Protein AF-A0A433QAF4-F1 (afdb_monomer_lite)

Radius of gyration: 26.74 Å; chains: 1; bounding box: 69×70×90 Å

Sequence (377 aa):
MSFATSFAPTEVYWSQEADAANAYLLVATISQPGFSIQPAIRRSVLVPKKYTLLQLHVVLVVVFGWQNRHQHEFVPAETTKSNGLFGSNPNDGRRLTNRPFSFLESLKRRGSDNSDQPSYRMIDISELDNWFKECAPGLVIEHSHPHEGSTTGFKGVMPPTFFIWHHLRDERLYTVEDLFISQSTEIRYRYDFGSGPEVKVALMQMAVARADVFARLPIYLGGENPSLIEDDYTEFQADLEPTYVIQNRLHQHHHPPPSIKQCYMCYWYRPVCRKSMPCVPGKSEICCAYCLHAPRPWDTKAKLTEVEARKRYEEAKTELERHRRIWVEDGKCEWVEMDGNPCQVCGRRKAEAEAVKAGSKSEKGGGKGDWLPEAFL

Structure (mmCIF, N/CA/C/O backbone):
data_AF-A0A433QAF4-F1
#
_entry.id   AF-A0A433QAF4-F1
#
loop_
_atom_site.group_PDB
_atom_site.id
_atom_site.type_symbol
_atom_site.label_atom_id
_atom_site.label_alt_id
_atom_site.label_comp_id
_atom_site.label_asym_id
_atom_site.label_entity_id
_atom_site.label_seq_id
_atom_site.pdbx_PDB_ins_code
_atom_site.Cartn_x
_atom_site.Cartn_y
_atom_site.Cartn_z
_atom_site.occupancy
_atom_site.B_iso_or_equiv
_atom_site.auth_seq_id
_atom_site.auth_comp_id
_atom_site.auth_asym_id
_atom_site.auth_atom_id
_atom_site.pdbx_PDB_model_num
ATOM 1 N N . MET A 1 1 ? -0.184 14.357 31.490 1.00 36.62 1 MET A N 1
ATOM 2 C CA . MET A 1 1 ? -1.509 13.775 31.791 1.00 36.62 1 MET A CA 1
ATOM 3 C C . MET A 1 1 ? -1.590 12.447 31.056 1.00 36.62 1 MET A C 1
ATOM 5 O O . MET A 1 1 ? -1.448 12.447 29.844 1.00 36.62 1 MET A O 1
ATOM 9 N N . SER A 1 2 ? -1.682 11.329 31.779 1.00 33.03 2 SER A N 1
ATOM 10 C CA . SER A 1 2 ? -1.831 9.998 31.177 1.00 33.03 2 SER A CA 1
ATOM 11 C C . SER A 1 2 ? -3.266 9.865 30.671 1.00 33.03 2 SER A C 1
ATOM 13 O O . SER A 1 2 ? -4.193 9.789 31.477 1.00 33.03 2 SER A O 1
ATOM 15 N N . PHE A 1 3 ? -3.466 9.906 29.354 1.00 35.88 3 PHE A N 1
ATOM 16 C CA . PHE A 1 3 ? -4.756 9.602 28.737 1.00 35.88 3 PHE A CA 1
ATOM 17 C C . PHE A 1 3 ? -4.965 8.084 28.755 1.00 35.88 3 PHE A C 1
ATOM 19 O O . PHE A 1 3 ? -4.877 7.413 27.731 1.00 35.88 3 PHE A O 1
ATOM 26 N N . ALA A 1 4 ? -5.250 7.536 29.937 1.00 37.44 4 ALA A N 1
ATOM 27 C CA . ALA A 1 4 ? -5.865 6.223 30.063 1.00 37.44 4 ALA A CA 1
ATOM 28 C C . ALA A 1 4 ? -7.320 6.342 29.583 1.00 37.44 4 ALA A C 1
ATOM 30 O O . ALA A 1 4 ? -8.252 6.483 30.372 1.00 37.44 4 ALA A O 1
ATOM 31 N N . THR A 1 5 ? -7.514 6.373 28.266 1.00 42.94 5 THR A N 1
ATOM 32 C CA . THR A 1 5 ? -8.836 6.205 27.668 1.00 42.94 5 THR A CA 1
ATOM 33 C C . THR A 1 5 ? -9.262 4.766 27.937 1.00 42.94 5 THR A C 1
ATOM 35 O O . THR A 1 5 ? -8.675 3.806 27.450 1.00 42.94 5 THR A O 1
ATOM 38 N N . SER A 1 6 ? -10.265 4.625 28.799 1.00 46.22 6 SER A N 1
ATOM 39 C CA . SER A 1 6 ? -10.763 3.383 29.396 1.00 46.22 6 SER A CA 1
ATOM 40 C C . SER A 1 6 ? -11.509 2.459 28.428 1.00 46.22 6 SER A C 1
ATOM 42 O O . SER A 1 6 ? -12.269 1.595 28.862 1.00 46.22 6 SER A O 1
ATOM 44 N N . PHE A 1 7 ? -11.275 2.583 27.122 1.00 52.53 7 PHE A N 1
ATOM 45 C CA . PHE A 1 7 ? -11.699 1.576 26.160 1.00 52.53 7 PHE A CA 1
ATOM 46 C C . PHE A 1 7 ? -10.645 0.463 26.136 1.00 52.53 7 PHE A C 1
ATOM 48 O O . PHE A 1 7 ? -9.932 0.261 25.161 1.00 52.53 7 PHE A O 1
ATOM 55 N N . ALA A 1 8 ? -10.528 -0.261 27.250 1.00 54.53 8 ALA A N 1
ATOM 56 C CA . ALA A 1 8 ? -10.133 -1.656 27.177 1.00 54.53 8 ALA A CA 1
ATOM 57 C C . ALA A 1 8 ? -11.439 -2.397 26.890 1.00 54.53 8 ALA A C 1
ATOM 59 O O . ALA A 1 8 ? -12.188 -2.644 27.838 1.00 54.53 8 ALA A O 1
ATOM 60 N N . PRO A 1 9 ? -11.805 -2.652 25.618 1.00 59.88 9 PRO A N 1
ATOM 61 C CA . PRO A 1 9 ? -12.994 -3.433 25.349 1.00 59.88 9 PRO A CA 1
ATOM 62 C C . PRO A 1 9 ? -12.790 -4.772 26.051 1.00 59.88 9 PRO A C 1
ATOM 64 O O . PRO A 1 9 ? -11.967 -5.583 25.637 1.00 59.88 9 PRO A O 1
ATOM 67 N N . THR A 1 10 ? -13.556 -5.013 27.112 1.00 70.06 10 THR A N 1
ATOM 68 C CA . THR A 1 10 ? -13.679 -6.316 27.785 1.00 70.06 10 THR A CA 1
ATOM 69 C C . THR A 1 10 ? -14.105 -7.427 26.814 1.00 70.06 10 THR A C 1
ATOM 71 O O . THR A 1 10 ? -14.133 -8.600 27.166 1.00 70.06 10 THR A O 1
ATOM 74 N N . GLU A 1 11 ? -14.426 -7.044 25.581 1.00 79.75 11 GLU A N 1
ATOM 75 C CA . GLU A 1 11 ? -14.906 -7.837 24.462 1.00 79.75 11 GLU A CA 1
ATOM 76 C C . GLU A 1 11 ? -13.804 -8.210 23.449 1.00 79.75 11 GLU A C 1
ATOM 78 O O . GLU A 1 11 ? -14.098 -8.880 22.456 1.00 79.75 11 GLU A O 1
ATOM 83 N N . VAL A 1 12 ? -12.549 -7.794 23.675 1.00 83.88 12 VAL A N 1
ATOM 84 C CA . VAL A 1 12 ? -11.389 -8.196 22.865 1.00 83.88 12 VAL A CA 1
ATOM 85 C C . VAL A 1 12 ? -10.464 -9.084 23.688 1.00 83.88 12 VAL A C 1
ATOM 87 O O . VAL A 1 12 ? -9.949 -8.674 24.728 1.00 83.88 12 VAL A O 1
ATOM 90 N N . TYR A 1 13 ? -10.217 -10.294 23.188 1.00 89.12 13 TYR A N 1
ATOM 91 C CA . TYR A 1 13 ? -9.241 -11.209 23.771 1.00 89.12 13 TYR A CA 1
ATOM 92 C C . TYR A 1 13 ? -7.917 -11.075 23.027 1.00 89.12 13 TYR A C 1
ATOM 94 O O . TYR A 1 13 ? -7.856 -11.287 21.815 1.00 89.12 13 TYR A O 1
ATOM 102 N N . TRP A 1 14 ? -6.851 -10.722 23.739 1.00 90.19 14 TRP A N 1
ATOM 103 C CA . TRP A 1 14 ? -5.512 -10.652 23.161 1.00 90.19 14 TRP A CA 1
ATOM 104 C C . TRP A 1 14 ? -4.953 -12.062 22.972 1.00 90.19 14 TRP A C 1
ATOM 106 O O . TRP A 1 14 ? -4.979 -12.874 23.895 1.00 90.19 14 TRP A O 1
ATOM 116 N N . SER A 1 15 ? -4.464 -12.348 21.770 1.00 85.56 15 SER A N 1
ATOM 117 C CA . SER A 1 15 ? -3.895 -13.641 21.394 1.00 85.56 15 SER A CA 1
ATOM 118 C C . SER A 1 15 ? -2.398 -13.506 21.150 1.00 85.56 15 SER A C 1
ATOM 120 O O . SER A 1 15 ? -1.942 -12.521 20.571 1.00 85.56 15 SER A O 1
ATOM 122 N N . GLN A 1 16 ? -1.636 -14.521 21.555 1.00 86.94 16 GLN A N 1
ATOM 123 C CA . GLN A 1 16 ? -0.251 -14.704 21.107 1.00 86.94 16 GLN A CA 1
ATOM 124 C C . GLN A 1 16 ? -0.172 -15.566 19.839 1.00 86.94 16 GLN A C 1
ATOM 126 O O . GLN A 1 16 ? 0.829 -15.532 19.131 1.00 86.94 16 GLN A O 1
ATOM 131 N N . GLU A 1 17 ? -1.234 -16.310 19.528 1.00 87.69 17 GLU A N 1
ATOM 132 C CA . GLU A 1 17 ? -1.321 -17.168 18.352 1.00 87.69 17 GLU A CA 1
ATOM 133 C C . GLU A 1 17 ? -1.859 -16.375 17.161 1.00 87.69 17 GLU A C 1
ATOM 135 O O . GLU A 1 17 ? -2.986 -15.861 17.186 1.00 87.69 17 GLU A O 1
ATOM 140 N N . ALA A 1 18 ? -1.046 -16.284 16.110 1.00 85.62 18 ALA A N 1
ATOM 141 C CA . ALA A 1 18 ? -1.369 -15.514 14.916 1.00 85.62 18 ALA A CA 1
ATOM 142 C C . ALA A 1 18 ? -2.535 -16.121 14.110 1.00 85.62 18 ALA A C 1
ATOM 144 O O . ALA A 1 18 ? -3.352 -15.387 13.541 1.00 85.62 18 ALA A O 1
ATOM 145 N N . ASP A 1 19 ? -2.661 -17.451 14.129 1.00 88.38 19 ASP A N 1
ATOM 146 C CA . ASP A 1 19 ? -3.719 -18.183 13.426 1.00 88.38 19 ASP A CA 1
ATOM 147 C C . ASP A 1 19 ? -5.101 -17.931 14.038 1.00 88.38 19 ASP A C 1
ATOM 149 O O . ASP A 1 19 ? -6.076 -17.746 13.307 1.00 88.38 19 ASP A O 1
ATOM 153 N N . ALA A 1 20 ? -5.178 -17.844 15.370 1.00 90.19 20 ALA A N 1
ATOM 154 C CA . ALA A 1 20 ? -6.421 -17.581 16.093 1.00 90.19 20 ALA A CA 1
ATOM 155 C C . ALA A 1 20 ? -6.883 -16.119 15.973 1.00 90.19 20 ALA A C 1
ATOM 157 O O . ALA A 1 20 ? -8.082 -15.837 16.013 1.00 90.19 20 AL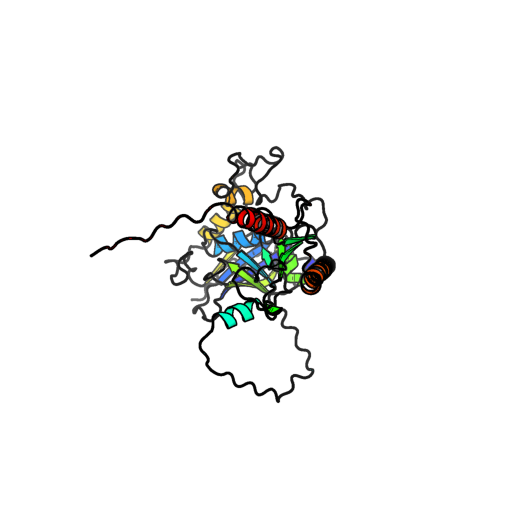A A O 1
ATOM 158 N N . ALA A 1 21 ? -5.946 -15.177 15.829 1.00 93.31 21 ALA A N 1
ATOM 159 C CA . ALA A 1 21 ? -6.259 -13.757 15.747 1.00 93.31 21 ALA A CA 1
ATOM 160 C C . ALA A 1 21 ? -7.075 -13.421 14.490 1.00 93.31 21 ALA A C 1
ATOM 162 O O . ALA A 1 21 ? -6.790 -13.913 13.401 1.00 93.31 21 ALA A O 1
ATOM 163 N N . ASN A 1 22 ? -8.054 -12.523 14.613 1.00 94.69 22 ASN A N 1
ATOM 164 C CA . ASN A 1 22 ? -8.829 -11.982 13.489 1.00 94.69 22 ASN A CA 1
ATOM 165 C C . ASN A 1 22 ? -8.681 -10.454 13.334 1.00 94.69 22 ASN A C 1
ATOM 167 O O . ASN A 1 22 ? -9.078 -9.899 12.306 1.00 94.69 22 ASN A O 1
ATOM 171 N N . ALA A 1 23 ? -8.054 -9.781 14.300 1.00 96.00 23 ALA A N 1
ATOM 172 C CA . ALA A 1 23 ? -7.786 -8.350 14.283 1.00 96.00 23 ALA A CA 1
ATOM 173 C C . ALA A 1 23 ? -6.395 -8.037 14.848 1.00 96.00 23 ALA A C 1
ATOM 175 O O . ALA A 1 23 ? -5.863 -8.792 15.662 1.00 96.00 23 ALA A O 1
ATOM 176 N N . TYR A 1 24 ? -5.827 -6.907 14.436 1.00 96.56 24 TYR A N 1
ATOM 177 C CA . TYR A 1 24 ? -4.539 -6.399 14.898 1.00 96.56 24 TYR A CA 1
ATOM 178 C C . TYR A 1 24 ? -4.671 -5.005 15.480 1.00 96.56 24 TYR A C 1
ATOM 180 O O . TYR A 1 24 ? -5.317 -4.134 14.894 1.00 96.56 24 TYR A O 1
ATOM 188 N N . LEU A 1 25 ? -4.013 -4.801 16.619 1.00 96.12 25 LEU A N 1
ATOM 189 C CA . LEU A 1 25 ? -3.763 -3.486 17.179 1.00 96.12 25 LEU A CA 1
ATOM 190 C C . LEU A 1 25 ? -2.495 -2.921 16.545 1.00 96.12 25 LEU A C 1
ATOM 192 O O . LEU A 1 25 ? -1.391 -3.408 16.804 1.00 96.12 25 LEU A O 1
ATOM 196 N N . LEU A 1 26 ? -2.666 -1.881 15.738 1.00 97.25 26 LEU A N 1
ATOM 197 C CA . LEU A 1 26 ? -1.585 -1.171 15.075 1.00 97.25 26 LEU A CA 1
ATOM 198 C C . LEU A 1 26 ? -1.362 0.190 15.732 1.00 97.25 26 LEU A C 1
ATOM 200 O O . LEU A 1 26 ? -2.319 0.895 16.061 1.00 97.25 26 LEU A O 1
ATOM 204 N N . VAL A 1 27 ? -0.095 0.576 15.872 1.00 97.31 27 VAL A N 1
ATOM 205 C CA . VAL A 1 27 ? 0.307 1.936 16.246 1.00 97.31 27 VAL A CA 1
ATOM 206 C C . VAL A 1 27 ? 1.041 2.568 15.075 1.00 97.31 27 VAL A C 1
ATOM 208 O O . VAL A 1 27 ? 2.120 2.126 14.686 1.00 97.31 27 VAL A O 1
ATOM 211 N N . ALA A 1 28 ? 0.442 3.614 14.519 1.00 97.31 28 ALA A N 1
ATOM 212 C CA . ALA A 1 28 ? 0.995 4.417 13.445 1.00 97.31 28 ALA A CA 1
ATOM 213 C C . ALA A 1 28 ? 1.665 5.663 14.034 1.00 97.31 28 ALA A C 1
ATOM 215 O O . ALA A 1 28 ? 1.026 6.436 14.746 1.00 97.31 28 ALA A O 1
ATOM 216 N N . THR A 1 29 ? 2.951 5.851 13.756 1.00 96.31 29 THR A N 1
ATOM 217 C CA . THR A 1 29 ? 3.761 6.969 14.253 1.00 96.31 29 THR A CA 1
ATOM 218 C C . THR A 1 29 ? 4.344 7.737 13.079 1.00 96.31 29 THR A C 1
ATOM 220 O O . THR A 1 29 ? 5.017 7.136 12.243 1.00 96.31 29 THR A O 1
ATOM 223 N N . ILE A 1 30 ? 4.126 9.052 13.024 1.00 94.31 30 ILE A N 1
ATOM 224 C CA . ILE A 1 30 ? 4.778 9.888 12.012 1.00 94.31 30 ILE A CA 1
ATOM 225 C C . ILE A 1 30 ? 6.275 9.980 12.329 1.00 94.31 30 ILE A C 1
ATOM 227 O O . ILE A 1 30 ? 6.686 10.279 13.450 1.00 94.31 30 ILE A O 1
ATOM 231 N N . SER A 1 31 ? 7.078 9.732 11.308 1.00 88.94 31 SER A N 1
ATOM 232 C CA . SER A 1 31 ? 8.527 9.851 11.259 1.00 88.94 31 SER A CA 1
ATOM 233 C C . SER A 1 31 ? 8.916 10.678 10.031 1.00 88.94 31 SER A C 1
ATOM 235 O O . SER A 1 31 ? 8.293 10.581 8.979 1.00 88.94 31 SER A O 1
ATOM 237 N N . GLN A 1 32 ? 9.944 11.513 10.141 1.00 79.44 32 GLN A N 1
ATOM 238 C CA . GLN A 1 32 ? 10.511 12.193 8.979 1.00 79.44 32 GLN A CA 1
ATOM 239 C C . GLN A 1 32 ? 11.986 11.815 8.845 1.00 79.44 32 GLN A C 1
ATOM 241 O O . GLN A 1 32 ? 12.742 11.909 9.819 1.00 79.44 32 GLN A O 1
ATOM 246 N N . PRO A 1 33 ? 12.438 11.383 7.656 1.00 74.75 33 PRO A N 1
ATOM 247 C CA . PRO A 1 33 ? 13.855 11.177 7.411 1.00 74.75 33 PRO A CA 1
ATOM 248 C C . PRO A 1 33 ? 14.626 12.481 7.659 1.00 74.75 33 PRO A C 1
ATOM 250 O O . PRO A 1 33 ? 14.386 13.492 7.008 1.00 74.75 33 PRO A O 1
ATOM 253 N N . GLY A 1 34 ? 15.565 12.458 8.604 1.00 77.88 34 GLY A N 1
ATOM 254 C CA . GLY A 1 34 ? 16.418 13.609 8.916 1.00 77.88 34 GLY A CA 1
ATOM 255 C C . GLY A 1 34 ? 15.883 14.568 9.983 1.00 77.88 34 GLY A C 1
ATOM 256 O O . GLY A 1 34 ? 16.656 15.405 10.441 1.00 77.88 34 GLY A O 1
ATOM 257 N N . PHE A 1 35 ? 14.636 14.410 10.447 1.00 74.19 35 PHE A N 1
ATOM 258 C CA . PHE A 1 35 ? 14.071 15.232 11.521 1.00 74.19 35 PHE A CA 1
ATOM 259 C C . PHE A 1 35 ? 13.269 14.392 12.516 1.00 74.19 35 PHE A C 1
ATOM 261 O O . PHE A 1 35 ? 12.337 13.671 12.162 1.00 74.19 35 PHE A O 1
ATOM 268 N N . SER A 1 36 ? 13.609 14.504 13.801 1.00 78.88 36 SER A N 1
ATOM 269 C CA . SER A 1 36 ? 12.776 13.942 14.861 1.00 78.88 36 SER A CA 1
ATOM 270 C C . SER A 1 36 ? 11.639 14.910 15.178 1.00 78.88 36 SER A C 1
ATOM 272 O O . SER A 1 36 ? 11.884 15.964 15.766 1.00 78.88 36 SER A O 1
ATOM 274 N N . ILE A 1 37 ? 10.405 14.545 14.835 1.00 82.62 37 ILE A N 1
ATOM 275 C CA . ILE A 1 37 ? 9.222 15.272 15.303 1.00 82.62 37 ILE A CA 1
ATOM 276 C C . ILE A 1 37 ? 9.074 14.990 16.801 1.00 82.62 37 ILE A C 1
ATOM 278 O O . ILE A 1 37 ? 8.898 13.841 17.214 1.00 82.62 37 ILE A O 1
ATOM 282 N N . GLN A 1 38 ? 9.204 16.034 17.616 1.00 86.38 38 GLN A N 1
ATOM 283 C CA . GLN A 1 38 ? 9.032 15.970 19.063 1.00 86.38 38 GLN A CA 1
ATOM 284 C C . GLN A 1 38 ? 7.982 17.006 19.485 1.00 86.38 38 GLN A C 1
ATOM 286 O O . GLN A 1 38 ? 8.175 18.189 19.204 1.00 86.38 38 GLN A O 1
ATOM 291 N N . PRO A 1 39 ? 6.900 16.592 20.167 1.00 87.75 39 PRO A N 1
ATOM 292 C CA . PRO A 1 39 ? 6.583 15.214 20.563 1.00 87.75 39 PRO A CA 1
ATOM 293 C C . PRO A 1 39 ? 6.117 14.339 19.380 1.00 87.75 39 PRO A C 1
ATOM 295 O O . PRO A 1 39 ? 5.600 14.839 18.385 1.00 87.75 39 PRO A O 1
ATOM 298 N N . ALA A 1 40 ? 6.286 13.017 19.489 1.00 93.00 40 ALA A N 1
ATOM 299 C CA . ALA A 1 40 ? 5.897 12.083 18.428 1.00 93.00 40 ALA A CA 1
ATOM 300 C C . ALA A 1 40 ? 4.377 12.094 18.178 1.00 93.00 40 ALA A C 1
ATOM 302 O O . ALA A 1 40 ? 3.590 11.959 19.114 1.00 93.00 40 ALA A O 1
ATOM 303 N N . ILE A 1 41 ? 3.954 12.187 16.916 1.00 93.94 41 ILE A N 1
ATOM 304 C CA . ILE A 1 41 ? 2.538 12.090 16.532 1.00 93.94 41 ILE A CA 1
ATOM 305 C C . ILE A 1 41 ? 2.179 10.612 16.362 1.00 93.94 41 ILE A C 1
ATOM 307 O O . ILE A 1 41 ? 2.795 9.922 15.546 1.00 93.94 41 ILE A O 1
ATOM 311 N N . ARG A 1 42 ? 1.192 10.117 17.122 1.00 96.12 42 ARG A N 1
ATOM 312 C CA . ARG A 1 42 ? 0.835 8.684 17.161 1.00 96.12 42 ARG A CA 1
ATOM 313 C C . ARG A 1 42 ? -0.660 8.436 17.077 1.00 96.12 42 ARG A C 1
ATOM 315 O O . ARG A 1 42 ? -1.440 9.202 17.636 1.00 96.12 42 ARG A O 1
ATOM 322 N N . ARG A 1 43 ? -1.063 7.341 16.436 1.00 96.00 43 ARG A N 1
ATOM 323 C CA . ARG A 1 43 ? -2.456 6.882 16.328 1.00 96.00 43 ARG A CA 1
ATOM 324 C C . ARG A 1 43 ? -2.527 5.378 16.579 1.00 96.00 43 ARG A C 1
ATOM 326 O O . ARG A 1 43 ? -1.737 4.630 16.012 1.00 96.00 43 ARG A O 1
ATOM 333 N N . SER A 1 44 ? -3.482 4.948 17.396 1.00 96.44 44 SER A N 1
ATOM 334 C CA . SER A 1 44 ? -3.723 3.544 17.739 1.00 96.44 44 SER A CA 1
ATOM 335 C C . SER A 1 44 ? -5.040 3.080 17.128 1.00 96.44 44 SER A C 1
ATOM 337 O O . SER A 1 44 ? -6.095 3.657 17.405 1.00 96.44 44 SER A O 1
ATOM 339 N N . VAL A 1 45 ? -4.989 2.033 16.306 1.00 96.44 45 VAL A N 1
ATOM 340 C CA . VAL A 1 45 ? -6.155 1.503 15.585 1.00 96.44 45 VAL A CA 1
ATOM 341 C C . VAL A 1 45 ? -6.241 -0.011 15.710 1.00 96.44 45 VAL A C 1
ATOM 343 O O . VAL A 1 45 ? -5.239 -0.712 15.598 1.00 96.44 45 VAL A O 1
ATOM 346 N N . LEU A 1 46 ? -7.451 -0.524 15.910 1.00 96.19 46 LEU A N 1
ATOM 347 C CA . LEU A 1 46 ? -7.764 -1.942 15.796 1.00 96.19 46 LEU A CA 1
ATOM 348 C C . LEU A 1 46 ? -8.357 -2.192 14.405 1.00 96.19 46 LEU A C 1
ATOM 350 O O . LEU A 1 46 ? -9.393 -1.617 14.059 1.00 96.19 46 LEU A O 1
ATOM 354 N N . VAL A 1 47 ? -7.708 -3.036 13.604 1.00 96.12 47 VAL A N 1
ATOM 355 C CA . VAL A 1 47 ? -8.116 -3.334 12.220 1.00 96.12 47 VAL A CA 1
ATOM 356 C C . VAL A 1 47 ? -8.262 -4.839 11.998 1.00 96.12 47 VAL A C 1
ATOM 358 O O . VAL A 1 47 ? -7.549 -5.615 12.634 1.00 96.12 47 VAL A O 1
ATOM 361 N N . PRO A 1 48 ? -9.143 -5.302 11.095 1.00 96.12 48 PRO A N 1
ATOM 362 C CA . PRO A 1 48 ? -9.195 -6.712 10.727 1.00 96.12 48 PRO A CA 1
ATOM 363 C C . PRO A 1 48 ? -7.893 -7.130 10.044 1.00 96.12 48 PRO A C 1
ATOM 365 O O . PRO A 1 48 ? -7.419 -6.435 9.146 1.00 96.12 48 PRO A O 1
ATOM 368 N N . LYS A 1 49 ? -7.342 -8.299 10.388 1.00 95.75 49 LYS A N 1
ATOM 369 C CA . LYS A 1 49 ? -6.086 -8.763 9.764 1.00 95.75 49 LYS A CA 1
ATOM 370 C C . LYS A 1 49 ? -6.218 -9.001 8.253 1.00 95.75 49 LYS A C 1
ATOM 372 O O . LYS A 1 49 ? -5.253 -8.888 7.506 1.00 95.75 49 LYS A O 1
ATOM 377 N N . LYS A 1 50 ? -7.443 -9.291 7.801 1.00 94.69 50 LYS A N 1
ATOM 378 C CA . LYS A 1 50 ? -7.801 -9.520 6.395 1.00 94.69 50 LYS A CA 1
ATOM 379 C C . LYS A 1 50 ? -8.084 -8.242 5.604 1.00 94.69 50 LYS A C 1
ATOM 381 O O . LYS A 1 50 ? -8.436 -8.346 4.434 1.00 94.69 50 LYS A O 1
ATOM 386 N N . TYR A 1 51 ? -7.958 -7.057 6.206 1.00 94.62 51 TYR A N 1
ATOM 387 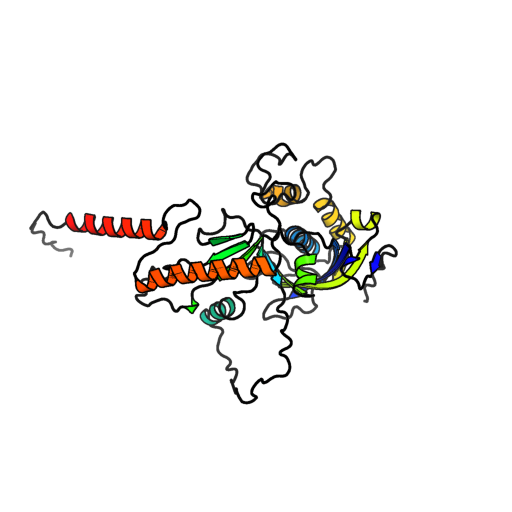C CA . TYR A 1 51 ? -8.018 -5.818 5.432 1.00 94.62 51 TYR A CA 1
ATOM 388 C C . TYR A 1 51 ? -6.939 -5.820 4.360 1.00 94.62 51 TYR A C 1
ATOM 390 O O . TYR A 1 51 ? -5.801 -6.178 4.654 1.00 94.62 51 TYR A O 1
ATOM 398 N N . THR A 1 52 ? -7.277 -5.410 3.137 1.00 94.19 52 THR A N 1
ATOM 399 C CA . THR A 1 52 ? -6.256 -5.124 2.127 1.00 94.19 52 THR A CA 1
ATOM 400 C C . THR A 1 52 ? -5.438 -3.905 2.543 1.00 94.19 52 THR A C 1
ATOM 402 O O . THR A 1 52 ? -5.874 -3.092 3.365 1.00 94.19 52 THR A O 1
ATOM 405 N N . LEU A 1 53 ? -4.259 -3.733 1.959 1.00 95.88 53 LEU A N 1
ATOM 406 C CA . LEU A 1 53 ? -3.436 -2.559 2.237 1.00 95.88 53 LEU A CA 1
ATOM 407 C C . LEU A 1 53 ? -4.101 -1.258 1.760 1.00 95.88 53 LEU A C 1
ATOM 409 O O . LEU A 1 53 ? -4.041 -0.270 2.483 1.00 95.88 53 LEU A O 1
ATOM 413 N N . LEU A 1 54 ? -4.871 -1.280 0.662 1.00 93.75 54 LEU A N 1
ATOM 414 C CA . LEU A 1 54 ? -5.745 -0.149 0.292 1.00 93.75 54 LEU A CA 1
ATOM 415 C C . LEU A 1 54 ? -6.753 0.197 1.408 1.00 93.75 54 LEU A C 1
ATOM 417 O O . LEU A 1 54 ? -7.018 1.367 1.690 1.00 93.75 54 LEU A O 1
ATOM 421 N N . GLN A 1 55 ? -7.334 -0.814 2.066 1.00 93.31 55 GLN A N 1
ATOM 422 C CA . GLN A 1 55 ? -8.242 -0.583 3.192 1.00 93.31 55 GLN A CA 1
ATOM 423 C C . GLN A 1 55 ? -7.510 0.039 4.381 1.00 93.31 55 GLN A C 1
ATOM 425 O O . GLN A 1 55 ? -8.051 0.947 5.009 1.00 93.31 55 GLN A O 1
ATOM 430 N N . LEU A 1 56 ? -6.286 -0.417 4.667 1.00 96.44 56 LEU A N 1
ATOM 431 C CA . LEU A 1 56 ? -5.433 0.171 5.697 1.00 96.44 56 LEU A CA 1
ATOM 432 C C . LEU A 1 56 ? -5.041 1.617 5.357 1.00 96.44 56 LEU A C 1
ATOM 434 O O . LEU A 1 56 ? -5.069 2.462 6.245 1.00 96.44 56 LEU A O 1
ATOM 438 N N . HIS A 1 57 ? -4.738 1.926 4.096 1.00 95.62 57 HIS A N 1
ATOM 439 C CA . HIS A 1 57 ? -4.437 3.286 3.645 1.00 95.62 57 HIS A CA 1
ATOM 440 C C . HIS A 1 57 ? -5.575 4.255 3.997 1.00 95.62 57 HIS A C 1
ATOM 442 O O . HIS A 1 57 ? -5.325 5.290 4.612 1.00 95.62 57 HIS A O 1
ATOM 448 N N . VAL A 1 58 ? -6.830 3.884 3.716 1.00 93.19 58 VAL A N 1
ATOM 449 C CA . VAL A 1 58 ? -7.990 4.719 4.077 1.00 93.19 58 VAL A CA 1
ATOM 450 C C . VAL A 1 58 ? -8.099 4.916 5.591 1.00 93.19 58 VAL A C 1
ATOM 452 O O . VAL A 1 58 ? -8.367 6.029 6.039 1.00 93.19 58 VAL A O 1
ATOM 455 N N . VAL A 1 59 ? -7.817 3.880 6.392 1.00 95.00 59 VAL A N 1
ATOM 456 C CA . VAL A 1 59 ? -7.755 4.024 7.858 1.00 95.00 59 VAL A CA 1
ATOM 457 C C . VAL A 1 59 ? -6.697 5.052 8.256 1.00 95.00 59 VAL A C 1
ATOM 459 O O . VAL A 1 59 ? -7.000 5.940 9.050 1.00 95.00 59 VAL A O 1
ATOM 462 N N . LEU A 1 60 ? -5.484 4.962 7.700 1.00 96.19 60 LEU A N 1
ATOM 463 C CA . LEU A 1 60 ? -4.378 5.872 8.012 1.00 96.19 60 LEU A CA 1
ATOM 464 C C . LEU A 1 60 ? -4.710 7.320 7.633 1.00 96.19 60 LEU A C 1
ATOM 466 O O . LEU A 1 60 ? -4.568 8.211 8.468 1.00 96.19 60 LEU A O 1
ATOM 470 N N . VAL A 1 61 ? -5.228 7.546 6.425 1.00 93.81 61 VAL A N 1
ATOM 471 C CA . VAL A 1 61 ? -5.680 8.868 5.969 1.00 93.81 61 VAL A CA 1
ATOM 472 C C . VAL A 1 61 ? -6.701 9.462 6.942 1.00 93.81 61 VAL A C 1
ATOM 474 O O . VAL A 1 61 ? -6.543 10.605 7.366 1.00 93.81 61 VAL A O 1
ATOM 477 N N . VAL A 1 62 ? -7.705 8.685 7.366 1.00 92.38 62 VAL A N 1
ATOM 478 C CA . VAL A 1 62 ? -8.736 9.161 8.304 1.00 92.38 62 VAL A CA 1
ATOM 479 C C . VAL A 1 62 ? -8.150 9.517 9.667 1.00 92.38 62 VAL A C 1
ATOM 481 O O . VAL A 1 62 ? -8.440 10.594 10.187 1.00 92.38 62 VAL A O 1
ATOM 484 N N . VAL A 1 63 ? -7.337 8.642 10.270 1.00 95.12 63 VAL A N 1
ATOM 485 C CA . VAL A 1 63 ? -6.839 8.871 11.642 1.00 95.12 63 VAL A CA 1
ATOM 486 C C . VAL A 1 63 ? -5.791 9.979 11.732 1.00 95.12 63 VAL A C 1
ATOM 488 O O . VAL A 1 63 ? -5.609 10.559 12.806 1.00 95.12 63 VAL A O 1
ATOM 491 N N . PHE A 1 64 ? -5.125 10.299 10.622 1.00 94.25 64 PHE A N 1
ATOM 492 C CA . PHE A 1 64 ? -4.250 11.467 10.511 1.00 94.25 64 PHE A CA 1
ATOM 493 C C . PHE A 1 64 ? -4.958 12.709 9.948 1.00 94.25 64 PHE A C 1
ATOM 495 O O . PHE A 1 64 ? -4.353 13.776 9.909 1.00 94.25 64 PHE A O 1
ATOM 502 N N . GLY A 1 65 ? -6.232 12.607 9.562 1.00 91.69 65 GLY A N 1
ATOM 503 C CA . GLY A 1 65 ? -7.008 13.732 9.040 1.00 91.69 65 GLY A CA 1
ATOM 504 C C . GLY A 1 65 ? -6.501 14.261 7.694 1.00 91.69 65 GLY A C 1
ATOM 505 O O . GLY A 1 65 ? -6.614 15.458 7.441 1.00 91.69 65 GLY A O 1
ATOM 506 N N . TRP A 1 66 ? -5.931 13.393 6.857 1.00 92.50 66 TRP A N 1
ATOM 507 C CA . TRP A 1 66 ? -5.536 13.710 5.482 1.00 92.50 66 TRP A CA 1
ATOM 508 C C . TRP A 1 66 ? -6.717 13.549 4.516 1.00 92.50 66 TRP A C 1
ATOM 510 O O . TRP A 1 66 ? -7.733 12.933 4.840 1.00 92.50 66 TRP A O 1
ATOM 520 N N . GLN A 1 67 ? -6.592 14.106 3.315 1.00 88.69 67 GLN A N 1
ATOM 521 C CA . GLN A 1 67 ? -7.656 14.191 2.311 1.00 88.69 67 GLN A CA 1
ATOM 522 C C . GLN A 1 67 ? -7.435 13.259 1.116 1.00 88.69 67 GLN A C 1
ATOM 524 O O . GLN A 1 67 ? -8.228 13.283 0.175 1.00 88.69 67 GLN A O 1
ATOM 529 N N . ASN A 1 68 ? -6.405 12.411 1.164 1.00 90.50 68 ASN A N 1
ATOM 530 C CA . ASN A 1 68 ? -6.072 11.457 0.108 1.00 90.50 68 ASN A CA 1
ATOM 531 C C . ASN A 1 68 ? -5.788 12.113 -1.256 1.00 90.50 68 ASN A C 1
ATOM 533 O O . ASN A 1 68 ? -6.310 11.678 -2.285 1.00 90.50 68 ASN A O 1
ATOM 537 N N . ARG A 1 69 ? -5.015 13.204 -1.269 1.00 88.44 69 ARG A N 1
ATOM 538 C CA . ARG A 1 69 ? -4.659 13.927 -2.502 1.00 88.44 69 ARG A CA 1
ATOM 539 C C . ARG A 1 69 ? -3.376 13.440 -3.157 1.00 88.44 69 ARG A C 1
ATOM 541 O O . ARG A 1 69 ? -3.115 13.795 -4.304 1.00 88.44 69 ARG A O 1
ATOM 548 N N . HIS A 1 70 ? -2.593 12.635 -2.448 1.00 90.81 70 HIS A N 1
ATOM 549 C CA . HIS A 1 70 ? -1.259 12.254 -2.883 1.00 90.81 70 HIS A CA 1
ATOM 550 C C . HIS A 1 70 ? -1.110 10.748 -3.077 1.00 90.81 70 HIS A C 1
ATOM 552 O O . HIS A 1 70 ? -1.880 9.938 -2.559 1.00 90.81 70 HIS A O 1
ATOM 558 N N . GLN A 1 71 ? -0.068 10.375 -3.818 1.00 91.94 71 GLN A N 1
ATOM 559 C CA . GLN A 1 71 ? 0.342 8.982 -3.946 1.00 91.94 71 GLN A CA 1
ATOM 560 C C . GLN A 1 71 ? 0.852 8.439 -2.610 1.00 91.94 71 GLN A C 1
ATOM 562 O O . GLN A 1 71 ? 1.326 9.182 -1.747 1.00 91.94 71 GLN A O 1
ATOM 567 N N . HIS A 1 72 ? 0.759 7.124 -2.451 1.00 95.38 72 HIS A N 1
ATOM 568 C CA . HIS A 1 72 ? 1.231 6.438 -1.263 1.00 95.38 72 HIS A CA 1
ATOM 569 C C . HIS A 1 72 ? 1.776 5.054 -1.595 1.00 95.38 72 HIS A C 1
ATOM 571 O O . HIS A 1 72 ? 1.508 4.496 -2.659 1.00 95.38 72 HIS A O 1
ATOM 577 N N . GLU A 1 73 ? 2.547 4.502 -0.666 1.00 95.94 73 GLU A N 1
ATOM 578 C CA . GLU A 1 73 ? 3.015 3.122 -0.726 1.00 95.94 73 GLU A CA 1
ATOM 579 C C . GLU A 1 73 ? 3.267 2.559 0.671 1.00 95.94 73 GLU A C 1
ATOM 581 O O . GLU A 1 73 ? 3.591 3.284 1.616 1.00 95.94 73 GLU A O 1
ATOM 586 N N . PHE A 1 74 ? 3.197 1.238 0.778 1.00 96.31 74 PHE A N 1
ATOM 587 C CA . PHE A 1 74 ? 3.688 0.480 1.914 1.00 96.31 74 PHE A CA 1
ATOM 588 C C . PHE A 1 74 ? 4.987 -0.216 1.532 1.00 96.31 74 PHE A C 1
ATOM 590 O O . PHE A 1 74 ? 5.111 -0.800 0.460 1.00 96.31 74 PHE A O 1
ATOM 597 N N . VAL A 1 75 ? 5.950 -0.201 2.439 1.00 93.62 75 VAL A N 1
ATOM 598 C CA . VAL A 1 75 ? 7.204 -0.939 2.324 1.00 93.62 75 VAL A CA 1
ATOM 599 C C . VAL A 1 75 ? 7.370 -1.736 3.609 1.00 93.62 75 VAL A C 1
ATOM 601 O O . VAL A 1 75 ? 7.184 -1.173 4.692 1.00 93.62 75 VAL A O 1
ATOM 604 N N . PRO A 1 76 ? 7.738 -3.020 3.548 1.00 92.19 76 PRO A N 1
ATOM 605 C CA . PRO A 1 76 ? 8.134 -3.750 4.742 1.00 92.19 76 PRO A CA 1
ATOM 606 C C . PRO A 1 76 ? 9.260 -2.990 5.446 1.00 92.19 76 PRO A C 1
ATOM 608 O O . PRO A 1 76 ? 10.144 -2.430 4.787 1.00 92.19 76 PRO A O 1
ATOM 611 N N . ALA A 1 77 ? 9.248 -2.926 6.779 1.00 89.19 77 ALA A N 1
ATOM 612 C CA . ALA A 1 77 ? 10.472 -2.512 7.449 1.00 89.19 77 ALA A CA 1
ATOM 613 C C . ALA A 1 77 ? 11.567 -3.509 7.062 1.00 89.19 77 ALA A C 1
ATOM 615 O O . ALA A 1 77 ? 11.297 -4.704 6.904 1.00 89.19 77 ALA A O 1
ATOM 616 N N . GLU A 1 78 ? 12.793 -3.020 6.882 1.00 83.00 78 GLU A N 1
ATOM 617 C CA . GLU A 1 78 ? 13.931 -3.919 6.786 1.00 83.00 78 GLU A CA 1
ATOM 618 C C . GLU A 1 78 ? 13.870 -4.820 8.012 1.00 83.00 78 GLU A C 1
ATOM 620 O O . GLU A 1 78 ? 14.008 -4.344 9.141 1.00 83.00 78 GLU A O 1
ATOM 625 N N . THR A 1 79 ? 13.661 -6.124 7.804 1.00 66.12 79 THR A N 1
ATOM 626 C CA . THR A 1 79 ? 14.143 -7.079 8.787 1.00 66.12 79 THR A CA 1
ATOM 627 C C . THR A 1 79 ? 15.607 -6.731 8.885 1.00 66.12 79 THR A C 1
ATOM 629 O O . THR A 1 79 ? 16.349 -6.966 7.924 1.00 66.12 79 THR A O 1
ATOM 632 N N . THR A 1 80 ? 16.010 -6.099 9.986 1.00 59.69 80 THR A N 1
ATOM 633 C CA . THR A 1 80 ? 17.396 -6.103 10.402 1.00 59.69 80 THR A CA 1
ATOM 634 C C . THR A 1 80 ? 17.715 -7.576 10.414 1.00 59.69 80 THR A C 1
ATOM 636 O O . THR A 1 80 ? 17.338 -8.292 11.339 1.00 59.69 80 THR A O 1
ATOM 639 N N . LYS A 1 81 ? 18.290 -8.074 9.307 1.00 55.56 81 LYS A N 1
ATOM 640 C CA . LYS A 1 81 ? 18.915 -9.381 9.276 1.00 55.56 81 LYS A CA 1
ATOM 641 C C . LYS A 1 81 ? 19.793 -9.265 10.490 1.00 55.56 81 LYS A C 1
ATOM 643 O O . LYS A 1 81 ? 20.656 -8.386 10.512 1.00 55.56 81 LYS A O 1
ATOM 648 N N . SER A 1 82 ? 19.448 -9.985 11.555 1.00 47.66 82 SER A N 1
ATOM 649 C CA . SER A 1 82 ? 20.293 -10.060 12.724 1.00 47.66 82 SER A CA 1
ATOM 650 C C . SER A 1 82 ? 21.596 -10.511 12.109 1.00 47.66 82 SER A C 1
ATOM 652 O O . SER A 1 82 ? 21.655 -11.646 11.633 1.00 47.66 82 SER A O 1
ATOM 654 N N . ASN A 1 83 ? 22.532 -9.580 11.907 1.00 43.59 83 ASN A N 1
ATOM 655 C CA . ASN A 1 83 ? 23.801 -9.872 11.280 1.00 43.59 83 ASN A CA 1
ATOM 656 C C . ASN A 1 83 ? 24.383 -10.866 12.256 1.00 43.59 83 ASN A C 1
ATOM 658 O O . ASN A 1 83 ? 24.773 -10.486 13.360 1.00 43.59 83 ASN A O 1
ATOM 662 N N . GLY A 1 84 ? 24.225 -12.146 11.931 1.00 39.25 84 GLY A N 1
ATOM 663 C CA . GLY A 1 84 ? 24.477 -13.219 12.855 1.00 39.25 84 GLY A CA 1
ATOM 664 C C . GLY A 1 84 ? 25.959 -13.173 13.077 1.00 39.25 84 GLY A C 1
ATOM 665 O O . GLY A 1 84 ? 26.664 -13.590 12.179 1.00 39.25 84 GLY A O 1
ATOM 666 N N . LEU A 1 85 ? 26.373 -12.544 14.179 1.00 44.41 85 LEU A N 1
ATOM 667 C CA . LEU A 1 85 ? 27.624 -12.619 14.931 1.00 44.41 85 LEU A CA 1
ATOM 668 C C . LEU A 1 85 ? 28.909 -13.081 14.202 1.00 44.41 85 LEU A C 1
ATOM 670 O O . LEU A 1 85 ? 29.808 -13.626 14.832 1.00 44.41 85 LEU A O 1
ATOM 674 N N . PHE A 1 86 ? 29.033 -12.856 12.899 1.00 43.47 86 PHE A N 1
ATOM 675 C CA . PHE A 1 86 ? 30.128 -13.316 12.062 1.00 43.47 86 PHE A CA 1
ATOM 676 C C . PHE A 1 86 ? 30.592 -12.151 11.193 1.00 43.47 86 PHE A C 1
ATOM 678 O O . PHE A 1 86 ? 30.151 -11.951 10.067 1.00 43.47 86 PHE A O 1
ATOM 685 N N . GLY A 1 87 ? 31.533 -11.393 11.759 1.00 41.09 87 GLY A N 1
ATOM 686 C CA . GLY A 1 87 ? 32.646 -10.862 10.980 1.00 41.09 87 GLY A CA 1
ATOM 687 C C . GLY A 1 87 ? 32.486 -9.485 10.345 1.00 41.09 87 GLY A C 1
ATOM 688 O O . GLY A 1 87 ? 32.957 -9.298 9.228 1.00 41.09 87 GLY A O 1
ATOM 689 N N . SER A 1 88 ? 31.936 -8.489 11.044 1.00 40.38 88 SER A N 1
ATOM 690 C CA . SER A 1 88 ? 32.287 -7.102 10.705 1.00 40.38 88 SER A CA 1
ATOM 691 C C . SER A 1 88 ? 33.750 -6.872 11.089 1.00 40.38 88 SER A C 1
ATOM 693 O O . SER A 1 88 ? 34.088 -6.786 12.268 1.00 40.38 88 SER A O 1
ATOM 695 N N . ASN A 1 89 ? 34.627 -6.840 10.088 1.00 43.25 89 ASN A N 1
ATOM 696 C CA . ASN A 1 89 ? 36.053 -6.578 10.237 1.00 43.25 89 ASN A CA 1
ATOM 697 C C . ASN A 1 89 ? 36.258 -5.168 10.846 1.00 43.25 89 ASN A C 1
ATOM 699 O O . ASN A 1 89 ? 35.858 -4.187 10.217 1.00 43.25 89 ASN A O 1
ATOM 703 N N . PRO A 1 90 ? 36.856 -5.024 12.045 1.00 44.53 90 PRO A N 1
ATOM 704 C CA . PRO A 1 90 ? 36.934 -3.750 12.775 1.00 44.53 90 PRO A CA 1
ATOM 705 C C . PRO A 1 90 ? 37.853 -2.683 12.146 1.00 44.53 90 PRO A C 1
ATOM 707 O O . PRO A 1 90 ? 38.037 -1.621 12.734 1.00 44.53 90 PRO A O 1
ATOM 710 N N . ASN A 1 91 ? 38.414 -2.926 10.958 1.00 50.56 91 ASN A N 1
ATOM 711 C CA . ASN A 1 91 ? 39.412 -2.053 10.334 1.00 50.56 91 ASN A CA 1
ATOM 712 C C . ASN A 1 91 ? 38.906 -1.182 9.174 1.00 50.56 91 ASN A C 1
ATOM 714 O O . ASN A 1 91 ? 39.717 -0.479 8.571 1.00 50.56 91 ASN A O 1
ATOM 718 N N . ASP A 1 92 ? 37.609 -1.168 8.852 1.00 44.38 92 ASP A N 1
ATOM 719 C CA . ASP A 1 92 ? 37.113 -0.302 7.771 1.00 44.38 92 ASP A CA 1
ATOM 720 C C . ASP A 1 92 ? 36.891 1.138 8.280 1.00 44.38 92 ASP A C 1
ATOM 722 O O . ASP A 1 92 ? 35.783 1.587 8.574 1.00 44.38 92 ASP A O 1
ATOM 726 N N . GLY A 1 93 ? 38.002 1.858 8.461 1.00 40.25 93 GLY A N 1
ATOM 727 C CA . GLY A 1 93 ? 38.095 3.222 8.990 1.00 40.25 93 GLY A CA 1
ATOM 728 C C . GLY A 1 93 ? 37.538 4.308 8.063 1.00 40.25 93 GLY A C 1
ATOM 729 O O . GLY A 1 93 ? 38.222 5.297 7.780 1.00 40.25 93 GLY A O 1
ATOM 730 N N . ARG A 1 94 ? 36.294 4.174 7.589 1.00 40.53 94 ARG A N 1
ATOM 731 C CA . ARG A 1 94 ? 35.622 5.231 6.822 1.00 40.53 94 ARG A CA 1
ATOM 732 C C . ARG A 1 94 ? 35.260 6.405 7.731 1.00 40.53 94 ARG A C 1
ATOM 734 O O . ARG A 1 94 ? 34.216 6.436 8.376 1.00 40.53 94 ARG A O 1
ATOM 741 N N . ARG A 1 95 ? 36.136 7.413 7.733 1.00 36.44 95 ARG A N 1
ATOM 742 C CA . ARG A 1 95 ? 35.853 8.769 8.223 1.00 36.44 95 ARG A CA 1
ATOM 743 C C . ARG A 1 95 ? 34.616 9.334 7.514 1.00 36.44 95 ARG A C 1
ATOM 745 O O . ARG A 1 95 ? 34.655 9.590 6.312 1.00 36.44 95 ARG A O 1
ATOM 752 N N . LEU A 1 96 ? 33.554 9.586 8.277 1.00 34.56 96 LEU A N 1
ATOM 753 C CA . LEU A 1 96 ? 32.399 10.378 7.855 1.00 34.56 96 LEU A CA 1
ATOM 754 C C . LEU A 1 96 ? 32.847 11.834 7.676 1.00 34.56 96 LEU A C 1
ATOM 756 O O . LEU A 1 96 ? 33.038 12.564 8.646 1.00 34.56 96 LEU A O 1
ATOM 760 N N . THR A 1 97 ? 33.085 12.256 6.436 1.00 40.66 97 THR A N 1
ATOM 761 C CA . THR A 1 97 ? 33.341 13.668 6.132 1.00 40.66 97 THR A CA 1
ATOM 762 C C . THR A 1 97 ? 32.015 14.395 5.943 1.00 40.66 97 THR A C 1
ATOM 764 O O . THR A 1 97 ? 31.210 13.968 5.117 1.00 40.66 97 THR A O 1
ATOM 767 N N . ASN A 1 98 ? 31.825 15.513 6.649 1.00 35.94 98 ASN A N 1
ATOM 768 C CA . ASN A 1 98 ? 30.724 16.467 6.468 1.00 35.94 98 ASN A CA 1
ATOM 769 C C . ASN A 1 98 ? 30.790 17.125 5.076 1.00 35.94 98 ASN A C 1
ATOM 771 O O . ASN A 1 98 ? 31.247 18.260 4.942 1.00 35.94 98 ASN A O 1
ATOM 775 N N . ARG A 1 99 ? 30.390 16.411 4.018 1.00 39.28 99 ARG A N 1
ATOM 776 C CA . ARG A 1 99 ? 30.178 17.004 2.693 1.00 39.28 99 ARG A CA 1
ATOM 777 C C . ARG A 1 99 ? 28.721 17.454 2.547 1.00 39.28 99 ARG A C 1
ATOM 779 O O . ARG A 1 99 ? 27.831 16.769 3.047 1.00 39.28 99 ARG A O 1
ATOM 786 N N . PRO A 1 100 ? 28.470 18.590 1.872 1.00 44.00 100 PRO A N 1
ATOM 787 C CA . PRO A 1 100 ? 27.118 19.022 1.555 1.00 44.00 100 PRO A CA 1
ATOM 788 C C . PRO A 1 100 ? 26.417 17.958 0.704 1.00 44.00 100 PRO A C 1
ATOM 790 O O . PRO A 1 100 ? 26.996 17.438 -0.252 1.00 44.00 100 PRO A O 1
ATOM 793 N N . PHE A 1 101 ? 25.177 17.649 1.086 1.00 40.44 101 PHE A N 1
ATOM 794 C CA . PHE A 1 101 ? 24.291 16.695 0.420 1.00 40.44 101 PHE A CA 1
ATOM 795 C C . PHE A 1 101 ? 24.211 17.020 -1.080 1.00 40.44 101 PHE A C 1
ATOM 797 O O . PHE A 1 101 ? 23.618 18.022 -1.476 1.00 40.44 101 PHE A O 1
ATO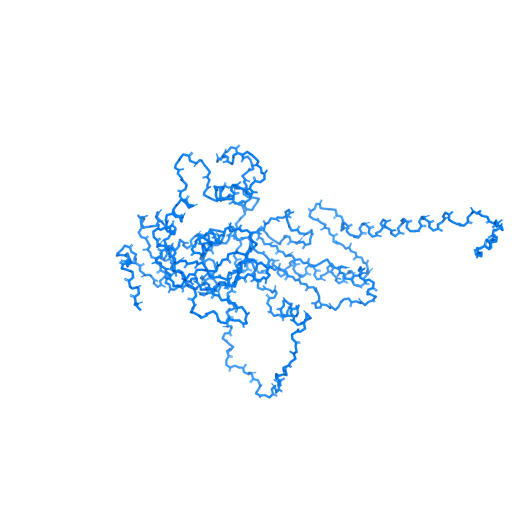M 804 N N . SER A 1 102 ? 24.828 16.196 -1.929 1.00 51.16 102 SER A N 1
ATOM 805 C CA . SER A 1 102 ? 24.731 16.378 -3.382 1.00 51.16 102 SER A CA 1
ATOM 806 C C . SER A 1 102 ? 23.476 15.686 -3.917 1.00 51.16 102 SER A C 1
ATOM 808 O O . SER A 1 102 ? 23.120 14.597 -3.467 1.00 51.16 102 SER A O 1
ATOM 810 N N . PHE A 1 103 ? 22.823 16.274 -4.922 1.00 48.16 103 PHE A N 1
ATOM 811 C CA . PHE A 1 103 ? 21.697 15.667 -5.651 1.00 48.16 103 PHE A CA 1
ATOM 812 C C . PHE A 1 103 ? 21.989 14.213 -6.085 1.00 48.16 103 PHE A C 1
ATOM 814 O O . PHE A 1 103 ? 21.127 13.340 -5.990 1.00 48.16 103 PHE A O 1
ATOM 821 N N . LEU A 1 104 ? 23.245 13.917 -6.442 1.00 46.66 104 LEU A N 1
ATOM 822 C CA . LEU A 1 104 ? 23.714 12.574 -6.795 1.00 46.66 104 LEU A CA 1
ATOM 823 C C . LEU A 1 104 ? 23.736 11.588 -5.612 1.00 46.66 104 LEU A C 1
ATOM 825 O O . LEU A 1 104 ? 23.528 10.398 -5.825 1.00 46.66 104 LEU A O 1
ATOM 829 N N . GLU A 1 105 ? 23.951 12.037 -4.372 1.00 50.91 105 GLU A N 1
ATOM 830 C CA . GLU A 1 105 ? 23.812 11.178 -3.185 1.00 50.91 105 GLU A CA 1
ATOM 831 C C . GLU A 1 105 ? 22.345 10.876 -2.855 1.00 50.91 105 GLU A C 1
ATOM 833 O O . GLU A 1 105 ? 22.043 9.767 -2.414 1.00 50.91 105 GLU A O 1
ATOM 838 N N . SER A 1 106 ? 21.421 11.803 -3.143 1.00 51.25 106 SER A N 1
ATOM 839 C CA . SER A 1 106 ? 19.979 11.538 -3.018 1.00 51.25 106 SER A CA 1
ATOM 840 C C . SER A 1 106 ? 19.506 10.459 -4.004 1.00 51.25 106 SER A C 1
ATOM 842 O O . SER A 1 106 ? 18.732 9.578 -3.633 1.00 51.25 106 SER A O 1
ATOM 844 N N . LEU A 1 107 ? 20.052 10.458 -5.228 1.00 48.31 107 LEU A N 1
ATOM 845 C CA . LEU A 1 107 ? 19.791 9.426 -6.235 1.00 48.31 107 LEU A CA 1
ATOM 846 C C . LEU A 1 107 ? 20.464 8.093 -5.878 1.00 48.31 107 LEU A C 1
ATOM 848 O O . LEU A 1 107 ? 19.851 7.041 -6.038 1.00 48.31 107 LEU A O 1
ATOM 852 N N . LYS A 1 108 ? 21.681 8.113 -5.312 1.00 50.25 108 LYS A N 1
ATOM 853 C CA . LYS A 1 108 ? 22.347 6.892 -4.820 1.00 50.25 108 LYS A CA 1
ATOM 854 C C . LYS A 1 108 ? 21.594 6.232 -3.663 1.00 50.25 108 LYS A C 1
ATOM 856 O O . LYS A 1 108 ? 21.496 5.011 -3.657 1.00 50.25 108 LYS A O 1
ATOM 861 N N . ARG A 1 109 ? 21.001 6.999 -2.738 1.00 52.81 109 ARG A N 1
ATOM 862 C CA . ARG A 1 109 ? 20.142 6.428 -1.679 1.00 52.81 109 ARG A CA 1
ATOM 863 C C . ARG A 1 109 ? 18.867 5.779 -2.220 1.00 52.81 109 ARG A C 1
ATOM 865 O O . ARG A 1 109 ? 18.390 4.833 -1.607 1.00 52.81 109 ARG A O 1
ATOM 872 N N . ARG A 1 110 ? 18.332 6.240 -3.358 1.00 50.69 110 ARG A N 1
ATOM 873 C CA . ARG A 1 110 ? 17.222 5.545 -4.038 1.00 50.69 110 ARG A CA 1
ATOM 874 C C . ARG A 1 110 ? 17.678 4.270 -4.752 1.00 50.69 110 ARG A C 1
ATOM 876 O O . ARG A 1 110 ? 16.887 3.346 -4.875 1.00 50.69 110 ARG A O 1
ATOM 883 N N . GLY A 1 111 ? 18.927 4.223 -5.220 1.00 43.50 111 GLY A N 1
ATOM 884 C CA . GLY A 1 111 ? 19.409 3.159 -6.101 1.00 43.50 111 GLY A CA 1
ATOM 885 C C . GLY A 1 111 ? 20.230 2.032 -5.468 1.00 43.50 111 GLY A C 1
ATOM 886 O O . GLY A 1 111 ? 20.407 1.030 -6.147 1.00 43.50 111 GLY A O 1
ATOM 887 N N . SER A 1 112 ? 20.781 2.159 -4.248 1.00 47.31 112 SER A N 1
ATOM 888 C CA . SER A 1 112 ? 21.938 1.311 -3.887 1.00 47.31 112 SER A CA 1
ATOM 889 C C . SER A 1 112 ? 21.819 0.263 -2.781 1.00 47.31 112 SER A C 1
ATOM 891 O O . SER A 1 112 ? 22.829 -0.391 -2.583 1.00 47.31 112 SER A O 1
ATOM 893 N N . ASP A 1 113 ? 20.690 0.027 -2.103 1.00 51.59 113 ASP A N 1
ATOM 894 C CA . ASP A 1 113 ? 20.619 -1.142 -1.183 1.00 51.59 113 ASP A CA 1
ATOM 895 C C . ASP A 1 113 ? 19.231 -1.791 -1.011 1.00 51.59 113 ASP A C 1
ATOM 897 O O . ASP A 1 113 ? 19.145 -2.909 -0.511 1.00 51.59 113 ASP A O 1
ATOM 901 N N . ASN A 1 114 ? 18.141 -1.160 -1.471 1.00 60.75 114 ASN A N 1
ATOM 902 C CA . ASN A 1 114 ? 16.777 -1.643 -1.201 1.00 60.75 114 ASN A CA 1
ATOM 903 C C . ASN A 1 114 ? 15.876 -1.813 -2.434 1.00 60.75 114 ASN A C 1
ATOM 905 O O . ASN A 1 114 ? 14.684 -2.063 -2.271 1.00 60.75 114 ASN A O 1
ATOM 909 N N . SER A 1 115 ? 16.405 -1.711 -3.659 1.00 65.06 115 SER A N 1
ATOM 910 C CA . SER A 1 115 ? 15.593 -1.797 -4.891 1.00 65.06 115 SER A CA 1
ATOM 911 C C . SER A 1 115 ? 14.854 -3.128 -5.062 1.00 65.06 115 SER A C 1
ATOM 913 O O . SER A 1 115 ? 13.878 -3.195 -5.799 1.00 65.06 115 SER A O 1
ATOM 915 N N . ASP A 1 116 ? 15.298 -4.182 -4.377 1.00 81.94 116 ASP A N 1
ATOM 916 C CA . ASP A 1 116 ? 14.662 -5.499 -4.444 1.00 81.94 116 ASP A CA 1
ATOM 917 C C . ASP A 1 116 ? 13.527 -5.683 -3.421 1.00 81.94 116 ASP A C 1
ATOM 919 O O . ASP A 1 116 ? 12.781 -6.666 -3.497 1.00 81.94 116 ASP A O 1
ATOM 923 N N . GLN A 1 117 ? 13.355 -4.748 -2.475 1.00 88.56 117 GLN A N 1
ATOM 924 C CA . GLN A 1 117 ? 12.223 -4.807 -1.555 1.00 88.56 117 GLN A CA 1
ATOM 925 C C . GLN A 1 117 ? 10.919 -4.494 -2.294 1.00 88.56 117 GLN A C 1
ATOM 927 O O . GLN A 1 117 ? 10.854 -3.504 -3.026 1.00 88.56 117 GLN A O 1
ATOM 932 N N . PRO A 1 118 ? 9.862 -5.300 -2.086 1.00 93.62 118 PRO A N 1
ATOM 933 C CA . PRO A 1 118 ? 8.569 -4.997 -2.663 1.00 93.62 118 PRO A CA 1
ATOM 934 C C . PRO A 1 118 ? 8.005 -3.709 -2.059 1.00 93.62 118 PRO A C 1
ATOM 936 O O . PRO A 1 118 ? 7.949 -3.550 -0.838 1.00 93.62 118 PRO A O 1
ATOM 939 N N . SER A 1 119 ? 7.539 -2.824 -2.930 1.00 93.88 119 SER A N 1
ATOM 940 C CA . SER A 1 119 ? 6.651 -1.720 -2.592 1.00 93.88 119 SER A CA 1
ATOM 941 C C . SER A 1 119 ? 5.220 -2.117 -2.936 1.00 93.88 119 SER A C 1
ATOM 943 O O . SER A 1 119 ? 4.950 -2.648 -4.016 1.00 93.88 119 SER A O 1
ATOM 945 N N . TYR A 1 120 ? 4.299 -1.877 -2.011 1.00 95.62 120 TYR A N 1
ATOM 946 C CA . TYR A 1 120 ? 2.879 -2.122 -2.204 1.00 95.62 120 TYR A CA 1
ATOM 947 C C . TYR A 1 120 ? 2.174 -0.790 -2.418 1.00 95.62 120 TYR A C 1
ATOM 949 O O . TYR A 1 120 ? 2.163 0.049 -1.521 1.00 95.62 120 TYR A O 1
ATOM 957 N N . ARG A 1 121 ? 1.580 -0.597 -3.590 1.00 94.62 121 ARG A N 1
ATOM 958 C CA . ARG A 1 121 ? 0.804 0.602 -3.921 1.00 94.62 121 ARG A CA 1
ATOM 959 C C . ARG A 1 121 ? -0.323 0.244 -4.868 1.00 94.62 121 ARG A C 1
ATOM 961 O O . ARG A 1 121 ? -0.377 -0.874 -5.390 1.00 94.62 121 ARG A O 1
ATOM 968 N N . MET A 1 122 ? -1.221 1.184 -5.119 1.00 91.31 122 MET A N 1
ATOM 969 C CA . MET A 1 122 ? -2.193 1.000 -6.184 1.00 91.31 122 MET A CA 1
ATOM 970 C C . MET A 1 122 ? -1.482 0.923 -7.536 1.00 91.31 122 MET A C 1
ATOM 972 O O . MET A 1 122 ? -0.741 1.828 -7.911 1.00 91.31 122 MET A O 1
ATOM 976 N N . ILE A 1 123 ? -1.720 -0.164 -8.269 1.00 89.75 123 ILE A N 1
ATOM 977 C CA . ILE A 1 123 ? -1.235 -0.318 -9.639 1.00 89.75 123 ILE A CA 1
ATOM 978 C C . ILE A 1 123 ? -2.393 -0.011 -10.587 1.00 89.75 123 ILE A C 1
ATOM 980 O O . ILE A 1 123 ? -3.302 -0.830 -10.767 1.00 89.75 123 ILE A O 1
ATOM 984 N N . ASP A 1 124 ? -2.364 1.173 -11.190 1.00 85.88 124 ASP A N 1
ATOM 985 C CA . ASP A 1 124 ? -3.141 1.469 -12.388 1.00 85.88 124 ASP A CA 1
ATOM 986 C C . ASP A 1 124 ? -2.211 1.380 -13.597 1.00 85.88 124 ASP A C 1
ATOM 988 O O . ASP A 1 124 ? -1.362 2.237 -13.816 1.00 85.88 124 ASP A O 1
ATOM 992 N N . ILE A 1 125 ? -2.372 0.312 -14.379 1.00 81.12 125 ILE A N 1
ATOM 993 C CA . ILE A 1 125 ? -1.580 0.057 -15.588 1.00 81.12 125 ILE A CA 1
ATOM 994 C C . ILE A 1 125 ? -1.657 1.232 -16.575 1.00 81.12 125 ILE A C 1
ATOM 996 O O . ILE A 1 125 ? -0.709 1.461 -17.316 1.00 81.12 125 ILE A O 1
ATOM 1000 N N . SER A 1 126 ? -2.764 1.979 -16.589 1.00 79.19 126 SER A N 1
ATOM 1001 C CA . SER A 1 126 ? -2.919 3.137 -17.471 1.00 79.19 126 SER A CA 1
ATOM 1002 C C . SER A 1 126 ? -2.185 4.390 -16.987 1.00 79.19 126 SER A C 1
ATOM 1004 O O . SER A 1 126 ? -1.982 5.307 -17.781 1.00 79.19 126 SER A O 1
ATOM 1006 N N . GLU A 1 127 ? -1.800 4.432 -15.710 1.00 80.75 127 GLU A N 1
ATOM 1007 C CA . GLU A 1 127 ? -1.022 5.522 -15.109 1.00 80.75 127 GLU A CA 1
ATOM 1008 C C . GLU A 1 127 ? 0.469 5.203 -15.016 1.00 80.75 127 GLU A C 1
ATOM 1010 O O . GLU A 1 127 ? 1.272 6.109 -14.801 1.00 80.75 127 GLU A O 1
ATOM 1015 N N . LEU A 1 128 ? 0.851 3.933 -15.170 1.00 80.19 128 LEU A N 1
ATOM 1016 C CA . LEU A 1 128 ? 2.252 3.587 -15.330 1.00 80.19 128 LEU A CA 1
ATOM 1017 C C . LEU A 1 128 ? 2.729 4.152 -16.666 1.00 80.19 128 LEU A C 1
ATOM 1019 O O . LEU A 1 128 ? 2.164 3.853 -17.722 1.00 80.19 128 LEU A O 1
ATOM 1023 N N . ASP A 1 129 ? 3.807 4.934 -16.624 1.00 69.56 129 ASP A N 1
ATOM 1024 C CA . ASP A 1 129 ? 4.596 5.182 -17.822 1.00 69.56 129 ASP A CA 1
ATOM 1025 C C . ASP A 1 129 ? 4.923 3.810 -18.433 1.00 69.56 129 ASP A C 1
ATOM 1027 O O . ASP A 1 129 ? 5.160 2.864 -17.683 1.00 69.56 129 ASP A O 1
ATOM 1031 N N . ASN A 1 130 ? 4.876 3.669 -19.764 1.00 67.25 130 ASN A N 1
ATOM 1032 C CA . ASN A 1 130 ? 4.879 2.391 -20.515 1.00 67.25 130 ASN A CA 1
ATOM 1033 C C . ASN A 1 130 ? 6.063 1.420 -20.231 1.00 67.25 130 ASN A C 1
ATOM 1035 O O . ASN A 1 130 ? 6.255 0.434 -20.935 1.00 67.25 130 ASN A O 1
ATOM 1039 N N . TRP A 1 131 ? 6.876 1.687 -19.217 1.00 80.12 131 TRP A N 1
ATOM 1040 C CA . TRP A 1 131 ? 8.074 0.991 -18.788 1.00 80.12 131 TRP A CA 1
ATOM 1041 C C . TRP A 1 131 ? 7.803 0.063 -17.611 1.00 80.12 131 TRP A C 1
ATOM 1043 O O . TRP A 1 131 ? 8.364 0.199 -16.520 1.00 80.12 131 TRP A O 1
ATOM 1053 N N . PHE A 1 132 ? 6.928 -0.907 -17.833 1.00 87.69 132 PHE A N 1
ATOM 1054 C CA . PHE A 1 132 ? 6.697 -1.938 -16.844 1.00 87.69 132 PHE A CA 1
ATOM 1055 C C . PHE A 1 132 ? 6.554 -3.320 -17.475 1.00 87.69 132 PHE A C 1
ATOM 1057 O O . PHE A 1 132 ? 6.120 -3.483 -18.614 1.00 87.69 132 PHE A O 1
ATOM 1064 N N . LYS A 1 133 ? 6.899 -4.340 -16.692 1.00 88.62 133 LYS A N 1
ATOM 1065 C CA . LYS A 1 133 ? 6.701 -5.750 -17.017 1.00 88.62 133 LYS A CA 1
ATOM 1066 C C . LYS A 1 133 ? 5.775 -6.365 -15.981 1.00 88.62 133 LYS A C 1
ATOM 1068 O O . LYS A 1 133 ? 6.125 -6.457 -14.803 1.00 88.62 133 LYS A O 1
ATOM 1073 N N . GLU A 1 134 ? 4.608 -6.831 -16.411 1.00 90.44 134 GLU A N 1
ATOM 1074 C CA . GLU A 1 134 ? 3.776 -7.680 -15.559 1.00 90.44 134 GLU A CA 1
ATOM 1075 C C . GLU A 1 134 ? 4.446 -9.055 -15.416 1.00 90.44 134 GLU A C 1
ATOM 1077 O O . GLU A 1 134 ? 4.626 -9.788 -16.389 1.00 90.44 134 GLU A O 1
ATOM 1082 N N . CYS A 1 135 ? 4.853 -9.396 -14.194 1.00 91.44 135 CYS A N 1
ATOM 1083 C CA . CYS A 1 135 ? 5.527 -10.664 -13.885 1.00 91.44 135 CYS A CA 1
ATOM 1084 C C . CYS A 1 135 ? 4.512 -11.733 -13.479 1.00 91.44 135 CYS A C 1
ATOM 1086 O O . CYS A 1 135 ? 4.678 -12.933 -13.725 1.00 91.44 135 CYS A O 1
ATOM 1088 N N . ALA A 1 136 ? 3.460 -11.273 -12.807 1.00 90.81 136 ALA A N 1
ATOM 1089 C CA . ALA A 1 136 ? 2.309 -12.041 -12.392 1.00 90.81 136 ALA A CA 1
ATOM 1090 C C . ALA A 1 136 ? 1.147 -11.075 -12.083 1.00 90.81 136 ALA A C 1
ATOM 1092 O O . ALA A 1 136 ? 1.356 -9.865 -12.008 1.00 90.81 136 ALA A O 1
ATOM 1093 N N . PRO A 1 137 ? -0.070 -11.585 -11.856 1.00 88.44 137 PRO A N 1
ATOM 1094 C CA . PRO A 1 137 ? -1.230 -10.745 -11.582 1.00 88.44 137 PRO A CA 1
ATOM 1095 C C . PRO A 1 137 ? -1.015 -9.881 -10.332 1.00 88.44 137 PRO A C 1
ATOM 1097 O O . PRO A 1 137 ? -0.829 -10.409 -9.235 1.00 88.44 137 PRO A O 1
ATOM 1100 N N . GLY A 1 138 ? -1.008 -8.558 -10.519 1.00 89.25 138 GLY A N 1
ATOM 1101 C CA . GLY A 1 138 ? -0.723 -7.571 -9.470 1.00 89.25 138 GLY A CA 1
ATOM 1102 C C . GLY A 1 138 ? 0.723 -7.563 -8.957 1.00 89.25 138 GLY A C 1
ATOM 1103 O O . GLY A 1 138 ? 0.981 -7.005 -7.893 1.00 89.25 138 GLY A O 1
ATOM 1104 N N . LEU A 1 139 ? 1.657 -8.164 -9.700 1.00 93.44 139 LEU A N 1
ATOM 1105 C CA . LEU A 1 139 ? 3.101 -8.083 -9.490 1.00 93.44 139 LEU A CA 1
ATOM 1106 C C . LEU A 1 139 ? 3.751 -7.513 -10.752 1.00 93.44 139 LEU A C 1
ATOM 1108 O O . LEU A 1 139 ? 3.760 -8.150 -11.810 1.00 93.44 139 LEU A O 1
ATOM 1112 N N . VAL A 1 140 ? 4.330 -6.329 -10.621 1.00 92.81 140 VAL A N 1
ATOM 1113 C CA . VAL A 1 140 ? 4.881 -5.564 -11.736 1.00 92.81 140 VAL A CA 1
ATOM 1114 C C . VAL A 1 140 ? 6.312 -5.150 -11.419 1.00 92.81 140 VAL A C 1
ATOM 1116 O O . VAL A 1 140 ? 6.628 -4.794 -10.286 1.00 92.81 140 VAL A O 1
ATOM 1119 N N . ILE A 1 141 ? 7.178 -5.184 -12.428 1.00 92.62 141 ILE A N 1
ATOM 1120 C CA . ILE A 1 141 ? 8.480 -4.520 -12.385 1.00 92.62 141 ILE A CA 1
ATOM 1121 C C . ILE A 1 141 ? 8.357 -3.249 -13.201 1.00 92.62 141 ILE A C 1
ATOM 1123 O O . ILE A 1 141 ? 8.262 -3.322 -14.422 1.00 92.62 141 ILE A O 1
ATOM 1127 N N . GLU A 1 142 ? 8.355 -2.102 -12.536 1.00 89.12 142 GLU A N 1
ATOM 1128 C CA . GLU A 1 142 ? 8.591 -0.821 -13.201 1.00 89.12 142 GLU A CA 1
ATOM 1129 C C . GLU A 1 142 ? 10.106 -0.653 -13.370 1.00 89.12 142 GLU A C 1
ATOM 1131 O O . GLU A 1 142 ? 10.885 -0.963 -12.465 1.00 89.12 142 GLU A O 1
ATOM 1136 N N . HIS A 1 143 ? 10.543 -0.242 -14.554 1.00 84.94 143 HIS A N 1
ATOM 1137 C CA . HIS A 1 143 ? 11.959 -0.154 -14.898 1.00 84.94 143 HIS A CA 1
ATOM 1138 C C . HIS A 1 143 ? 12.221 1.052 -15.794 1.00 84.94 143 HIS A C 1
ATOM 1140 O O . HIS A 1 143 ? 11.321 1.530 -16.467 1.00 84.94 143 HIS A O 1
ATOM 1146 N N . SER A 1 144 ? 13.459 1.539 -15.869 1.00 79.62 144 SER A N 1
ATOM 1147 C CA . SER A 1 144 ? 13.817 2.506 -16.915 1.00 79.62 144 SER A CA 1
ATOM 1148 C C . SER A 1 144 ? 13.944 1.822 -18.279 1.00 79.62 144 SER A C 1
ATOM 1150 O O . SER A 1 144 ? 14.219 0.616 -18.376 1.00 79.62 144 SER A O 1
ATOM 1152 N N . HIS A 1 145 ? 13.757 2.570 -19.370 1.00 71.50 145 HIS A N 1
ATOM 1153 C CA . HIS A 1 145 ? 13.954 1.990 -20.696 1.00 71.50 145 HIS A CA 1
ATOM 1154 C C . HIS A 1 145 ? 15.430 1.601 -20.898 1.00 71.50 145 HIS A C 1
ATOM 1156 O O . HIS A 1 145 ? 16.310 2.415 -20.608 1.00 71.50 145 HIS A O 1
ATOM 1162 N N . PRO A 1 146 ? 15.735 0.446 -21.531 1.00 68.50 146 PRO A N 1
ATOM 1163 C CA . PRO A 1 146 ? 17.091 0.062 -21.942 1.00 68.50 146 PRO A CA 1
ATOM 1164 C C . PRO A 1 146 ? 17.984 1.157 -22.564 1.00 68.50 146 PRO A C 1
ATOM 1166 O O . PRO A 1 146 ? 19.206 1.061 -22.459 1.00 68.50 146 PRO A O 1
ATOM 1169 N N . HIS A 1 147 ? 17.414 2.187 -23.204 1.00 69.81 147 HIS A N 1
ATOM 1170 C CA . HIS A 1 147 ? 18.161 3.276 -23.850 1.00 69.81 147 HIS A CA 1
ATOM 1171 C C . HIS A 1 147 ? 17.806 4.695 -23.362 1.00 69.81 147 HIS A C 1
ATOM 1173 O O . HIS A 1 147 ? 18.205 5.686 -23.989 1.00 69.81 147 HIS A O 1
ATOM 1179 N N . GLU A 1 148 ? 17.027 4.821 -22.286 1.00 64.06 148 GLU A N 1
ATOM 1180 C CA . GLU A 1 148 ? 16.745 6.106 -21.640 1.00 64.06 148 GLU A CA 1
ATOM 1181 C C . GLU A 1 148 ? 18.022 6.592 -20.949 1.00 64.06 148 GLU A C 1
ATOM 1183 O O . GLU A 1 148 ? 18.563 5.950 -20.056 1.00 64.06 148 GLU A O 1
ATOM 1188 N N . GLY A 1 149 ? 18.596 7.665 -21.487 1.00 55.31 149 GLY A N 1
ATOM 1189 C CA . GLY A 1 149 ? 19.949 8.118 -21.161 1.00 55.31 149 GLY A CA 1
ATOM 1190 C C . GLY A 1 149 ? 20.785 8.469 -22.390 1.00 55.31 149 GLY A C 1
ATOM 1191 O O . GLY A 1 149 ? 21.696 9.281 -22.283 1.00 55.31 149 GLY A O 1
ATOM 1192 N N . SER A 1 150 ? 20.437 7.963 -23.582 1.00 52.16 150 SER A N 1
ATOM 1193 C CA . SER A 1 150 ? 21.115 8.383 -24.823 1.00 52.16 150 SER A CA 1
ATOM 1194 C C . SER A 1 150 ? 20.573 9.699 -25.412 1.00 52.16 150 SER A C 1
ATOM 1196 O O . SER A 1 150 ? 21.113 10.186 -26.403 1.00 52.16 150 SER A O 1
ATOM 1198 N N . THR A 1 151 ? 19.474 10.246 -24.878 1.00 47.88 151 THR A N 1
ATOM 1199 C CA . THR A 1 151 ? 18.784 11.439 -25.413 1.00 47.88 151 THR A CA 1
ATOM 1200 C C . THR A 1 151 ? 19.415 12.757 -24.981 1.00 47.88 151 THR A C 1
ATOM 1202 O O . THR A 1 151 ? 19.282 13.747 -25.691 1.00 47.88 151 THR A O 1
ATOM 1205 N N . THR A 1 152 ? 20.139 12.800 -23.861 1.00 53.41 152 THR A N 1
ATOM 1206 C CA . THR A 1 152 ? 20.707 14.049 -23.321 1.00 53.41 152 THR A CA 1
ATOM 1207 C C . THR A 1 152 ? 22.006 14.481 -24.008 1.00 53.41 152 THR A C 1
ATOM 1209 O O . THR A 1 152 ? 22.731 15.325 -23.491 1.00 53.41 152 THR A O 1
ATOM 1212 N N . GLY A 1 153 ? 22.352 13.897 -25.161 1.00 52.78 153 GLY A N 1
ATOM 1213 C CA . GLY A 1 153 ? 23.595 14.209 -25.873 1.00 52.78 153 GLY A CA 1
ATOM 1214 C C . GLY A 1 153 ? 24.865 13.724 -25.162 1.00 52.78 153 GLY A C 1
ATOM 1215 O O . GLY A 1 153 ? 25.965 13.887 -25.693 1.00 52.78 153 GLY A O 1
ATOM 1216 N N . PHE A 1 154 ? 24.740 13.072 -24.002 1.00 53.50 154 PHE A N 1
ATOM 1217 C CA . PHE A 1 154 ? 25.845 12.363 -23.379 1.00 53.50 154 PHE A CA 1
ATOM 1218 C C . PHE A 1 154 ? 26.183 11.138 -24.231 1.00 53.50 154 PHE A C 1
ATOM 1220 O O . PHE A 1 154 ? 25.532 10.102 -24.163 1.00 53.50 154 PHE A O 1
ATOM 1227 N N . LYS A 1 155 ? 27.259 11.238 -25.018 1.00 55.31 155 LYS A N 1
ATOM 1228 C CA . LYS A 1 155 ? 27.885 10.106 -25.729 1.00 55.31 155 LYS A CA 1
ATOM 1229 C C . LYS A 1 155 ? 28.520 9.063 -24.786 1.00 55.31 155 LYS A C 1
ATOM 1231 O O . LYS A 1 155 ? 29.247 8.189 -25.245 1.00 55.31 155 LYS A O 1
ATOM 1236 N N . GLY A 1 156 ? 28.287 9.165 -23.479 1.00 57.12 156 GLY A N 1
ATOM 1237 C CA . GLY A 1 156 ? 28.742 8.199 -22.489 1.00 57.12 156 GLY A CA 1
ATOM 1238 C C . GLY A 1 156 ? 27.668 7.150 -22.242 1.00 57.12 156 GLY A C 1
ATOM 1239 O O . GLY A 1 156 ? 26.506 7.491 -22.037 1.00 57.12 156 GLY A O 1
ATOM 1240 N N . VAL A 1 157 ? 28.063 5.877 -22.236 1.00 57.91 157 VAL A N 1
ATOM 1241 C CA . VAL A 1 157 ? 27.244 4.783 -21.702 1.00 57.91 157 VAL A CA 1
ATOM 1242 C C . VAL A 1 157 ? 26.797 5.197 -20.301 1.00 57.91 157 VAL A C 1
ATOM 1244 O O . VAL A 1 157 ? 27.646 5.427 -19.437 1.00 57.91 157 VAL A O 1
ATOM 1247 N N . MET A 1 158 ? 25.487 5.351 -20.080 1.00 58.34 158 MET A N 1
ATOM 1248 C CA . MET A 1 158 ? 24.987 5.614 -18.733 1.00 58.34 158 MET A CA 1
ATOM 1249 C C . MET A 1 158 ? 25.511 4.512 -17.807 1.00 58.34 158 MET A C 1
ATOM 1251 O O . MET A 1 158 ? 25.382 3.329 -18.147 1.00 58.34 158 MET A O 1
ATOM 1255 N N . PRO A 1 159 ? 26.134 4.868 -16.667 1.00 64.19 159 PRO A N 1
ATOM 1256 C CA . PRO A 1 159 ? 26.638 3.882 -15.732 1.00 64.19 159 PRO A CA 1
ATOM 1257 C C . PRO A 1 159 ? 25.539 2.871 -15.394 1.00 64.19 159 PRO A C 1
ATOM 1259 O O . PRO A 1 159 ? 24.383 3.272 -15.228 1.00 64.19 159 PRO A O 1
ATOM 1262 N N . PRO A 1 160 ? 25.866 1.576 -15.242 1.00 60.56 160 PRO A N 1
ATOM 1263 C CA . PRO A 1 160 ? 24.868 0.555 -14.952 1.00 60.56 160 PRO A CA 1
ATOM 1264 C C . PRO A 1 160 ? 23.981 0.824 -13.734 1.00 60.56 160 PRO A C 1
ATOM 1266 O O . PRO A 1 160 ? 22.902 0.250 -13.641 1.00 60.56 160 PRO A O 1
ATOM 1269 N N . THR A 1 161 ? 24.418 1.727 -12.859 1.00 61.00 161 THR A N 1
ATOM 1270 C CA . THR A 1 161 ? 23.746 2.190 -11.646 1.00 61.00 161 THR A CA 1
ATOM 1271 C C . THR A 1 161 ? 22.542 3.109 -11.877 1.00 61.00 161 THR A C 1
ATOM 1273 O O . THR A 1 161 ? 21.890 3.464 -10.905 1.00 61.00 161 THR A O 1
ATOM 1276 N N . PHE A 1 162 ? 22.256 3.549 -13.109 1.00 65.00 162 PHE A N 1
ATOM 1277 C CA . PHE A 1 162 ? 21.079 4.388 -13.402 1.00 65.00 162 PHE A CA 1
ATOM 1278 C C . PHE A 1 162 ? 19.806 3.592 -13.696 1.00 65.00 162 PHE A C 1
ATOM 1280 O O . PHE A 1 162 ? 18.739 4.179 -13.858 1.00 65.00 162 PHE A O 1
ATOM 1287 N N . PHE A 1 163 ? 19.904 2.264 -13.757 1.00 68.44 163 PHE A N 1
ATOM 1288 C CA . PHE A 1 163 ? 18.738 1.412 -13.927 1.00 68.44 163 PHE A CA 1
ATOM 1289 C C . PHE A 1 163 ? 18.107 1.171 -12.571 1.00 68.44 163 PHE A C 1
ATOM 1291 O O . PHE A 1 163 ? 18.672 0.483 -11.721 1.00 68.44 163 PHE A O 1
ATOM 1298 N N . ILE A 1 164 ? 16.951 1.789 -12.384 1.00 75.88 164 ILE A N 1
ATOM 1299 C CA . ILE A 1 164 ? 16.141 1.612 -11.196 1.00 75.88 164 ILE A CA 1
ATOM 1300 C C . ILE A 1 164 ? 15.061 0.605 -11.566 1.00 75.88 164 ILE A C 1
ATOM 1302 O O . ILE A 1 164 ? 14.368 0.769 -12.569 1.00 75.88 164 ILE A O 1
ATOM 1306 N N . TRP A 1 165 ? 14.977 -0.450 -10.767 1.00 85.69 165 TRP A N 1
ATOM 1307 C CA . TRP A 1 165 ? 13.897 -1.420 -10.811 1.00 85.69 165 TRP A CA 1
ATOM 1308 C C . TRP A 1 165 ? 13.028 -1.163 -9.592 1.00 85.69 165 TRP A C 1
ATOM 1310 O O . TRP A 1 165 ? 13.540 -1.031 -8.478 1.00 85.69 165 TRP A O 1
ATOM 1320 N N . HIS A 1 166 ? 11.727 -1.093 -9.806 1.00 89.31 166 HIS A N 1
ATOM 1321 C CA . HIS A 1 166 ? 10.745 -0.991 -8.749 1.00 89.31 166 HIS A CA 1
ATOM 1322 C C . HIS A 1 166 ? 9.932 -2.282 -8.729 1.00 89.31 166 HIS A C 1
ATOM 1324 O O . HIS A 1 166 ? 9.173 -2.579 -9.652 1.00 89.31 166 HIS A O 1
ATOM 1330 N N . HIS A 1 167 ? 10.117 -3.064 -7.667 1.00 93.31 167 HIS A N 1
ATOM 1331 C CA . HIS A 1 167 ? 9.320 -4.249 -7.376 1.00 93.31 167 HIS A CA 1
ATOM 1332 C C . HIS A 1 167 ? 7.959 -3.805 -6.832 1.00 93.31 167 HIS A C 1
ATOM 1334 O O . HIS A 1 167 ? 7.817 -3.545 -5.639 1.00 93.31 167 HIS A O 1
ATOM 1340 N N . LEU A 1 168 ? 6.957 -3.697 -7.700 1.00 94.19 168 LEU A N 1
ATOM 1341 C CA . LEU A 1 168 ? 5.632 -3.205 -7.340 1.00 94.19 168 LEU A CA 1
ATOM 1342 C C . LEU A 1 168 ? 4.649 -4.348 -7.129 1.00 94.19 168 LEU A C 1
ATOM 1344 O O . LEU A 1 168 ? 4.551 -5.280 -7.930 1.00 94.19 168 LEU A O 1
ATOM 1348 N N . ARG A 1 169 ? 3.864 -4.234 -6.064 1.00 94.44 169 ARG A N 1
ATOM 1349 C CA . ARG A 1 169 ? 2.774 -5.141 -5.731 1.00 94.44 169 ARG A CA 1
ATOM 1350 C C . ARG A 1 169 ? 1.486 -4.363 -5.542 1.00 94.44 169 ARG A C 1
ATOM 1352 O O . ARG A 1 169 ? 1.469 -3.318 -4.901 1.00 94.44 169 ARG A O 1
ATOM 1359 N N . ASP A 1 170 ? 0.400 -4.887 -6.088 1.00 93.44 170 ASP A N 1
ATOM 1360 C CA . ASP A 1 170 ? -0.905 -4.254 -5.982 1.00 93.44 170 ASP A CA 1
ATOM 1361 C C . ASP A 1 170 ? -1.450 -4.382 -4.557 1.00 93.44 170 ASP A C 1
ATOM 1363 O O . ASP A 1 170 ? -1.868 -5.454 -4.118 1.00 93.44 170 ASP A O 1
ATOM 1367 N N . GLU A 1 171 ? -1.497 -3.272 -3.833 1.00 94.44 171 GLU A N 1
ATOM 1368 C CA . GLU A 1 171 ? -1.968 -3.194 -2.446 1.00 94.44 171 GLU A CA 1
ATOM 1369 C C . GLU A 1 171 ? -3.413 -3.685 -2.231 1.00 94.44 171 GLU A C 1
ATOM 1371 O O . GLU A 1 171 ? -3.849 -3.937 -1.104 1.00 94.44 171 GLU A O 1
ATOM 1376 N N . ARG A 1 172 ? -4.188 -3.835 -3.308 1.00 90.19 172 ARG A N 1
ATOM 1377 C CA . ARG A 1 172 ? -5.550 -4.365 -3.261 1.00 90.19 172 ARG A CA 1
ATOM 1378 C C . ARG A 1 172 ? -5.590 -5.898 -3.227 1.00 90.19 172 ARG A C 1
ATOM 1380 O O . ARG A 1 172 ? -6.679 -6.457 -3.085 1.00 90.19 172 ARG A O 1
ATOM 1387 N N . LEU A 1 173 ? -4.457 -6.570 -3.436 1.00 90.50 173 LEU A N 1
ATOM 1388 C CA . LEU A 1 173 ? -4.305 -8.029 -3.373 1.00 90.50 173 LEU A CA 1
ATOM 1389 C C . LEU A 1 173 ? -3.674 -8.511 -2.069 1.00 90.50 173 LEU A C 1
ATOM 1391 O O . LEU A 1 173 ? -3.888 -9.653 -1.666 1.00 90.50 173 LEU A O 1
ATOM 1395 N N . TYR A 1 174 ? -2.881 -7.659 -1.428 1.00 92.62 174 TYR A N 1
ATOM 1396 C CA . TYR A 1 174 ? -2.180 -7.985 -0.195 1.00 92.62 174 TYR A CA 1
ATOM 1397 C C . TYR A 1 174 ? -2.945 -7.435 0.999 1.00 92.62 174 TYR A C 1
ATOM 1399 O O . TYR A 1 174 ? -3.558 -6.370 0.934 1.00 92.62 174 TYR A O 1
ATOM 1407 N N . THR A 1 175 ? -2.922 -8.193 2.085 1.00 94.44 175 THR A N 1
ATOM 1408 C CA . THR A 1 175 ? -3.604 -7.885 3.335 1.00 9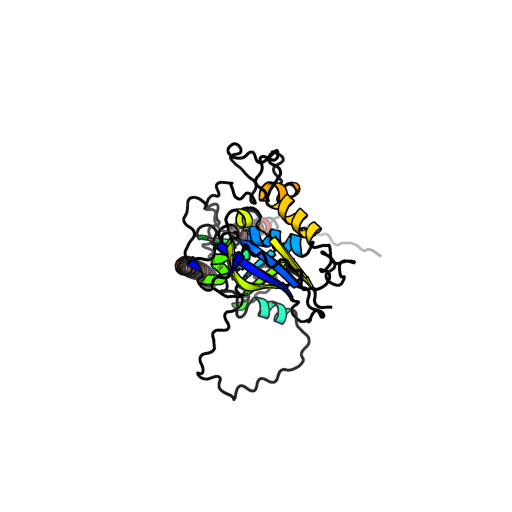4.44 175 THR A CA 1
ATOM 1409 C C . THR A 1 175 ? -2.631 -7.452 4.419 1.00 94.44 175 THR A C 1
ATOM 1411 O O . THR A 1 175 ? -1.421 -7.645 4.312 1.00 94.44 175 THR A O 1
ATOM 1414 N N . VAL A 1 176 ? -3.168 -6.877 5.491 1.00 95.69 176 VAL A N 1
ATOM 1415 C CA . VAL A 1 176 ? -2.407 -6.516 6.691 1.00 95.69 176 VAL A CA 1
ATOM 1416 C C . VAL A 1 176 ? -1.670 -7.740 7.261 1.00 95.69 176 VAL A C 1
ATOM 1418 O O . VAL A 1 176 ? -0.494 -7.647 7.607 1.00 95.69 176 VAL A O 1
ATOM 1421 N N . GLU A 1 177 ? -2.328 -8.900 7.306 1.00 94.88 177 GLU A N 1
ATOM 1422 C CA . GLU A 1 177 ? -1.729 -10.176 7.725 1.00 94.88 177 GLU A CA 1
ATOM 1423 C C . GLU A 1 177 ? -0.491 -10.550 6.907 1.00 94.88 177 GLU A C 1
ATOM 1425 O O . GLU A 1 177 ? 0.511 -11.004 7.462 1.00 94.88 177 GLU A O 1
ATOM 1430 N N . ASP A 1 178 ? -0.538 -10.304 5.599 1.00 92.56 178 ASP A N 1
ATOM 1431 C CA . ASP A 1 178 ? 0.551 -10.669 4.701 1.00 92.56 178 ASP A CA 1
ATOM 1432 C C . ASP A 1 178 ? 1.826 -9.899 5.006 1.00 92.56 178 ASP A C 1
ATOM 1434 O O . ASP A 1 178 ? 2.906 -10.469 4.922 1.00 92.56 178 ASP A O 1
ATOM 1438 N N . LEU A 1 179 ? 1.729 -8.631 5.394 1.00 92.06 179 LEU A N 1
ATOM 1439 C CA . LEU A 1 179 ? 2.917 -7.845 5.713 1.00 92.06 179 LEU A CA 1
ATOM 1440 C C . LEU A 1 179 ? 3.428 -8.151 7.124 1.00 92.06 179 LEU A C 1
ATOM 1442 O O . LEU A 1 179 ? 4.638 -8.281 7.314 1.00 92.06 179 LEU A O 1
ATOM 1446 N N . PHE A 1 180 ? 2.531 -8.310 8.103 1.00 88.94 180 PHE A N 1
ATOM 1447 C CA . PHE A 1 180 ? 2.961 -8.427 9.495 1.00 88.94 180 PHE A CA 1
ATOM 1448 C C . PHE A 1 180 ? 3.434 -9.821 9.917 1.00 88.94 180 PHE A C 1
ATOM 1450 O O . PHE A 1 180 ? 4.411 -9.934 10.655 1.00 88.94 180 PHE A O 1
ATOM 1457 N N . ILE A 1 181 ? 2.776 -10.890 9.457 1.00 75.69 181 ILE A N 1
ATOM 1458 C CA . ILE A 1 181 ? 3.192 -12.257 9.811 1.00 75.69 181 ILE A CA 1
ATOM 1459 C C . ILE A 1 181 ? 4.362 -12.705 8.937 1.00 75.69 181 ILE A C 1
ATOM 1461 O O . ILE A 1 181 ? 5.288 -13.348 9.426 1.00 75.69 181 ILE A O 1
ATOM 1465 N N . SER A 1 182 ? 4.319 -12.402 7.635 1.00 72.69 182 SER A N 1
ATOM 1466 C CA . SER A 1 182 ? 5.267 -13.008 6.695 1.00 72.69 182 SER A CA 1
ATOM 1467 C C . SER A 1 182 ? 6.583 -12.243 6.551 1.00 72.69 182 SER A C 1
ATOM 1469 O O . SER A 1 182 ? 7.573 -12.840 6.128 1.00 72.69 182 SER A O 1
ATOM 1471 N N . GLN A 1 183 ? 6.610 -10.945 6.886 1.00 70.75 183 GLN A N 1
ATOM 1472 C CA . GLN A 1 183 ? 7.747 -10.075 6.564 1.00 70.75 183 GLN A CA 1
ATOM 1473 C C . GLN A 1 183 ? 8.309 -9.319 7.769 1.00 70.75 183 GLN A C 1
ATOM 1475 O O . GLN A 1 183 ? 9.525 -9.320 7.936 1.00 70.75 183 GLN A O 1
ATOM 1480 N N . SER A 1 184 ? 7.488 -8.667 8.600 1.00 85.81 184 SER A N 1
ATOM 1481 C CA . SER A 1 184 ? 8.000 -7.821 9.692 1.00 85.81 184 SER A CA 1
ATOM 1482 C C . SER A 1 184 ? 6.905 -7.410 10.678 1.00 85.81 184 SER A C 1
ATOM 1484 O O . SER A 1 184 ? 5.791 -7.143 10.264 1.00 85.81 184 SER A O 1
ATOM 1486 N N . THR A 1 185 ? 7.214 -7.207 11.963 1.00 91.56 185 THR A N 1
ATOM 1487 C CA . THR A 1 185 ? 6.274 -6.583 12.925 1.00 91.56 185 THR A CA 1
ATOM 1488 C C . THR A 1 185 ? 6.067 -5.082 12.690 1.00 91.56 185 THR A C 1
ATOM 1490 O O . THR A 1 185 ? 5.283 -4.440 13.388 1.00 91.56 185 THR A O 1
ATOM 1493 N N . GLU A 1 186 ? 6.782 -4.504 11.728 1.00 94.31 186 GLU A N 1
ATOM 1494 C CA . GLU A 1 186 ? 6.746 -3.091 11.375 1.00 94.31 186 GLU A CA 1
ATOM 1495 C C . GLU A 1 186 ? 6.706 -2.907 9.857 1.00 94.31 186 GLU A C 1
ATOM 1497 O O . GLU A 1 186 ? 7.415 -3.585 9.108 1.00 94.31 186 GLU A O 1
ATOM 1502 N N . ILE A 1 187 ? 5.921 -1.936 9.404 1.00 95.31 187 ILE A N 1
ATOM 1503 C CA . ILE A 1 187 ? 5.881 -1.496 8.011 1.00 95.31 187 ILE A CA 1
ATOM 1504 C C . ILE A 1 187 ? 6.054 0.018 7.950 1.00 95.31 187 ILE A C 1
ATOM 1506 O O . ILE A 1 187 ? 5.669 0.747 8.867 1.00 95.31 187 ILE A O 1
ATOM 1510 N N . ARG A 1 188 ? 6.632 0.496 6.856 1.00 94.75 188 ARG A N 1
ATOM 1511 C CA . ARG A 1 188 ? 6.708 1.915 6.525 1.00 94.75 188 ARG A CA 1
ATOM 1512 C C . ARG A 1 188 ? 5.607 2.248 5.540 1.00 94.75 188 ARG A C 1
ATOM 1514 O O . ARG A 1 188 ? 5.492 1.607 4.504 1.00 94.75 188 ARG A O 1
ATOM 1521 N N . TYR A 1 189 ? 4.826 3.263 5.851 1.00 96.31 189 TYR A N 1
ATOM 1522 C CA . TYR A 1 189 ? 3.822 3.827 4.969 1.00 96.31 189 TYR A CA 1
ATOM 1523 C C . TYR A 1 189 ? 4.286 5.217 4.548 1.00 96.31 189 TYR A C 1
ATOM 1525 O O . TYR A 1 189 ? 4.473 6.087 5.392 1.00 96.31 189 TYR A O 1
ATOM 1533 N N . ARG A 1 190 ? 4.524 5.426 3.257 1.00 94.56 190 ARG A N 1
ATOM 1534 C CA . ARG A 1 190 ? 4.931 6.724 2.713 1.00 94.56 190 ARG A CA 1
ATOM 1535 C C . ARG A 1 190 ? 3.719 7.363 2.058 1.00 94.56 190 ARG A C 1
ATOM 1537 O O . ARG A 1 190 ? 3.052 6.712 1.259 1.00 94.56 190 ARG A O 1
ATOM 1544 N N . TYR A 1 191 ? 3.440 8.610 2.412 1.00 93.88 191 TYR A N 1
ATOM 1545 C CA . TYR A 1 191 ? 2.343 9.399 1.863 1.00 93.88 191 TYR A CA 1
ATOM 1546 C C . TYR A 1 191 ? 2.914 10.679 1.275 1.00 93.88 191 TYR A C 1
ATOM 1548 O O . TYR A 1 191 ? 3.726 11.299 1.945 1.00 93.88 191 TYR A O 1
ATOM 1556 N N . ASP A 1 192 ? 2.501 11.044 0.063 1.00 90.38 192 ASP A N 1
ATOM 1557 C CA . ASP A 1 192 ? 3.064 12.132 -0.744 1.00 90.38 192 ASP A CA 1
ATOM 1558 C C . ASP A 1 192 ? 4.539 11.932 -1.131 1.00 90.38 192 ASP A C 1
ATOM 1560 O O . ASP A 1 192 ? 5.475 12.236 -0.387 1.00 90.38 192 ASP A O 1
ATOM 1564 N N . PHE A 1 193 ? 4.751 11.375 -2.331 1.00 80.62 193 PHE A N 1
ATOM 1565 C CA . PHE A 1 193 ? 6.073 11.055 -2.875 1.00 80.62 193 PHE A CA 1
ATOM 1566 C C . PHE A 1 193 ? 6.885 12.326 -3.164 1.00 80.62 193 PHE A C 1
ATOM 1568 O O . PHE A 1 193 ? 6.944 12.823 -4.285 1.00 80.62 193 PHE A O 1
ATOM 1575 N N . GLY A 1 194 ? 7.566 12.826 -2.137 1.00 75.94 194 GLY A N 1
ATOM 1576 C CA . GLY A 1 194 ? 8.416 14.006 -2.217 1.00 75.94 194 GLY A CA 1
ATOM 1577 C C . GLY A 1 194 ? 8.780 14.508 -0.829 1.00 75.94 194 GLY A C 1
ATOM 1578 O O . GLY A 1 194 ? 9.786 14.085 -0.259 1.00 75.94 194 GLY A O 1
ATOM 1579 N N . SER A 1 195 ? 7.954 15.410 -0.308 1.00 75.31 195 SER A N 1
ATOM 1580 C CA . SER A 1 195 ? 8.098 16.062 1.001 1.00 75.31 195 SER A CA 1
ATOM 1581 C C . SER A 1 195 ? 7.211 15.466 2.092 1.00 75.31 195 SER A C 1
ATOM 1583 O O . SER A 1 195 ? 7.225 15.954 3.222 1.00 75.31 195 SER A O 1
ATOM 1585 N N . GLY A 1 196 ? 6.427 14.447 1.757 1.00 80.69 196 GLY A N 1
ATOM 1586 C CA . GLY A 1 196 ? 5.428 13.909 2.652 1.00 80.69 196 GLY A CA 1
ATOM 1587 C C . GLY A 1 196 ? 5.966 13.105 3.835 1.00 80.69 196 GLY A C 1
ATOM 1588 O O . GLY A 1 196 ? 7.137 12.705 3.874 1.00 80.69 196 GLY A O 1
ATOM 1589 N N . PRO A 1 197 ? 5.112 12.876 4.845 1.00 89.81 197 PRO A N 1
ATOM 1590 C CA . PRO A 1 197 ? 5.479 12.140 6.039 1.00 89.81 197 PRO A CA 1
ATOM 1591 C C . PRO A 1 197 ? 5.696 10.652 5.744 1.00 89.81 197 PRO A C 1
ATOM 1593 O O . PRO A 1 197 ? 4.956 10.014 4.993 1.00 89.81 197 PRO A O 1
ATOM 1596 N N . GLU A 1 198 ? 6.671 10.065 6.436 1.00 93.25 198 GLU A N 1
ATOM 1597 C CA . GLU A 1 198 ? 6.798 8.617 6.548 1.00 93.25 198 GLU A CA 1
ATOM 1598 C C . GLU A 1 198 ? 6.109 8.169 7.837 1.00 93.25 198 GLU A C 1
ATOM 1600 O O . GLU A 1 198 ? 6.380 8.672 8.920 1.00 93.25 198 GLU A O 1
ATOM 1605 N N . VAL A 1 199 ? 5.209 7.205 7.766 1.00 94.94 199 VAL A N 1
ATOM 1606 C CA . VAL A 1 199 ? 4.526 6.661 8.935 1.00 94.94 199 VAL A CA 1
ATOM 1607 C C . VAL A 1 199 ? 5.067 5.273 9.211 1.00 94.94 199 VAL A C 1
ATOM 1609 O O . VAL A 1 199 ? 4.888 4.345 8.425 1.00 94.94 199 VAL A O 1
ATOM 1612 N N . LYS A 1 200 ? 5.686 5.105 10.371 1.00 95.69 200 LYS A N 1
ATOM 1613 C CA . LYS A 1 200 ? 6.008 3.787 10.904 1.00 95.69 200 LYS A CA 1
ATOM 1614 C C . LYS A 1 200 ? 4.744 3.178 11.503 1.00 95.69 200 LYS A C 1
ATOM 1616 O O . LYS A 1 200 ? 4.201 3.715 12.466 1.00 95.69 200 LYS A O 1
ATOM 1621 N N . VAL A 1 201 ? 4.289 2.054 10.963 1.00 97.00 201 VAL A N 1
ATOM 1622 C CA . VAL A 1 201 ? 3.128 1.309 11.463 1.00 97.00 201 VAL A CA 1
ATOM 1623 C C . VAL A 1 201 ? 3.620 0.015 12.101 1.00 97.00 201 VAL A C 1
ATOM 1625 O O . VAL A 1 201 ? 4.150 -0.860 11.420 1.00 97.00 201 VAL A O 1
ATOM 1628 N N . ALA A 1 202 ? 3.462 -0.099 13.417 1.00 96.00 202 ALA A N 1
ATOM 1629 C CA . ALA A 1 202 ? 3.904 -1.250 14.197 1.00 96.00 202 ALA A CA 1
ATOM 1630 C C . ALA A 1 202 ? 2.716 -2.112 14.636 1.00 96.00 202 ALA A C 1
ATOM 1632 O O . ALA A 1 202 ? 1.712 -1.587 15.127 1.00 96.00 202 ALA A O 1
ATOM 1633 N N . LEU A 1 203 ? 2.850 -3.432 14.502 1.00 95.81 203 LEU A N 1
ATOM 1634 C CA . LEU A 1 203 ? 1.956 -4.402 15.122 1.00 95.81 203 LEU A CA 1
ATOM 1635 C C . LEU A 1 203 ? 2.283 -4.488 16.612 1.00 95.81 203 LEU A C 1
ATOM 1637 O O . LEU A 1 203 ? 3.332 -4.997 16.996 1.00 95.81 203 LEU A O 1
ATOM 1641 N N . MET A 1 204 ? 1.369 -4.007 17.452 1.00 95.44 204 MET A N 1
ATOM 1642 C CA . MET A 1 204 ? 1.553 -4.040 18.902 1.00 95.44 204 MET A CA 1
ATOM 1643 C C . MET A 1 204 ? 1.015 -5.328 19.511 1.00 95.44 204 MET A C 1
ATOM 1645 O O . MET A 1 204 ? 1.665 -5.923 20.367 1.00 95.44 204 MET A O 1
ATOM 1649 N N . GLN A 1 205 ? -0.199 -5.726 19.119 1.00 93.94 205 GLN A N 1
ATOM 1650 C CA . GLN A 1 205 ? -0.890 -6.889 19.677 1.00 93.94 205 GLN A CA 1
ATOM 1651 C C . GLN A 1 205 ? -1.812 -7.529 18.638 1.00 93.94 205 GLN A C 1
ATOM 1653 O O . GLN A 1 205 ? -2.355 -6.854 17.760 1.00 93.94 205 GLN A O 1
ATOM 1658 N N . MET A 1 206 ? -2.023 -8.835 18.777 1.00 95.06 206 MET A N 1
ATOM 1659 C CA . MET A 1 206 ? -2.990 -9.597 17.994 1.00 95.06 206 MET A CA 1
ATOM 1660 C C . MET A 1 206 ? -4.223 -9.894 18.846 1.00 95.06 206 MET A C 1
ATOM 1662 O O . MET A 1 206 ? -4.121 -10.094 20.056 1.00 95.06 206 MET A O 1
ATOM 1666 N N . ALA A 1 207 ? -5.395 -9.909 18.223 1.00 93.25 207 ALA A N 1
ATOM 1667 C CA . ALA A 1 207 ? -6.670 -9.970 18.917 1.00 93.25 207 ALA A CA 1
ATOM 1668 C C . ALA A 1 207 ? -7.647 -10.945 18.257 1.00 93.25 207 ALA A C 1
ATOM 1670 O O . ALA A 1 207 ? -7.715 -11.055 17.031 1.00 93.25 207 ALA A O 1
ATOM 1671 N N . VAL A 1 208 ? -8.459 -11.591 19.091 1.00 94.19 208 VAL A N 1
ATOM 1672 C CA . VAL A 1 208 ? -9.692 -12.278 18.706 1.00 94.19 208 VAL A CA 1
ATOM 1673 C C . VAL A 1 208 ? -10.857 -11.376 19.101 1.00 94.19 208 VAL A C 1
ATOM 1675 O O . VAL A 1 208 ? -11.311 -11.359 20.246 1.00 94.19 208 VAL A O 1
ATOM 1678 N N . ALA A 1 209 ? -11.317 -10.575 18.146 1.00 90.50 209 ALA A N 1
ATOM 1679 C CA . ALA A 1 209 ? -12.520 -9.776 18.283 1.00 90.50 209 ALA A CA 1
ATOM 1680 C C . ALA A 1 209 ? -13.752 -10.680 18.162 1.00 90.50 209 ALA A C 1
ATOM 1682 O O . ALA A 1 209 ? -13.877 -11.456 17.207 1.00 90.50 209 ALA A O 1
ATOM 1683 N N . ARG A 1 210 ? -14.685 -10.555 19.109 1.00 93.06 210 ARG A N 1
ATOM 1684 C CA . ARG A 1 210 ? -16.017 -11.162 18.994 1.00 93.06 210 ARG A CA 1
ATOM 1685 C C . ARG A 1 210 ? -16.752 -10.635 17.759 1.00 93.06 210 ARG A C 1
ATOM 1687 O O . ARG A 1 210 ? -16.445 -9.553 17.270 1.00 93.06 210 ARG A O 1
ATOM 1694 N N . ALA A 1 211 ? -17.746 -11.376 17.271 1.00 90.00 211 ALA A N 1
ATOM 1695 C CA . ALA A 1 211 ? -18.466 -11.040 16.038 1.00 90.00 211 ALA A CA 1
ATOM 1696 C C . ALA A 1 211 ? -19.085 -9.625 16.044 1.00 90.00 211 ALA A C 1
ATOM 1698 O O . ALA A 1 211 ? -19.030 -8.920 15.039 1.00 90.00 211 ALA A O 1
ATOM 1699 N N . ASP A 1 212 ? -19.630 -9.193 17.180 1.00 88.44 212 ASP A N 1
ATOM 1700 C CA . ASP A 1 212 ? -20.212 -7.865 17.385 1.00 88.44 212 ASP A CA 1
ATOM 1701 C C . ASP A 1 212 ? -19.174 -6.736 17.355 1.00 88.44 212 ASP A C 1
ATOM 1703 O O . ASP A 1 212 ? -19.431 -5.680 16.777 1.00 88.44 212 ASP A O 1
ATOM 1707 N N . VAL A 1 213 ? -17.988 -6.967 17.922 1.00 89.06 213 VAL A N 1
ATOM 1708 C CA . VAL A 1 213 ? -16.855 -6.031 17.836 1.00 89.06 213 VAL A CA 1
ATOM 1709 C C . VAL A 1 213 ? -16.281 -6.016 16.423 1.00 89.06 213 VAL A C 1
ATOM 1711 O O . VAL A 1 213 ? -16.030 -4.951 15.863 1.00 89.06 213 VAL A O 1
ATOM 1714 N N . PHE A 1 214 ? -16.110 -7.193 15.822 1.00 88.81 214 PHE A N 1
ATOM 1715 C CA . PHE A 1 214 ? -15.550 -7.358 14.486 1.00 88.81 214 PHE A CA 1
ATOM 1716 C C . PHE A 1 214 ? -16.376 -6.610 13.432 1.00 88.81 214 PHE A C 1
ATOM 1718 O O . PHE A 1 214 ? -15.811 -5.944 12.568 1.00 88.81 214 PHE A O 1
ATOM 1725 N N . ALA A 1 215 ? -17.707 -6.635 13.552 1.00 87.12 215 ALA A N 1
ATOM 1726 C CA . ALA A 1 215 ? -18.617 -5.893 12.680 1.00 87.12 215 ALA A CA 1
ATOM 1727 C C . ALA A 1 215 ? -18.439 -4.362 12.747 1.00 87.12 215 ALA A C 1
ATOM 1729 O O . ALA A 1 215 ? -18.854 -3.665 11.825 1.00 87.12 215 ALA A O 1
ATOM 1730 N N . ARG A 1 216 ? -17.826 -3.833 13.814 1.00 88.31 216 ARG A N 1
ATOM 1731 C CA . ARG A 1 216 ? -17.562 -2.395 14.003 1.00 88.31 216 ARG A CA 1
ATOM 1732 C C . ARG A 1 216 ? -16.154 -1.976 13.590 1.00 88.31 216 ARG A C 1
ATOM 1734 O O . ARG A 1 216 ? -15.842 -0.791 13.642 1.00 88.31 216 ARG A O 1
ATOM 1741 N N . LEU A 1 217 ? -15.294 -2.915 13.199 1.00 90.25 217 LEU A N 1
ATOM 1742 C CA . LEU A 1 217 ? -13.944 -2.582 12.756 1.00 90.25 217 LEU A CA 1
ATOM 1743 C C . LEU A 1 217 ? -13.982 -1.748 11.452 1.00 90.25 217 LEU A C 1
ATOM 1745 O O . LEU A 1 217 ? -14.870 -1.964 10.617 1.00 90.25 217 LEU A O 1
ATOM 1749 N N . PRO A 1 218 ? -13.040 -0.800 11.264 1.00 95.06 218 PRO A N 1
ATOM 1750 C CA . PRO A 1 218 ? -11.897 -0.487 12.130 1.00 95.06 218 PRO A CA 1
ATOM 1751 C C . PRO A 1 218 ? -12.285 0.414 13.322 1.00 95.06 218 PRO A C 1
ATOM 1753 O O . PRO A 1 218 ? -13.198 1.233 13.225 1.00 95.06 218 PRO A O 1
ATOM 1756 N N . ILE A 1 219 ? -11.573 0.282 14.448 1.00 93.06 219 ILE A N 1
ATOM 1757 C CA . ILE A 1 219 ? -11.817 1.073 15.670 1.00 93.06 219 ILE A CA 1
ATOM 1758 C C . ILE A 1 219 ? -10.585 1.919 16.004 1.00 93.06 219 ILE A C 1
ATOM 1760 O O . ILE A 1 219 ? -9.494 1.388 16.203 1.00 93.06 219 ILE A O 1
ATOM 1764 N N . TYR A 1 220 ? -10.759 3.234 16.109 1.00 94.50 220 TYR A N 1
ATOM 1765 C CA . TYR A 1 220 ? -9.756 4.167 16.606 1.00 94.50 220 TYR A CA 1
ATOM 1766 C C . TYR A 1 220 ? -9.774 4.190 18.136 1.00 94.50 220 TYR A C 1
ATOM 1768 O O . TYR A 1 220 ? -10.772 4.557 18.754 1.00 94.50 220 TYR A O 1
ATOM 1776 N N . LEU A 1 221 ? -8.662 3.790 18.751 1.00 92.81 221 LEU A N 1
ATOM 1777 C CA . LEU A 1 221 ? -8.542 3.694 20.209 1.00 92.81 221 LEU A CA 1
ATOM 1778 C C . LEU A 1 221 ? -8.016 4.989 20.837 1.00 92.81 221 LEU A C 1
ATOM 1780 O O . LEU A 1 221 ? -8.244 5.234 22.017 1.00 92.81 221 LEU A O 1
ATOM 1784 N N . GLY A 1 222 ? -7.336 5.830 20.056 1.00 92.88 222 GLY A N 1
ATOM 1785 C CA . GLY A 1 222 ? -6.792 7.104 20.516 1.00 92.88 222 GLY A CA 1
ATOM 1786 C C . GLY A 1 222 ? -5.467 7.453 19.850 1.00 92.88 222 GLY A C 1
ATOM 1787 O O . GLY A 1 222 ? -4.985 6.750 18.960 1.00 92.88 222 GLY A O 1
ATOM 1788 N N . GLY A 1 223 ? -4.870 8.556 20.284 1.00 92.75 223 GLY A N 1
ATOM 1789 C CA . GLY A 1 223 ? -3.629 9.056 19.715 1.00 92.75 223 GLY A CA 1
ATOM 1790 C C . GLY A 1 223 ? -3.001 10.163 20.547 1.00 92.75 223 GLY A C 1
ATOM 1791 O O . GLY A 1 223 ? -3.598 10.668 21.495 1.00 92.75 223 GLY A O 1
ATOM 1792 N N . GLU A 1 224 ? -1.784 10.527 20.166 1.00 92.94 224 GLU A N 1
ATOM 1793 C CA . GLU A 1 224 ? -0.975 11.564 20.799 1.00 92.94 224 GLU A CA 1
ATOM 1794 C C . GLU A 1 224 ? -0.640 12.639 19.762 1.00 92.94 224 GLU A C 1
ATOM 1796 O O . GLU A 1 224 ? -0.238 12.308 18.642 1.00 92.94 224 GLU A O 1
ATOM 1801 N N . ASN A 1 225 ? -0.774 13.906 20.167 1.00 92.25 225 ASN A N 1
ATOM 1802 C CA . ASN A 1 225 ? -0.447 15.127 19.418 1.00 92.25 225 ASN A CA 1
ATOM 1803 C C . ASN A 1 225 ? -1.261 15.365 18.124 1.00 92.25 225 ASN A C 1
ATOM 1805 O O . ASN A 1 225 ? -1.660 14.407 17.449 1.00 92.25 225 ASN A O 1
ATOM 1809 N N . PRO A 1 226 ? -1.532 16.632 17.752 1.00 90.56 226 PRO A N 1
ATOM 1810 C CA . PRO A 1 226 ? -2.217 16.945 16.498 1.00 90.56 226 PRO A CA 1
ATOM 1811 C C . PRO A 1 226 ? -1.459 16.400 15.282 1.00 90.56 226 PRO A C 1
ATOM 1813 O O . PRO A 1 226 ? -0.250 16.179 15.342 1.00 90.56 226 PRO A O 1
ATOM 1816 N N . SER A 1 227 ? -2.182 16.122 14.197 1.00 90.38 227 SER A N 1
ATOM 1817 C CA . SER A 1 227 ? -1.565 15.642 12.956 1.00 90.38 227 SER A CA 1
ATOM 1818 C C . SER A 1 227 ? -0.921 16.789 12.179 1.00 90.38 227 SER A C 1
ATOM 1820 O O . SER A 1 227 ? -1.163 17.956 12.485 1.00 90.38 227 SER A O 1
ATOM 1822 N N . LEU A 1 228 ? -0.140 16.456 11.155 1.00 89.38 228 LEU A N 1
ATOM 1823 C CA . LEU A 1 228 ? 0.369 17.438 10.198 1.00 89.38 228 LEU A CA 1
ATOM 1824 C C . LEU A 1 228 ? -0.744 17.875 9.241 1.00 89.38 228 LEU A C 1
ATOM 1826 O O . LEU A 1 228 ? -1.581 17.051 8.853 1.00 89.38 228 LEU A O 1
ATOM 1830 N N . ILE A 1 229 ? -0.736 19.149 8.853 1.00 86.69 229 ILE A N 1
ATOM 1831 C CA . ILE A 1 229 ? -1.600 19.654 7.784 1.00 86.69 229 ILE A CA 1
ATOM 1832 C C . ILE A 1 229 ? -1.099 19.064 6.454 1.00 86.69 229 ILE A C 1
ATOM 1834 O O . ILE A 1 229 ? 0.099 18.978 6.197 1.00 86.69 229 ILE A O 1
ATOM 1838 N N . GLU A 1 230 ? -2.012 18.557 5.629 1.00 83.44 230 GLU A N 1
ATOM 1839 C CA . GLU A 1 230 ? -1.666 18.088 4.281 1.00 83.44 230 GLU A CA 1
ATOM 1840 C C . GLU A 1 230 ? -1.293 19.283 3.398 1.00 83.44 230 GLU A C 1
ATOM 1842 O O . GLU A 1 230 ? -1.831 20.368 3.598 1.00 83.44 230 GLU A O 1
ATOM 1847 N N . ASP A 1 231 ? -0.372 19.104 2.451 1.00 83.94 231 ASP A N 1
ATOM 1848 C CA . ASP A 1 231 ? 0.263 20.175 1.663 1.00 83.94 231 ASP A CA 1
ATOM 1849 C C . ASP A 1 231 ? 1.164 21.141 2.479 1.00 83.94 231 ASP A C 1
ATOM 1851 O O . ASP A 1 231 ? 2.039 21.784 1.900 1.00 83.94 231 ASP A O 1
ATOM 1855 N N . ASP A 1 232 ? 1.029 21.193 3.812 1.00 82.75 232 ASP A N 1
ATOM 1856 C CA . ASP A 1 232 ? 1.894 21.952 4.725 1.00 82.75 232 ASP A CA 1
ATOM 1857 C C . ASP A 1 232 ? 2.364 21.103 5.917 1.00 82.75 232 ASP A C 1
ATOM 1859 O O . ASP A 1 232 ? 1.908 21.224 7.057 1.00 82.75 232 ASP A O 1
ATOM 1863 N N . TYR A 1 233 ? 3.344 20.239 5.651 1.00 72.56 233 TYR A N 1
ATOM 1864 C CA . TYR A 1 233 ? 3.935 19.348 6.655 1.00 72.56 233 TYR A CA 1
ATOM 1865 C C . TYR A 1 233 ? 4.809 20.061 7.696 1.00 72.56 233 TYR A C 1
ATOM 1867 O O . TYR A 1 233 ? 5.467 19.390 8.498 1.00 72.56 233 TYR A O 1
ATOM 1875 N N . THR A 1 234 ? 4.856 21.397 7.669 1.00 71.56 234 THR A N 1
ATOM 1876 C CA . THR A 1 234 ? 5.532 22.210 8.685 1.00 71.56 234 THR A CA 1
ATOM 1877 C C . THR A 1 234 ? 4.574 22.720 9.755 1.00 71.56 234 THR A C 1
ATOM 1879 O O . THR A 1 234 ? 5.018 23.080 10.847 1.00 71.56 234 THR A O 1
ATOM 1882 N N . GLU A 1 235 ? 3.269 22.669 9.484 1.00 75.38 235 GLU A N 1
ATOM 1883 C CA . GLU A 1 235 ? 2.223 23.093 10.400 1.00 75.38 235 GLU A CA 1
ATOM 1884 C C . GLU A 1 235 ? 1.447 21.907 10.989 1.00 75.38 235 GLU A C 1
ATOM 1886 O O . GLU A 1 235 ? 1.246 20.850 10.380 1.00 75.38 235 GLU A O 1
ATOM 1891 N N . PHE A 1 236 ? 0.994 22.096 12.227 1.00 78.06 236 PHE A N 1
ATOM 1892 C CA . PHE A 1 236 ? 0.141 21.145 12.927 1.00 78.06 236 PHE A CA 1
ATOM 1893 C C . PHE A 1 236 ? -1.316 21.572 12.788 1.00 78.06 236 PHE A C 1
ATOM 1895 O O . PHE A 1 236 ? -1.636 22.759 12.851 1.00 78.06 236 PHE A O 1
ATOM 1902 N N . GLN A 1 237 ? -2.220 20.601 12.677 1.00 76.31 237 GLN A N 1
ATOM 1903 C CA . GLN A 1 237 ? -3.645 20.865 12.844 1.00 76.31 237 GLN A CA 1
ATOM 1904 C C . GLN A 1 237 ? -3.885 21.531 14.204 1.00 76.31 237 GLN A C 1
ATOM 1906 O O . GLN A 1 237 ? -3.295 21.128 15.207 1.00 76.31 237 GLN A O 1
ATOM 1911 N N . ALA A 1 238 ? -4.748 22.550 14.225 1.00 57.81 238 ALA A N 1
ATOM 1912 C CA . ALA A 1 238 ? -4.938 23.401 15.399 1.00 57.81 238 ALA A CA 1
ATOM 1913 C C . ALA A 1 238 ? -5.336 22.610 16.657 1.00 57.81 238 ALA A C 1
ATOM 1915 O O . ALA A 1 238 ? -4.859 22.927 17.742 1.00 57.81 238 ALA A O 1
ATOM 1916 N N . ASP A 1 239 ? -6.137 21.551 16.501 1.00 72.56 239 ASP A N 1
ATOM 1917 C CA . ASP A 1 239 ? -6.610 20.723 17.605 1.00 72.56 239 ASP A CA 1
ATOM 1918 C C . ASP A 1 239 ? -6.574 19.227 17.269 1.00 72.56 239 ASP A C 1
ATOM 1920 O O . ASP A 1 239 ? -6.793 18.799 16.133 1.00 72.56 239 ASP A O 1
ATOM 1924 N N . LEU A 1 240 ? -6.349 18.409 18.302 1.00 74.06 240 LEU A N 1
ATOM 1925 C CA . LEU A 1 240 ? -6.649 16.981 18.252 1.00 74.06 240 LEU A CA 1
ATOM 1926 C C . LEU A 1 240 ? -8.161 16.805 18.128 1.00 74.06 240 LEU A C 1
ATOM 1928 O O . LEU A 1 240 ? -8.907 17.098 19.065 1.00 74.06 240 LEU A O 1
ATOM 1932 N N . GLU A 1 241 ? -8.614 16.278 16.994 1.00 80.56 241 GLU A N 1
ATOM 1933 C CA . GLU A 1 241 ? -10.015 15.906 16.867 1.00 80.56 241 GLU A CA 1
ATOM 1934 C C . GLU A 1 241 ? -10.410 14.879 17.948 1.00 80.56 241 GLU A C 1
ATOM 1936 O O . GLU A 1 241 ? -9.672 13.915 18.196 1.00 80.56 241 GLU A O 1
ATOM 1941 N N . PRO A 1 242 ? -11.590 15.028 18.578 1.00 80.75 242 PRO A N 1
ATOM 1942 C CA . PRO A 1 242 ? -12.077 14.049 19.537 1.00 80.75 242 PRO A CA 1
ATOM 1943 C C . PRO A 1 242 ? -12.186 12.645 18.926 1.00 80.75 242 PRO A C 1
ATOM 1945 O O . PRO A 1 242 ? -12.659 12.481 17.800 1.00 80.75 242 PRO A O 1
ATOM 1948 N N . THR A 1 243 ? -11.851 11.607 19.701 1.00 83.00 243 THR A N 1
ATOM 1949 C CA . THR A 1 243 ? -11.863 10.198 19.257 1.00 83.00 243 THR A CA 1
ATOM 1950 C C . THR A 1 243 ? -13.178 9.788 18.586 1.00 83.00 243 THR A C 1
ATOM 1952 O O . THR A 1 243 ? -13.161 9.068 17.591 1.00 83.00 243 THR A O 1
ATOM 1955 N N . TYR A 1 244 ? -14.324 10.275 19.080 1.00 82.94 244 TYR A N 1
ATOM 1956 C CA . TYR A 1 244 ? -15.634 9.956 18.504 1.00 82.94 244 TYR A CA 1
ATOM 1957 C C . TYR A 1 244 ? -15.838 10.547 17.099 1.00 82.94 244 TYR A C 1
ATOM 1959 O O . TYR A 1 244 ? -16.549 9.952 16.294 1.00 82.94 244 TYR A O 1
ATOM 1967 N N . VAL A 1 245 ? -15.217 11.689 16.780 1.00 82.00 245 VAL A N 1
ATOM 1968 C CA . VAL A 1 245 ? -15.287 12.305 15.444 1.00 82.00 245 VAL A CA 1
ATOM 1969 C C . VAL A 1 245 ? -14.510 11.448 14.451 1.00 82.00 245 VAL A C 1
ATOM 1971 O O . VAL A 1 245 ? -15.039 11.082 13.401 1.00 82.00 245 VAL A O 1
ATOM 1974 N N . ILE A 1 246 ? -13.293 11.042 14.824 1.00 84.81 246 ILE A N 1
ATOM 1975 C CA . ILE A 1 246 ? -12.460 10.138 14.022 1.00 84.81 246 ILE A CA 1
ATOM 1976 C C . ILE A 1 246 ? -13.171 8.792 13.827 1.00 84.81 246 ILE A C 1
ATOM 1978 O O . ILE A 1 246 ? -13.271 8.311 12.698 1.00 84.81 246 ILE A O 1
ATOM 1982 N N . GLN A 1 247 ? -13.746 8.216 14.889 1.00 90.31 247 GLN A N 1
ATOM 1983 C CA . GLN A 1 247 ? -14.501 6.965 14.789 1.00 90.31 247 GLN A CA 1
ATOM 1984 C C . GLN A 1 247 ? -15.740 7.103 13.898 1.00 90.31 247 GLN A C 1
ATOM 1986 O O . GLN A 1 247 ? -16.024 6.213 13.101 1.00 90.31 247 GLN A O 1
ATOM 1991 N N . ASN A 1 248 ? -16.475 8.214 13.993 1.00 83.12 248 ASN A N 1
ATOM 1992 C CA . ASN A 1 248 ? -17.630 8.462 13.132 1.00 83.12 248 ASN A CA 1
ATOM 1993 C C . ASN A 1 248 ? -17.225 8.557 11.662 1.00 83.12 248 ASN A C 1
ATOM 1995 O O . ASN A 1 248 ? -17.917 7.986 10.821 1.00 83.12 248 ASN A O 1
ATOM 1999 N N . ARG A 1 249 ? -16.098 9.210 11.350 1.00 83.62 249 ARG A N 1
ATOM 2000 C CA . ARG A 1 249 ? -15.544 9.211 9.992 1.00 83.62 249 ARG A CA 1
ATOM 2001 C C . ARG A 1 249 ? -15.210 7.790 9.553 1.00 83.62 249 ARG A C 1
ATOM 2003 O O . ARG A 1 249 ? -15.721 7.363 8.525 1.00 83.62 249 ARG A O 1
ATOM 2010 N N . LEU A 1 250 ? -14.462 7.017 10.347 1.00 83.94 250 LEU A N 1
ATOM 2011 C CA . LEU A 1 250 ? -14.169 5.611 10.028 1.00 83.94 250 LEU A CA 1
ATOM 2012 C C . LEU A 1 250 ? -15.448 4.805 9.752 1.00 83.94 250 LEU A C 1
ATOM 2014 O O . LEU A 1 250 ? -15.520 4.110 8.742 1.00 83.94 250 LEU A O 1
ATOM 2018 N N . HIS A 1 251 ? -16.483 4.940 10.585 1.00 81.50 251 HIS A N 1
ATOM 2019 C CA . HIS A 1 251 ? -17.762 4.267 10.366 1.00 81.50 251 HIS A CA 1
ATOM 2020 C C . HIS A 1 251 ? -18.453 4.713 9.076 1.00 81.50 251 HIS A C 1
ATOM 2022 O O . HIS A 1 251 ? -18.808 3.861 8.270 1.00 81.50 251 HIS A O 1
ATOM 2028 N N . GLN A 1 252 ? -18.620 6.018 8.846 1.00 76.50 252 GLN A N 1
ATOM 2029 C CA . GLN A 1 252 ? -19.250 6.545 7.625 1.00 76.50 252 GLN A CA 1
ATOM 2030 C C . GLN A 1 252 ? -18.540 6.063 6.364 1.00 76.50 252 GLN A C 1
ATOM 2032 O O . GLN A 1 252 ? -19.157 5.823 5.327 1.00 76.50 252 GLN A O 1
ATOM 2037 N N . HIS A 1 253 ? -17.226 5.940 6.473 1.00 73.56 253 HIS A N 1
ATOM 2038 C CA . HIS A 1 253 ? -16.373 5.633 5.362 1.00 73.56 253 HIS A CA 1
ATOM 2039 C C . HIS A 1 253 ? -16.201 4.151 5.104 1.00 73.56 253 HIS A C 1
ATOM 2041 O O . HIS A 1 253 ? -16.012 3.829 3.947 1.00 73.56 253 HIS A O 1
ATOM 2047 N N . HIS A 1 254 ? -16.288 3.274 6.107 1.00 72.31 254 HIS A N 1
ATOM 2048 C CA . HIS A 1 254 ? -16.167 1.817 5.947 1.00 72.31 254 HIS A CA 1
ATOM 2049 C C . HIS A 1 254 ? -17.520 1.089 5.930 1.00 72.31 254 HIS A C 1
ATOM 2051 O O . HIS A 1 254 ? -17.610 -0.022 5.408 1.00 72.31 254 HIS A O 1
ATOM 2057 N N . HIS A 1 255 ? -18.575 1.726 6.442 1.00 75.62 255 HIS A N 1
ATOM 2058 C CA . HIS A 1 255 ? -19.942 1.206 6.513 1.00 75.62 255 HIS A CA 1
ATOM 2059 C C . HIS A 1 255 ? -20.898 2.215 5.869 1.00 75.62 255 HIS A C 1
ATOM 2061 O O . HIS A 1 255 ? -21.596 2.951 6.574 1.00 75.62 255 HIS A O 1
ATOM 2067 N N . PRO A 1 256 ? -20.910 2.309 4.526 1.00 69.50 256 PRO A N 1
ATOM 2068 C CA . PRO A 1 256 ? -21.774 3.254 3.845 1.00 69.50 256 PRO A CA 1
ATOM 2069 C C . PRO A 1 256 ? -23.240 2.961 4.211 1.00 69.50 256 PRO A C 1
ATOM 2071 O O . PRO A 1 256 ? -23.600 1.796 4.413 1.00 69.50 256 PRO A O 1
ATOM 2074 N N . PRO A 1 257 ? -24.103 3.993 4.302 1.00 74.88 257 PRO A N 1
ATOM 2075 C CA . PRO A 1 257 ? -25.514 3.808 4.606 1.00 74.88 257 PRO A CA 1
ATOM 2076 C C . PRO A 1 257 ? -26.145 2.734 3.711 1.00 74.88 257 PRO A C 1
ATOM 2078 O O . PRO A 1 257 ? -25.832 2.705 2.521 1.00 74.88 257 PRO A O 1
ATOM 2081 N N . PRO A 1 258 ? -27.093 1.917 4.207 1.00 76.19 258 PRO A N 1
ATOM 2082 C CA . PRO A 1 258 ? -27.734 0.862 3.412 1.00 76.19 258 PRO A CA 1
ATOM 2083 C C . PRO A 1 258 ? -28.386 1.352 2.107 1.00 76.19 258 PRO A C 1
ATOM 2085 O O . PRO A 1 258 ? -28.601 0.579 1.176 1.00 76.19 258 PRO A O 1
ATOM 2088 N N . SER A 1 259 ? -28.711 2.645 2.026 1.00 77.88 259 SER A N 1
ATOM 2089 C CA . SER A 1 259 ? -29.224 3.300 0.821 1.00 77.88 259 SER A CA 1
ATOM 2090 C C . SER A 1 259 ? -28.175 3.461 -0.286 1.00 77.88 259 SER A C 1
ATOM 2092 O O . SER A 1 259 ? -28.529 3.591 -1.460 1.00 77.88 259 SER A O 1
ATOM 2094 N N . ILE A 1 260 ? -26.888 3.469 0.063 1.00 69.56 260 ILE A N 1
ATOM 2095 C CA . ILE A 1 260 ? -25.774 3.532 -0.875 1.00 69.56 260 ILE A CA 1
ATOM 2096 C C . ILE A 1 260 ? -25.484 2.115 -1.347 1.00 69.56 260 ILE A C 1
ATOM 2098 O O . ILE A 1 260 ? -24.966 1.281 -0.617 1.00 69.56 260 ILE A O 1
ATOM 2102 N N . LYS A 1 261 ? -25.789 1.847 -2.617 1.00 69.38 261 LYS A N 1
ATOM 2103 C CA . LYS A 1 261 ? -25.487 0.545 -3.219 1.00 69.38 261 LYS A CA 1
ATOM 2104 C C . LYS A 1 261 ? -23.982 0.334 -3.412 1.00 69.38 261 LYS A C 1
ATOM 2106 O O . LYS A 1 261 ? -23.558 -0.787 -3.590 1.00 69.38 261 LYS A O 1
ATOM 2111 N N . GLN A 1 262 ? -23.161 1.376 -3.409 1.00 68.62 262 GLN A N 1
ATOM 2112 C CA . GLN A 1 262 ? -21.721 1.269 -3.662 1.00 68.62 262 GLN A CA 1
ATOM 2113 C C . GLN A 1 262 ? -20.964 0.633 -2.490 1.00 68.62 262 GLN A C 1
ATOM 2115 O O . GLN A 1 262 ? -21.319 0.843 -1.334 1.00 68.62 262 GLN A O 1
ATOM 2120 N N . CYS A 1 263 ? -19.873 -0.087 -2.784 1.00 74.56 263 CYS A N 1
ATOM 2121 C CA . CYS A 1 263 ? -18.933 -0.458 -1.731 1.00 74.56 263 CYS A CA 1
ATOM 2122 C C . CYS A 1 263 ? -18.278 0.799 -1.156 1.00 74.56 263 CYS A C 1
ATOM 2124 O O . CYS A 1 263 ? -18.220 1.850 -1.801 1.00 74.56 263 CYS A O 1
ATOM 2126 N N . TYR A 1 264 ? -17.757 0.685 0.055 1.00 77.00 264 TYR A N 1
ATOM 2127 C CA . TYR A 1 264 ? -17.242 1.835 0.778 1.00 77.00 264 TYR A CA 1
ATOM 2128 C C . TYR A 1 264 ? -16.046 2.503 0.074 1.00 77.00 264 TYR A C 1
ATOM 2130 O O . TYR A 1 264 ? -15.927 3.723 0.078 1.00 77.00 264 TYR A O 1
ATOM 2138 N N . MET A 1 265 ? -15.219 1.724 -0.632 1.00 81.00 265 MET A N 1
ATOM 2139 C CA . MET A 1 265 ? -14.136 2.262 -1.458 1.00 81.00 265 MET A CA 1
ATOM 2140 C C . MET A 1 265 ? -14.659 3.059 -2.652 1.00 81.00 265 MET A C 1
ATOM 2142 O O . MET A 1 265 ? -14.169 4.149 -2.925 1.00 81.00 265 MET A O 1
ATOM 2146 N N . CYS A 1 266 ? -15.699 2.574 -3.334 1.00 75.06 266 CYS A N 1
ATOM 2147 C CA . CYS A 1 266 ? -16.353 3.341 -4.396 1.00 75.06 266 CYS A CA 1
ATOM 2148 C C . CYS A 1 266 ? -16.960 4.640 -3.869 1.00 75.06 266 CYS A C 1
ATOM 2150 O O . CYS A 1 266 ? -16.913 5.653 -4.560 1.00 75.06 266 CYS A O 1
ATOM 2152 N N . TYR A 1 267 ? -17.536 4.602 -2.666 1.00 76.94 267 TYR A N 1
ATOM 2153 C CA . TYR A 1 267 ? -18.069 5.788 -2.009 1.00 76.94 267 TYR A CA 1
ATOM 2154 C C . TYR A 1 267 ? -16.953 6.792 -1.691 1.00 76.94 267 TYR A C 1
ATOM 2156 O O . TYR A 1 267 ? -17.075 7.964 -2.042 1.00 76.94 267 TYR A O 1
ATOM 2164 N N . TRP A 1 268 ? -15.846 6.320 -1.110 1.00 78.25 268 TRP A N 1
ATOM 2165 C CA . TRP A 1 268 ? -14.687 7.144 -0.767 1.00 78.25 268 TRP A CA 1
ATOM 2166 C C . TRP A 1 268 ? -14.053 7.797 -2.000 1.00 78.25 268 TRP A C 1
ATOM 2168 O O . TRP A 1 268 ? -13.874 9.010 -2.053 1.00 78.25 268 TRP A O 1
ATOM 2178 N N . TYR A 1 269 ? -13.761 7.001 -3.028 1.00 78.25 269 TYR A N 1
ATOM 2179 C CA . TYR A 1 269 ? -13.083 7.447 -4.248 1.00 78.25 269 TYR A CA 1
ATOM 2180 C C . TYR A 1 269 ? -14.035 7.996 -5.315 1.00 78.25 269 TYR A C 1
ATOM 2182 O O . TYR A 1 269 ? -13.633 8.227 -6.458 1.00 78.25 269 TYR A O 1
ATOM 2190 N N . ARG A 1 270 ? -15.303 8.242 -4.965 1.00 75.44 270 ARG A N 1
ATOM 2191 C CA . ARG A 1 270 ? -16.301 8.792 -5.888 1.00 75.44 270 ARG A CA 1
ATOM 2192 C C . ARG A 1 270 ? -15.834 10.074 -6.597 1.00 75.44 270 ARG A C 1
ATOM 2194 O O . ARG A 1 270 ? -16.078 10.149 -7.799 1.00 75.44 270 ARG A O 1
ATOM 2201 N N . PRO A 1 271 ? -15.168 11.047 -5.938 1.00 72.75 271 PRO A N 1
ATOM 2202 C CA . PRO A 1 271 ? -14.718 12.269 -6.612 1.00 72.75 271 PRO A CA 1
ATOM 2203 C C . PRO A 1 271 ? -13.672 12.021 -7.707 1.00 72.75 271 PRO A C 1
ATOM 2205 O O . PRO A 1 271 ? -13.616 12.765 -8.680 1.00 72.75 271 PRO A O 1
ATOM 2208 N N . VAL A 1 272 ? -12.864 10.967 -7.562 1.00 66.94 272 VAL A N 1
ATOM 2209 C CA . VAL A 1 272 ? -11.759 10.628 -8.477 1.00 66.94 272 VAL A CA 1
ATOM 2210 C C . VAL A 1 272 ? -12.212 9.645 -9.565 1.00 66.94 272 VAL A C 1
ATOM 2212 O O . VAL A 1 272 ? -11.556 9.468 -10.591 1.00 66.94 272 VAL A O 1
ATOM 2215 N N . CYS A 1 273 ? -13.379 9.020 -9.391 1.00 65.69 273 CYS A N 1
ATOM 2216 C CA . CYS A 1 273 ? -13.964 8.124 -10.377 1.00 65.69 273 CYS A CA 1
ATOM 2217 C C . CYS A 1 273 ? -14.397 8.901 -11.634 1.00 65.69 273 CYS A C 1
ATOM 2219 O O . CYS A 1 273 ? -15.526 9.375 -11.739 1.00 65.69 273 CYS A O 1
ATOM 2221 N N . ARG A 1 274 ? -13.506 8.972 -12.635 1.00 59.19 274 ARG A N 1
ATOM 2222 C CA . ARG A 1 274 ? -13.735 9.649 -13.929 1.00 59.19 274 ARG A CA 1
ATOM 2223 C C . ARG A 1 274 ? -14.928 9.103 -14.724 1.00 59.19 274 ARG A C 1
ATOM 2225 O O . ARG A 1 274 ? -15.418 9.767 -15.633 1.00 59.19 274 ARG A O 1
ATOM 2232 N N . LYS A 1 275 ? -15.409 7.895 -14.408 1.00 59.56 275 LYS A N 1
ATOM 2233 C CA . LYS A 1 275 ? -16.612 7.323 -15.023 1.00 59.56 275 LYS A CA 1
ATOM 2234 C C . LYS A 1 275 ? -17.834 7.846 -14.270 1.00 59.56 275 LYS A C 1
ATOM 2236 O O . LYS A 1 275 ? -18.136 7.397 -13.172 1.00 59.56 275 LYS A O 1
ATOM 2241 N N . SER A 1 276 ? -18.532 8.795 -14.886 1.00 47.81 276 SER A N 1
ATOM 2242 C CA . SER A 1 276 ? -19.715 9.506 -14.378 1.00 47.81 276 SER A CA 1
ATOM 2243 C C . SER A 1 276 ? -20.947 8.629 -14.096 1.00 47.81 276 SER A C 1
ATOM 2245 O O . SER A 1 276 ? -21.963 9.144 -13.628 1.00 47.81 276 SER A O 1
ATOM 2247 N N . MET A 1 277 ? -20.887 7.315 -14.344 1.00 53.19 277 MET A N 1
ATOM 2248 C CA . MET A 1 277 ? -21.965 6.396 -13.987 1.00 53.19 277 MET A CA 1
ATOM 2249 C C . MET A 1 277 ? -21.777 5.834 -12.574 1.00 53.19 277 MET A C 1
ATOM 2251 O O . MET A 1 277 ? -20.669 5.436 -12.208 1.00 53.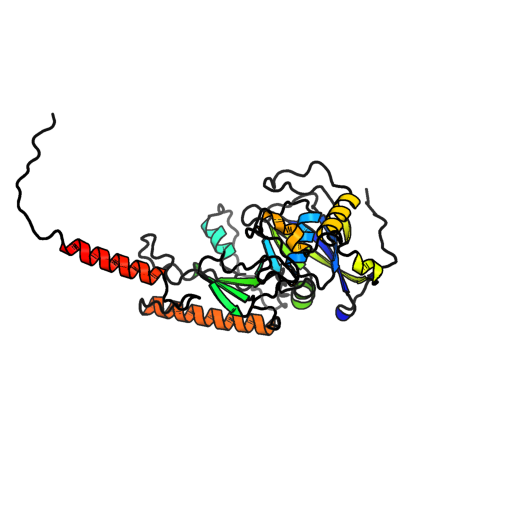19 277 MET A O 1
ATOM 2255 N N . PRO A 1 278 ? -22.850 5.754 -11.765 1.00 55.06 278 PRO A N 1
ATOM 2256 C CA . PRO A 1 278 ? -22.769 5.128 -10.457 1.00 55.06 278 PRO A CA 1
ATOM 2257 C C . PRO A 1 278 ? -22.311 3.680 -10.637 1.00 55.06 278 PRO A C 1
ATOM 2259 O O . PRO A 1 278 ? -22.940 2.923 -11.369 1.00 55.06 278 PRO A O 1
ATOM 2262 N N . CYS A 1 279 ? -21.228 3.289 -9.959 1.00 52.38 279 CYS A N 1
ATOM 2263 C CA . CYS A 1 279 ? -20.859 1.883 -9.814 1.00 52.38 279 CYS A CA 1
ATOM 2264 C C . CYS A 1 279 ? -22.062 1.150 -9.203 1.00 52.38 279 CYS A C 1
ATOM 2266 O O . CYS A 1 279 ? -22.345 1.311 -8.015 1.00 52.38 279 CYS A O 1
ATOM 2268 N N . VAL A 1 280 ? -22.829 0.423 -10.015 1.00 54.88 280 VAL A N 1
ATOM 2269 C CA . VAL A 1 280 ? -23.953 -0.379 -9.530 1.00 54.88 280 VAL A CA 1
ATOM 2270 C C . VAL A 1 280 ? -23.399 -1.773 -9.259 1.00 54.88 280 VAL A C 1
ATOM 2272 O O . VAL A 1 280 ? -22.945 -2.419 -10.211 1.00 54.88 280 VAL A O 1
ATOM 2275 N N . PRO A 1 281 ? -23.429 -2.264 -8.005 1.00 48.81 281 PRO A N 1
ATOM 2276 C CA . PRO A 1 281 ? -22.999 -3.624 -7.706 1.00 48.81 281 PRO A CA 1
ATOM 2277 C C . PRO A 1 281 ? -23.705 -4.617 -8.617 1.00 48.81 281 PRO A C 1
ATOM 2279 O O . PRO A 1 281 ? -24.930 -4.577 -8.755 1.00 48.81 281 PRO A O 1
ATOM 2282 N N . GLY A 1 282 ? -22.922 -5.481 -9.257 1.00 50.62 282 GLY A N 1
ATOM 2283 C CA . GLY A 1 282 ? -23.433 -6.554 -10.107 1.00 50.62 282 GLY A CA 1
ATOM 2284 C C . GLY A 1 282 ? -24.103 -6.114 -11.412 1.00 50.62 282 GLY A C 1
ATOM 2285 O O . GLY A 1 282 ? -24.723 -6.957 -12.052 1.00 50.62 282 GLY A O 1
ATOM 2286 N N . LYS A 1 283 ? -24.029 -4.832 -11.816 1.00 48.44 283 LYS A N 1
ATOM 2287 C CA . LYS A 1 283 ? -24.640 -4.362 -13.079 1.00 48.44 283 LYS A CA 1
ATOM 2288 C C . LYS A 1 283 ? -23.745 -3.518 -13.979 1.00 48.44 283 LYS A C 1
ATOM 2290 O O . LYS A 1 283 ? -24.038 -3.430 -15.165 1.00 48.44 283 LYS A O 1
ATOM 2295 N N . SER A 1 284 ? -22.684 -2.897 -13.467 1.00 49.16 284 SER A N 1
ATOM 2296 C CA . SER A 1 284 ? -21.677 -2.289 -14.340 1.00 49.16 284 SER A CA 1
ATOM 2297 C C . SER A 1 284 ? -20.542 -3.281 -14.556 1.00 49.16 284 SER A C 1
ATOM 2299 O O . SER A 1 284 ? -19.843 -3.608 -13.599 1.00 49.16 284 SER A O 1
ATOM 2301 N N . GLU A 1 285 ? -20.308 -3.688 -15.805 1.00 50.12 285 GLU A N 1
ATOM 2302 C CA . GLU A 1 285 ? -19.117 -4.456 -16.221 1.00 50.12 285 GLU A CA 1
ATOM 2303 C C . GLU A 1 285 ? -17.800 -3.735 -15.877 1.00 50.12 285 GLU A C 1
ATOM 2305 O O . GLU A 1 285 ? -16.721 -4.307 -15.972 1.00 50.12 285 GLU A O 1
ATOM 2310 N N . ILE A 1 286 ? -17.879 -2.472 -15.445 1.00 53.97 286 ILE A N 1
ATOM 2311 C CA . ILE A 1 286 ? -16.734 -1.656 -15.080 1.00 53.97 286 ILE A CA 1
ATOM 2312 C C . ILE A 1 286 ? -17.033 -0.905 -13.776 1.00 53.97 286 ILE A C 1
ATOM 2314 O O . ILE A 1 286 ? -17.551 0.211 -13.791 1.00 53.97 286 ILE A O 1
ATOM 2318 N N . CYS A 1 287 ? -16.728 -1.522 -12.633 1.00 59.00 287 CYS A N 1
ATOM 2319 C CA . CYS A 1 287 ? -16.587 -0.778 -11.376 1.00 59.00 287 CYS A CA 1
ATOM 2320 C C . CYS A 1 287 ? -15.308 0.091 -11.440 1.00 59.00 287 CYS A C 1
ATOM 2322 O O . CYS A 1 287 ? -14.422 -0.171 -12.257 1.00 59.00 287 CYS A O 1
ATOM 2324 N N . CYS A 1 288 ? -15.180 1.125 -10.601 1.00 65.31 288 CYS A N 1
ATOM 2325 C CA . CYS A 1 288 ? -13.954 1.931 -10.549 1.00 65.31 288 CYS A CA 1
ATOM 2326 C C . CYS A 1 288 ? -12.745 1.090 -10.092 1.00 65.31 288 CYS A C 1
ATOM 2328 O O . CYS A 1 288 ? -12.917 0.081 -9.410 1.00 65.31 288 CYS A O 1
ATOM 2330 N N . ALA A 1 289 ? -11.520 1.514 -10.424 1.00 67.06 289 ALA A N 1
ATOM 2331 C CA . ALA A 1 289 ? -10.287 0.799 -10.060 1.00 67.06 289 ALA A CA 1
ATOM 2332 C C . ALA A 1 289 ? -10.142 0.543 -8.539 1.00 67.06 289 ALA A C 1
ATOM 2334 O O . ALA A 1 289 ? -9.454 -0.383 -8.117 1.00 67.06 289 ALA A O 1
ATOM 2335 N N . TYR A 1 290 ? -10.837 1.323 -7.713 1.00 74.06 290 TYR A N 1
ATOM 2336 C CA . TYR A 1 290 ? -10.806 1.269 -6.248 1.00 74.06 290 TYR A CA 1
ATOM 2337 C C . TYR A 1 290 ? -11.798 0.259 -5.644 1.00 74.06 290 TYR A C 1
ATOM 2339 O O . TYR A 1 290 ? -11.779 -0.024 -4.450 1.00 74.06 290 TYR A O 1
ATOM 2347 N N . CYS A 1 291 ? -12.707 -0.277 -6.450 1.00 73.62 291 CYS A N 1
ATOM 2348 C CA . CYS A 1 291 ? -13.835 -1.075 -5.995 1.00 73.62 291 CYS A CA 1
ATOM 2349 C C . CYS A 1 291 ? -13.417 -2.476 -5.524 1.00 73.62 291 CYS A C 1
ATOM 2351 O O . CYS A 1 291 ? -13.028 -3.316 -6.329 1.00 73.62 291 CYS A O 1
ATOM 2353 N N . LEU A 1 292 ? -13.599 -2.771 -4.230 1.00 71.56 292 LEU A N 1
ATOM 2354 C CA . LEU A 1 292 ? -13.297 -4.092 -3.641 1.00 71.56 292 LEU A CA 1
ATOM 2355 C C . LEU A 1 292 ? -14.163 -5.246 -4.175 1.00 71.56 292 LEU A C 1
ATOM 2357 O O . LEU A 1 292 ? -13.849 -6.406 -3.936 1.00 71.56 292 LEU A O 1
ATOM 2361 N N . HIS A 1 293 ? -15.278 -4.940 -4.841 1.00 69.94 293 HIS A N 1
ATOM 2362 C CA . HIS A 1 293 ? -16.191 -5.937 -5.413 1.00 69.94 293 HIS A CA 1
ATOM 2363 C C . HIS A 1 293 ? -16.116 -6.005 -6.938 1.00 69.94 293 HIS A C 1
ATOM 2365 O O . HIS A 1 293 ? -16.867 -6.765 -7.548 1.00 69.94 293 HIS A O 1
ATOM 2371 N N . ALA A 1 294 ? -15.276 -5.178 -7.567 1.00 66.12 294 ALA A N 1
ATOM 2372 C CA . ALA A 1 294 ? -15.071 -5.273 -9.000 1.00 66.12 294 ALA A CA 1
ATOM 2373 C C . ALA A 1 294 ? -14.369 -6.593 -9.281 1.00 66.12 294 ALA A C 1
ATOM 2375 O O . ALA A 1 294 ? -13.328 -6.808 -8.669 1.00 66.12 294 ALA A O 1
ATOM 2376 N N . PRO A 1 295 ? -14.863 -7.433 -10.201 1.00 64.38 295 PRO A N 1
ATOM 2377 C CA . PRO A 1 295 ? -14.037 -8.498 -10.733 1.00 64.38 295 PRO A CA 1
ATOM 2378 C C . PRO A 1 295 ? -12.860 -7.846 -11.460 1.00 64.38 295 PRO A C 1
ATOM 2380 O O . PRO A 1 295 ? -13.020 -7.181 -12.484 1.00 64.38 295 PRO A O 1
ATOM 2383 N N . ARG A 1 296 ? -11.670 -7.979 -10.892 1.00 67.44 296 ARG A N 1
ATOM 2384 C CA . ARG A 1 296 ? -10.424 -7.508 -11.487 1.00 67.44 296 ARG A CA 1
ATOM 2385 C C . ARG A 1 296 ? -9.887 -8.579 -12.433 1.00 67.44 296 ARG A C 1
ATOM 2387 O O . ARG A 1 296 ? -10.144 -9.766 -12.217 1.00 67.44 296 ARG A O 1
ATOM 2394 N N . PRO A 1 297 ? -9.082 -8.203 -13.444 1.00 63.69 297 PRO A N 1
ATOM 2395 C CA . PRO A 1 297 ? -8.448 -9.169 -14.345 1.00 63.69 297 PRO A CA 1
ATOM 2396 C C . PRO A 1 297 ? -7.679 -10.274 -13.603 1.00 63.69 297 PRO A C 1
ATOM 2398 O O . PRO A 1 297 ? -7.535 -11.390 -14.099 1.00 63.69 297 PRO A O 1
ATOM 2401 N N . TRP A 1 298 ? -7.213 -9.971 -12.391 1.00 66.56 298 TRP A N 1
ATOM 2402 C CA . TRP A 1 298 ? -6.499 -10.891 -11.518 1.00 66.56 298 TRP A CA 1
ATOM 2403 C C . TRP A 1 298 ? -7.344 -11.559 -10.430 1.00 66.56 298 TRP A C 1
ATOM 2405 O O . TRP A 1 298 ? -6.826 -12.455 -9.782 1.00 66.56 298 TRP A O 1
ATOM 2415 N N . ASP A 1 299 ? -8.622 -11.217 -10.233 1.00 67.25 299 ASP A N 1
ATOM 2416 C CA . ASP A 1 299 ? -9.440 -11.844 -9.174 1.00 67.25 299 ASP A CA 1
ATOM 2417 C C . ASP A 1 299 ? -9.734 -13.328 -9.434 1.00 67.25 299 ASP A C 1
ATOM 2419 O O . ASP A 1 299 ? -10.050 -14.077 -8.514 1.00 67.25 299 ASP A O 1
ATOM 2423 N N . THR A 1 300 ? -9.596 -13.782 -10.682 1.00 63.78 300 THR A N 1
ATOM 2424 C CA . THR A 1 300 ? -9.676 -15.210 -11.032 1.00 63.78 300 THR A CA 1
ATOM 2425 C C . THR A 1 300 ? -8.389 -15.972 -10.729 1.00 63.78 300 THR A C 1
ATOM 2427 O O . THR A 1 300 ? -8.377 -17.202 -10.760 1.00 63.78 300 THR A O 1
ATOM 2430 N N . LYS A 1 301 ? -7.291 -15.262 -10.456 1.00 72.69 301 LYS A N 1
ATOM 2431 C CA . LYS A 1 301 ? -5.973 -15.850 -10.250 1.00 72.69 301 LYS A CA 1
ATOM 2432 C C . LYS A 1 301 ? -5.654 -15.818 -8.762 1.00 72.69 301 LYS A C 1
ATOM 2434 O O . LYS A 1 301 ? -5.819 -14.804 -8.090 1.00 72.69 301 LYS A O 1
ATOM 2439 N N . ALA A 1 302 ? -5.207 -16.956 -8.241 1.00 78.88 302 ALA A N 1
ATOM 2440 C CA . ALA A 1 302 ? -4.789 -17.043 -6.854 1.00 78.88 302 ALA A CA 1
ATOM 2441 C C . ALA A 1 302 ? -3.659 -16.040 -6.595 1.00 78.88 302 ALA A C 1
ATOM 2443 O O . ALA A 1 302 ? -2.710 -15.936 -7.379 1.00 78.88 302 ALA A O 1
ATOM 2444 N N . LYS A 1 303 ? -3.772 -15.311 -5.484 1.00 84.56 303 LYS A N 1
ATOM 2445 C CA . LYS A 1 303 ? -2.686 -14.490 -4.964 1.00 84.56 303 LYS A CA 1
ATOM 2446 C C . LYS A 1 303 ? -1.439 -15.367 -4.812 1.00 84.56 303 LYS A C 1
ATOM 2448 O O . LYS A 1 303 ? -1.510 -16.428 -4.194 1.00 84.56 303 LYS A O 1
ATOM 2453 N N . LEU A 1 304 ? -0.310 -14.908 -5.348 1.00 89.69 304 LEU A N 1
ATOM 2454 C CA . LEU A 1 304 ? 0.957 -15.615 -5.193 1.00 89.69 304 LEU A CA 1
ATOM 2455 C C . LEU A 1 304 ? 1.400 -15.627 -3.729 1.00 89.69 304 LEU A C 1
ATOM 2457 O O . LEU A 1 304 ? 1.278 -14.626 -3.013 1.00 89.69 304 LEU A O 1
ATOM 2461 N N . THR A 1 305 ? 1.974 -16.748 -3.302 1.00 90.25 305 THR A N 1
ATOM 2462 C CA . THR A 1 305 ? 2.747 -16.793 -2.059 1.00 90.25 305 THR A CA 1
ATOM 2463 C C . THR A 1 305 ? 3.985 -15.900 -2.174 1.00 90.25 305 THR A C 1
ATOM 2465 O O . THR A 1 305 ? 4.439 -15.581 -3.274 1.00 90.25 305 THR A O 1
ATOM 2468 N N . GLU A 1 306 ? 4.581 -15.513 -1.043 1.00 88.56 306 GLU A N 1
ATOM 2469 C CA . GLU A 1 306 ? 5.794 -14.680 -1.040 1.00 88.56 306 GLU A CA 1
ATOM 2470 C C . GLU A 1 306 ? 6.941 -15.314 -1.846 1.00 88.56 306 GLU A C 1
ATOM 2472 O O . GLU A 1 306 ? 7.642 -14.642 -2.602 1.00 88.56 306 GLU A O 1
ATOM 2477 N N . VAL A 1 307 ? 7.101 -16.634 -1.720 1.00 91.31 307 VAL A N 1
ATOM 2478 C CA . VAL A 1 307 ? 8.144 -17.399 -2.412 1.00 91.31 307 VAL A CA 1
ATOM 2479 C C . VAL A 1 307 ? 7.917 -17.391 -3.923 1.00 91.31 307 VAL A C 1
ATOM 2481 O O . VAL A 1 307 ? 8.861 -17.171 -4.683 1.00 91.31 307 VAL A O 1
ATOM 2484 N N . GLU A 1 308 ? 6.676 -17.596 -4.365 1.00 93.75 308 GLU A N 1
ATOM 2485 C CA . GLU A 1 308 ? 6.319 -17.560 -5.785 1.00 93.75 308 GLU A CA 1
ATOM 2486 C C . GLU A 1 308 ? 6.456 -16.154 -6.364 1.00 93.75 308 GLU A C 1
ATOM 2488 O O . GLU A 1 308 ? 7.036 -15.999 -7.436 1.00 93.75 308 GLU A O 1
ATOM 2493 N N . ALA A 1 309 ? 5.973 -15.131 -5.651 1.00 92.12 309 ALA A N 1
ATOM 2494 C CA . ALA A 1 309 ? 6.083 -13.740 -6.075 1.00 92.12 309 ALA A CA 1
ATOM 2495 C C . ALA A 1 309 ? 7.552 -13.338 -6.260 1.00 92.12 309 ALA A C 1
ATOM 2497 O O . ALA A 1 309 ? 7.916 -12.804 -7.306 1.00 92.12 309 ALA A O 1
ATOM 2498 N N . ARG A 1 310 ? 8.423 -13.680 -5.300 1.00 91.88 310 ARG A N 1
ATOM 2499 C CA . ARG A 1 310 ? 9.867 -13.434 -5.413 1.00 91.88 310 ARG A CA 1
ATOM 2500 C C . ARG A 1 310 ? 10.488 -14.174 -6.594 1.00 91.88 310 ARG A C 1
ATOM 2502 O O . ARG A 1 310 ? 11.254 -13.581 -7.341 1.00 91.88 310 ARG A O 1
ATOM 2509 N N . LYS A 1 311 ? 10.142 -15.448 -6.801 1.00 95.12 311 LYS A N 1
ATOM 2510 C CA . LYS A 1 311 ? 10.644 -16.219 -7.946 1.00 95.12 311 LYS A CA 1
ATOM 2511 C C . LYS A 1 311 ? 10.260 -15.567 -9.280 1.00 95.12 311 LYS A C 1
ATOM 2513 O O . LYS A 1 311 ? 11.122 -15.400 -10.135 1.00 95.12 311 LYS A O 1
ATOM 2518 N N . ARG A 1 312 ? 8.993 -15.167 -9.442 1.00 94.69 312 ARG A N 1
ATOM 2519 C CA . ARG A 1 312 ? 8.509 -14.494 -10.661 1.00 94.69 312 ARG A CA 1
ATOM 2520 C C . ARG A 1 312 ? 9.187 -13.147 -10.892 1.00 94.69 312 ARG A C 1
ATOM 2522 O O . ARG A 1 312 ? 9.489 -12.819 -12.035 1.00 94.69 312 ARG A O 1
ATOM 2529 N N . TYR A 1 313 ? 9.436 -12.393 -9.823 1.00 93.69 313 TYR A N 1
ATOM 2530 C CA . TYR A 1 313 ? 10.196 -11.148 -9.893 1.00 93.69 313 TYR A CA 1
ATOM 2531 C C . TYR A 1 313 ? 11.625 -11.387 -10.410 1.00 93.69 313 TYR A C 1
ATOM 2533 O O . TYR A 1 313 ? 12.034 -10.744 -11.370 1.00 93.69 313 TYR A O 1
ATOM 2541 N N . GLU A 1 314 ? 12.360 -12.355 -9.853 1.00 93.94 314 GLU A N 1
ATOM 2542 C CA . GLU A 1 314 ? 13.734 -12.656 -10.293 1.00 93.94 314 GLU A CA 1
ATOM 2543 C C . GLU A 1 314 ? 13.805 -13.160 -11.744 1.00 93.94 314 GLU A C 1
ATOM 2545 O O . GLU A 1 314 ? 14.708 -12.787 -12.496 1.00 93.94 314 GLU A O 1
ATOM 2550 N N . GLU A 1 315 ? 12.837 -13.978 -12.170 1.00 94.69 315 GLU A N 1
ATOM 2551 C CA . GLU A 1 315 ? 12.724 -14.436 -13.561 1.00 94.69 315 GLU A CA 1
ATOM 2552 C C . GLU A 1 315 ? 12.534 -13.252 -14.522 1.00 94.69 315 GLU A C 1
ATOM 2554 O O . GLU A 1 315 ? 13.262 -13.129 -15.510 1.00 94.69 315 GLU A O 1
ATOM 2559 N N . ALA A 1 316 ? 11.610 -12.342 -14.205 1.00 92.38 316 ALA A N 1
ATOM 2560 C CA . ALA A 1 316 ? 11.349 -11.163 -15.024 1.00 92.38 316 ALA A CA 1
ATOM 2561 C C . ALA A 1 316 ? 12.515 -10.161 -15.005 1.00 92.38 316 ALA A C 1
ATOM 2563 O O . ALA A 1 316 ? 12.866 -9.605 -16.045 1.00 92.38 316 ALA A O 1
ATOM 2564 N N . LYS A 1 317 ? 13.174 -9.973 -13.856 1.00 91.19 317 LYS A N 1
ATOM 2565 C CA . LYS A 1 317 ? 14.399 -9.170 -13.738 1.00 91.19 317 LYS A CA 1
ATOM 2566 C C . LYS A 1 317 ? 15.513 -9.731 -14.626 1.00 91.19 317 LYS A C 1
ATOM 2568 O O . LYS A 1 317 ? 16.113 -8.986 -15.397 1.00 91.19 317 LYS A O 1
ATOM 2573 N N . THR A 1 318 ? 15.723 -11.049 -14.602 1.00 92.00 318 THR A N 1
ATOM 2574 C CA . THR A 1 318 ? 16.699 -11.739 -15.466 1.00 92.00 318 THR A CA 1
ATOM 2575 C C . THR A 1 318 ? 16.373 -11.553 -16.954 1.00 92.00 318 THR A C 1
ATOM 2577 O O . THR A 1 318 ? 17.267 -11.304 -17.766 1.00 92.00 318 THR A O 1
ATOM 2580 N N . GLU A 1 319 ? 15.093 -11.640 -17.334 1.00 91.12 319 GLU A N 1
ATOM 2581 C CA . GLU A 1 319 ? 14.634 -11.382 -18.707 1.00 91.12 319 GLU A CA 1
ATOM 2582 C C . GLU A 1 319 ? 14.943 -9.940 -19.145 1.00 91.12 319 GLU A C 1
ATOM 2584 O O . GLU A 1 319 ? 15.478 -9.715 -20.234 1.00 91.12 319 GLU A O 1
ATOM 2589 N N . LEU A 1 320 ? 14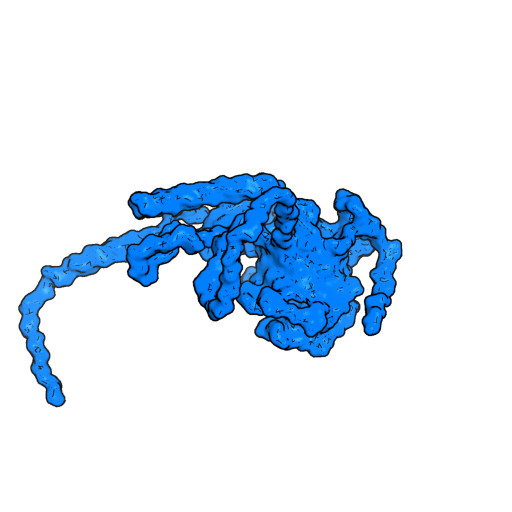.662 -8.961 -18.284 1.00 88.00 320 LEU A N 1
ATOM 2590 C CA . LEU A 1 320 ? 14.915 -7.549 -18.560 1.00 88.00 320 LEU A CA 1
ATOM 2591 C C . LEU A 1 320 ? 16.419 -7.242 -18.671 1.00 88.00 320 LEU A C 1
ATOM 2593 O O . LEU A 1 320 ? 16.845 -6.512 -19.571 1.00 88.00 320 LEU A O 1
ATOM 2597 N N . GLU A 1 321 ? 17.247 -7.843 -17.815 1.00 87.81 321 GLU A N 1
ATOM 2598 C CA . GLU A 1 321 ? 18.708 -7.760 -17.913 1.00 87.81 321 GLU A CA 1
ATOM 2599 C C . GLU A 1 321 ? 19.237 -8.368 -19.218 1.00 87.81 321 GLU A C 1
ATOM 2601 O O . GLU A 1 321 ? 20.158 -7.815 -19.829 1.00 87.81 321 GLU A O 1
ATOM 2606 N N . ARG A 1 322 ? 18.635 -9.468 -19.693 1.00 90.00 322 ARG A N 1
ATOM 2607 C CA . ARG A 1 322 ? 18.956 -10.059 -21.000 1.00 90.00 322 ARG A CA 1
ATOM 2608 C C . ARG A 1 322 ? 18.647 -9.087 -22.139 1.00 90.00 322 ARG A C 1
ATOM 2610 O O . ARG A 1 322 ? 19.523 -8.854 -22.970 1.00 90.00 322 ARG A O 1
ATOM 2617 N N . HIS A 1 323 ? 17.447 -8.496 -22.173 1.00 86.25 323 HIS A N 1
ATOM 2618 C CA . HIS A 1 323 ? 17.076 -7.502 -23.196 1.00 86.25 323 HIS A CA 1
ATOM 2619 C C . HIS A 1 323 ? 18.045 -6.322 -23.216 1.00 86.25 323 HIS A C 1
ATOM 2621 O O . HIS A 1 323 ? 18.459 -5.850 -24.275 1.00 86.25 323 HIS A O 1
ATOM 2627 N N . ARG A 1 324 ? 18.454 -5.868 -22.031 1.00 83.69 324 ARG A N 1
ATOM 2628 C CA . ARG A 1 324 ? 19.422 -4.789 -21.894 1.00 83.69 324 ARG A CA 1
ATOM 2629 C C . ARG A 1 324 ? 20.801 -5.172 -22.425 1.00 83.69 324 ARG A C 1
ATOM 2631 O O . ARG A 1 324 ? 21.424 -4.358 -23.100 1.00 83.69 324 ARG A O 1
ATOM 2638 N N . ARG A 1 325 ? 21.288 -6.377 -22.126 1.00 85.69 325 ARG A N 1
ATOM 2639 C CA . ARG A 1 325 ? 22.585 -6.851 -22.628 1.00 85.69 325 ARG A CA 1
ATOM 2640 C C . ARG A 1 325 ? 22.617 -6.857 -24.155 1.00 85.69 325 ARG A C 1
ATOM 2642 O O . ARG A 1 325 ? 23.538 -6.291 -24.729 1.00 85.69 325 ARG A O 1
ATOM 2649 N N . ILE A 1 326 ? 21.563 -7.377 -24.786 1.00 86.44 326 ILE A N 1
ATOM 2650 C CA . ILE A 1 326 ? 21.410 -7.378 -26.250 1.00 86.44 326 ILE A CA 1
ATOM 2651 C C . ILE A 1 326 ? 21.420 -5.952 -26.805 1.00 86.44 326 ILE A C 1
ATOM 2653 O O . ILE A 1 326 ? 22.095 -5.680 -27.793 1.00 86.44 326 ILE A O 1
ATOM 2657 N N . TRP A 1 327 ? 20.739 -5.008 -26.150 1.00 83.88 327 TRP A N 1
ATOM 2658 C CA . TRP A 1 327 ? 20.794 -3.605 -26.565 1.00 83.88 327 TRP A CA 1
ATOM 2659 C C . TRP A 1 327 ? 22.211 -3.020 -26.490 1.00 83.88 327 TRP A C 1
ATOM 2661 O O . TRP A 1 327 ? 22.637 -2.327 -27.411 1.00 83.88 327 TRP A O 1
ATOM 2671 N N . VAL A 1 328 ? 22.940 -3.284 -25.404 1.00 81.31 328 VAL A N 1
ATOM 2672 C CA . VAL A 1 328 ? 24.299 -2.758 -25.201 1.00 81.31 328 VAL A CA 1
ATOM 2673 C C . VAL A 1 328 ? 25.296 -3.362 -26.193 1.00 81.31 328 VAL A C 1
ATOM 2675 O O . VAL A 1 328 ? 26.157 -2.637 -26.688 1.00 81.31 328 VAL A O 1
ATOM 2678 N N . GLU A 1 329 ? 25.187 -4.658 -26.479 1.00 86.31 329 GLU A N 1
ATOM 2679 C CA . GLU A 1 329 ? 26.115 -5.388 -27.351 1.00 86.31 329 GLU A CA 1
ATOM 2680 C C . GLU A 1 329 ? 25.797 -5.179 -28.841 1.00 86.31 329 GLU A C 1
ATOM 2682 O O . GLU A 1 329 ? 26.694 -4.859 -29.621 1.00 86.31 329 GLU A O 1
ATOM 2687 N N . ASP A 1 330 ? 24.521 -5.274 -29.228 1.00 86.75 330 ASP A N 1
ATOM 2688 C CA . ASP A 1 330 ? 24.103 -5.306 -30.637 1.00 86.75 330 ASP A CA 1
ATOM 2689 C C . ASP A 1 330 ? 23.435 -4.009 -31.119 1.00 86.75 330 ASP A C 1
ATOM 2691 O O . ASP A 1 330 ? 23.144 -3.864 -32.310 1.00 86.75 330 ASP A O 1
ATOM 2695 N N . GLY A 1 331 ? 23.111 -3.077 -30.214 1.00 83.31 331 GLY A N 1
ATOM 2696 C CA . GLY A 1 331 ? 22.297 -1.897 -30.534 1.00 83.31 331 GLY A CA 1
ATOM 2697 C C . GLY A 1 331 ? 20.865 -2.242 -30.964 1.00 83.31 331 GLY A C 1
ATOM 2698 O O . GLY A 1 331 ? 20.194 -1.428 -31.602 1.00 83.31 331 GLY A O 1
ATOM 2699 N N . LYS A 1 332 ? 20.401 -3.464 -30.667 1.00 84.88 332 LYS A N 1
ATOM 2700 C CA . LYS A 1 332 ? 19.075 -3.971 -31.038 1.00 84.88 332 LYS A CA 1
ATOM 2701 C C . LYS A 1 332 ? 18.148 -3.967 -29.838 1.00 84.88 332 LYS A C 1
ATOM 2703 O O . LYS A 1 332 ? 18.478 -4.491 -28.780 1.00 84.88 332 LYS A O 1
ATOM 2708 N N . CYS A 1 333 ? 16.974 -3.370 -30.006 1.00 84.94 333 CYS A N 1
ATOM 2709 C CA . CYS A 1 333 ? 15.932 -3.386 -28.990 1.00 84.94 333 CYS A CA 1
ATOM 2710 C C . CYS A 1 333 ? 14.930 -4.480 -29.346 1.00 84.94 333 CYS A C 1
ATOM 2712 O O . CYS A 1 333 ? 14.188 -4.340 -30.315 1.00 84.94 333 CYS A O 1
ATOM 2714 N N . GLU A 1 334 ? 14.928 -5.562 -28.571 1.00 87.25 334 GLU A N 1
ATOM 2715 C CA . GLU A 1 334 ? 13.950 -6.655 -28.690 1.00 87.25 334 GLU A CA 1
ATOM 2716 C C . GLU A 1 334 ? 12.720 -6.440 -27.795 1.00 87.25 334 GLU A C 1
ATOM 2718 O O . GLU A 1 334 ? 11.900 -7.340 -27.641 1.00 87.25 334 GLU A O 1
ATOM 2723 N N . TRP A 1 335 ? 12.594 -5.265 -27.170 1.00 85.44 335 TRP A N 1
ATOM 2724 C CA . TRP A 1 335 ? 11.471 -4.972 -26.289 1.00 85.44 335 TRP A CA 1
ATOM 2725 C C . TRP A 1 335 ? 10.156 -4.937 -27.070 1.00 85.44 335 TRP A C 1
ATOM 2727 O O . TRP A 1 335 ? 10.037 -4.238 -28.084 1.00 85.44 335 TRP A O 1
ATOM 2737 N N . VAL A 1 336 ? 9.182 -5.683 -26.557 1.00 85.38 336 VAL A N 1
ATOM 2738 C CA . VAL A 1 336 ? 7.802 -5.721 -27.033 1.00 85.38 336 VAL A CA 1
ATOM 2739 C C . VAL A 1 336 ? 6.937 -5.129 -25.930 1.00 85.38 336 VAL A C 1
ATOM 2741 O O . VAL A 1 336 ? 7.002 -5.575 -24.785 1.00 85.38 336 VAL A O 1
ATOM 2744 N N . GLU A 1 337 ? 6.166 -4.109 -26.284 1.00 83.31 337 GLU A N 1
ATOM 2745 C CA . GLU A 1 337 ? 5.240 -3.436 -25.381 1.00 83.31 337 GLU A CA 1
ATOM 2746 C C . GLU A 1 337 ? 4.062 -4.362 -25.024 1.00 83.31 337 GLU A C 1
ATOM 2748 O O . GLU A 1 337 ? 3.829 -5.399 -25.652 1.00 83.31 337 GLU A O 1
ATOM 2753 N N . MET A 1 338 ? 3.268 -3.976 -24.025 1.00 76.25 338 MET A N 1
ATOM 2754 C CA . MET A 1 338 ? 2.112 -4.764 -23.566 1.00 76.25 338 MET A CA 1
ATOM 2755 C C . MET A 1 338 ? 1.036 -4.980 -24.643 1.00 76.25 338 MET A C 1
ATOM 2757 O O . MET A 1 338 ? 0.293 -5.958 -24.584 1.00 76.25 338 MET A O 1
ATOM 2761 N N . ASP A 1 339 ? 0.949 -4.089 -25.630 1.00 81.81 339 ASP A N 1
ATOM 2762 C CA . ASP A 1 339 ? 0.034 -4.206 -26.771 1.00 81.81 339 ASP A CA 1
ATOM 2763 C C . ASP A 1 339 ? 0.557 -5.156 -27.871 1.00 81.81 339 ASP A C 1
ATOM 2765 O O . ASP A 1 339 ? -0.098 -5.339 -28.899 1.00 81.81 339 ASP A O 1
ATOM 2769 N N . GLY A 1 340 ? 1.723 -5.777 -27.659 1.00 86.50 340 GLY A N 1
ATOM 2770 C CA . GLY A 1 340 ? 2.384 -6.663 -28.611 1.00 86.50 340 GLY A CA 1
ATOM 2771 C C . GLY A 1 340 ? 3.184 -5.934 -29.693 1.00 86.50 340 GLY A C 1
ATOM 2772 O O . GLY A 1 340 ? 3.810 -6.596 -30.525 1.00 86.50 340 GLY A O 1
ATOM 2773 N N . ASN A 1 341 ? 3.195 -4.597 -29.702 1.00 86.88 341 ASN A N 1
ATOM 2774 C CA . ASN A 1 341 ? 3.967 -3.830 -30.668 1.00 86.88 341 ASN A CA 1
ATOM 2775 C C . ASN A 1 341 ? 5.444 -3.735 -30.257 1.00 86.88 341 ASN A C 1
ATOM 2777 O O . ASN A 1 341 ? 5.779 -3.780 -29.071 1.00 86.88 341 ASN A O 1
ATOM 2781 N N . PRO A 1 342 ? 6.365 -3.566 -31.222 1.00 87.69 342 PRO A N 1
ATOM 2782 C CA . PRO A 1 342 ? 7.750 -3.242 -30.913 1.00 87.69 342 PRO A CA 1
ATOM 2783 C C . PRO A 1 342 ? 7.852 -1.943 -30.113 1.00 87.69 342 PRO A C 1
ATOM 2785 O O . PRO A 1 342 ? 7.034 -1.038 -30.279 1.00 87.69 342 PRO A O 1
ATOM 2788 N N . CYS A 1 343 ? 8.926 -1.830 -29.334 1.00 85.38 343 CYS A N 1
ATOM 2789 C CA . CYS A 1 343 ? 9.308 -0.630 -28.599 1.00 85.38 343 CYS A CA 1
ATOM 2790 C C . CYS A 1 343 ? 8.996 0.676 -29.356 1.00 85.38 343 CYS A C 1
ATOM 2792 O O . CYS A 1 343 ? 9.630 1.003 -30.372 1.00 85.38 343 CYS A O 1
ATOM 2794 N N . GLN A 1 344 ? 8.052 1.460 -28.827 1.00 84.38 344 GLN A N 1
ATOM 2795 C CA . GLN A 1 344 ? 7.573 2.664 -29.511 1.00 84.38 344 GLN A CA 1
ATOM 2796 C C . GLN A 1 344 ? 8.659 3.738 -29.611 1.00 84.38 344 GLN A C 1
ATOM 2798 O O . GLN A 1 344 ? 8.713 4.485 -30.590 1.00 84.38 344 GLN A O 1
ATOM 2803 N N . VAL A 1 345 ? 9.560 3.817 -28.628 1.00 81.38 345 VAL A N 1
ATOM 2804 C CA . VAL A 1 345 ? 10.663 4.789 -28.654 1.00 81.38 345 VAL A CA 1
ATOM 2805 C C . VAL A 1 345 ? 11.680 4.433 -29.736 1.00 81.38 345 VAL A C 1
ATOM 2807 O O . VAL A 1 345 ? 12.116 5.317 -30.476 1.00 81.38 345 VAL A O 1
ATOM 2810 N N . CYS A 1 346 ? 12.020 3.152 -29.889 1.00 82.31 346 CYS A N 1
ATOM 2811 C CA . CYS A 1 346 ? 12.854 2.688 -30.997 1.00 82.31 346 CYS A CA 1
ATOM 2812 C C . CYS A 1 346 ? 12.180 2.936 -32.349 1.00 82.31 346 CYS A C 1
ATOM 2814 O O . CYS A 1 346 ? 12.842 3.400 -33.279 1.00 82.31 346 CYS A O 1
ATOM 2816 N N . GLY A 1 347 ? 10.868 2.696 -32.446 1.00 84.19 347 GLY A N 1
ATOM 2817 C CA . GLY A 1 347 ? 10.073 3.016 -33.631 1.00 84.19 347 GLY A CA 1
ATOM 2818 C C . GLY A 1 347 ? 10.153 4.498 -34.009 1.00 84.19 347 GLY A C 1
ATOM 2819 O O . GLY A 1 347 ? 10.497 4.820 -35.148 1.00 84.19 347 GLY A O 1
ATOM 2820 N N . ARG A 1 348 ? 9.934 5.403 -33.043 1.00 83.25 348 ARG A N 1
ATOM 2821 C CA . ARG A 1 348 ? 10.052 6.859 -33.244 1.00 83.25 348 ARG A CA 1
ATOM 2822 C C . ARG A 1 348 ? 11.452 7.267 -33.695 1.00 83.25 348 ARG A C 1
ATOM 2824 O O . ARG A 1 348 ? 11.583 7.953 -34.700 1.00 83.25 348 ARG A O 1
ATOM 2831 N N . ARG A 1 349 ? 12.503 6.777 -33.030 1.00 80.69 349 ARG A N 1
ATOM 2832 C CA . ARG A 1 349 ? 13.898 7.081 -33.401 1.00 80.69 349 ARG A CA 1
ATOM 2833 C C . ARG A 1 349 ? 14.257 6.606 -34.802 1.00 80.69 349 ARG A C 1
ATOM 2835 O O . ARG A 1 349 ? 14.982 7.290 -35.521 1.00 80.69 349 ARG A O 1
ATOM 2842 N N . LYS A 1 350 ? 13.772 5.426 -35.195 1.00 84.00 350 LYS A N 1
ATOM 2843 C CA . LYS A 1 350 ? 13.980 4.907 -36.548 1.00 84.00 350 LYS A CA 1
ATOM 2844 C C . LYS A 1 350 ? 13.304 5.812 -37.579 1.00 84.00 350 LYS A C 1
ATOM 2846 O O . LYS A 1 350 ? 13.957 6.196 -38.546 1.00 84.00 350 LYS A O 1
ATOM 2851 N N . ALA A 1 351 ? 12.057 6.212 -37.327 1.00 84.38 351 ALA A N 1
ATOM 2852 C CA . ALA A 1 351 ? 11.324 7.139 -38.184 1.00 84.38 351 ALA A CA 1
ATOM 2853 C C . ALA A 1 351 ? 12.007 8.520 -38.273 1.00 84.38 351 ALA A C 1
ATOM 2855 O O . ALA A 1 351 ? 12.162 9.058 -39.366 1.00 84.38 351 ALA A O 1
ATOM 2856 N N . GLU A 1 352 ? 12.495 9.067 -37.155 1.00 85.00 352 GLU A N 1
ATOM 2857 C CA . GLU A 1 352 ? 13.266 10.320 -37.116 1.00 85.00 352 GLU A CA 1
ATOM 2858 C C . GLU A 1 352 ? 14.565 10.216 -37.930 1.00 85.00 352 GLU A C 1
ATOM 2860 O O . GLU A 1 352 ? 14.871 11.089 -38.744 1.00 85.00 352 GLU A O 1
ATOM 2865 N N . ALA A 1 353 ? 15.321 9.125 -37.770 1.00 82.56 353 ALA A N 1
ATOM 2866 C CA . ALA A 1 353 ? 16.550 8.893 -38.525 1.00 82.56 353 ALA A CA 1
ATOM 2867 C C . ALA A 1 353 ? 16.291 8.738 -40.034 1.00 82.56 353 ALA A C 1
ATOM 2869 O O . ALA A 1 353 ? 17.093 9.193 -40.855 1.00 82.56 353 ALA A O 1
ATOM 2870 N N . GLU A 1 354 ? 15.183 8.103 -40.416 1.00 88.50 354 GLU A N 1
ATOM 2871 C CA . GLU A 1 354 ? 14.738 7.992 -41.808 1.00 88.50 354 GLU A CA 1
ATOM 2872 C C . GLU A 1 354 ? 14.308 9.354 -42.375 1.00 88.50 354 GLU A C 1
ATOM 2874 O O . GLU A 1 354 ? 14.710 9.695 -43.490 1.00 88.50 354 GLU A O 1
ATOM 2879 N N . ALA A 1 355 ? 13.604 10.180 -41.593 1.00 87.12 355 ALA A N 1
ATOM 2880 C CA . ALA A 1 355 ? 13.215 11.537 -41.979 1.00 87.12 355 ALA A CA 1
ATOM 2881 C C . ALA A 1 355 ? 14.431 12.454 -42.209 1.00 87.12 355 ALA A C 1
ATOM 2883 O O . ALA A 1 355 ? 14.495 13.148 -43.224 1.00 87.12 355 ALA A O 1
ATOM 2884 N N . VAL A 1 356 ? 15.449 12.403 -41.340 1.00 88.56 356 VAL A N 1
ATOM 2885 C CA . VAL A 1 356 ? 16.711 13.155 -41.519 1.00 88.56 356 VAL A CA 1
ATOM 2886 C C . VAL A 1 356 ? 17.457 12.706 -42.786 1.00 88.56 356 VAL A C 1
ATOM 2888 O O . VAL A 1 356 ? 17.973 13.530 -43.551 1.00 88.56 356 VAL A O 1
ATOM 2891 N N . LYS A 1 357 ? 17.487 11.395 -43.065 1.00 89.75 357 LYS A N 1
ATOM 2892 C CA . LYS A 1 357 ? 18.073 10.846 -44.303 1.00 89.75 357 LYS A CA 1
ATOM 2893 C C . LYS A 1 357 ? 17.291 11.249 -45.560 1.00 89.75 357 LYS A C 1
ATOM 2895 O O . LYS A 1 357 ? 17.899 11.381 -46.621 1.00 89.75 357 LYS A O 1
ATOM 2900 N N . ALA A 1 358 ? 15.975 11.431 -45.459 1.00 89.81 358 ALA A N 1
ATOM 2901 C CA . ALA A 1 358 ? 15.137 11.894 -46.562 1.00 89.81 358 ALA A CA 1
ATOM 2902 C C . ALA A 1 358 ? 15.301 13.405 -46.815 1.00 89.81 358 ALA A C 1
ATOM 2904 O O . ALA A 1 358 ? 15.510 13.808 -47.958 1.00 89.81 358 ALA A O 1
ATOM 2905 N N . GLY A 1 359 ? 15.294 14.230 -45.760 1.00 87.94 359 GLY A N 1
ATOM 2906 C CA . GLY A 1 359 ? 15.437 15.689 -45.857 1.00 87.94 359 GLY A CA 1
ATOM 2907 C C . GLY A 1 359 ? 16.792 16.135 -46.415 1.00 87.94 359 GLY A C 1
ATOM 2908 O O . GLY A 1 359 ? 16.846 16.982 -47.307 1.00 87.94 359 GLY A O 1
ATOM 2909 N N . SER A 1 360 ? 17.881 15.480 -45.995 1.00 76.44 360 SER A N 1
ATOM 2910 C CA . SER A 1 360 ? 19.252 15.764 -46.466 1.00 76.44 360 SER A CA 1
ATOM 2911 C C . SER A 1 360 ? 19.494 15.487 -47.958 1.00 76.44 360 SER A C 1
ATOM 2913 O O . SER A 1 360 ? 20.507 15.920 -48.510 1.00 76.44 360 SER A O 1
ATOM 2915 N N . LYS A 1 361 ? 18.573 14.797 -48.645 1.00 69.31 361 LYS A N 1
ATOM 2916 C CA . LYS A 1 361 ? 18.639 14.597 -50.101 1.00 69.31 361 LYS A CA 1
ATOM 2917 C C . LYS A 1 361 ? 17.976 15.718 -50.906 1.00 69.31 361 LYS A C 1
ATOM 2919 O O . LYS A 1 361 ? 18.247 15.802 -52.101 1.00 69.31 361 LYS A O 1
ATOM 2924 N N . SER A 1 362 ? 17.159 16.578 -50.290 1.00 61.97 362 SER A N 1
ATOM 2925 C CA . SER A 1 362 ? 16.409 17.619 -51.015 1.00 61.97 362 SER A CA 1
ATOM 2926 C C . SER A 1 362 ? 17.175 18.934 -51.236 1.00 61.97 362 SER A C 1
ATOM 2928 O O . SER A 1 362 ? 16.834 19.675 -52.148 1.00 61.97 362 SER A O 1
ATOM 2930 N N . GLU A 1 363 ? 18.269 19.193 -50.507 1.00 57.94 363 GLU A N 1
ATOM 2931 C CA . GLU A 1 363 ? 19.037 20.453 -50.614 1.00 57.94 363 GLU A CA 1
ATOM 2932 C C . GLU A 1 363 ? 20.222 20.420 -51.600 1.00 57.94 363 GLU A C 1
ATOM 2934 O O . GLU A 1 363 ? 20.941 21.406 -51.746 1.00 57.94 363 GLU A O 1
ATOM 2939 N N . LYS A 1 364 ? 20.458 19.315 -52.320 1.00 59.25 364 LYS A N 1
ATOM 2940 C CA . LYS A 1 364 ? 21.583 19.223 -53.279 1.00 59.25 364 LYS A CA 1
ATOM 2941 C C . LYS A 1 364 ? 21.236 19.589 -54.729 1.00 59.25 364 LYS A C 1
ATOM 2943 O O . LYS A 1 364 ? 22.068 19.380 -55.610 1.00 59.25 364 LYS A O 1
ATOM 2948 N N . GLY A 1 365 ? 20.057 20.154 -54.994 1.00 63.53 365 GLY A N 1
ATOM 2949 C CA . GLY A 1 365 ? 19.622 20.505 -56.349 1.00 63.53 365 GLY A CA 1
ATOM 2950 C C . GLY A 1 365 ? 19.081 21.928 -56.481 1.00 63.53 365 GLY A C 1
ATOM 2951 O O . GLY A 1 365 ? 17.885 22.132 -56.336 1.00 63.53 365 GLY A O 1
ATOM 2952 N N . GLY A 1 366 ? 19.951 22.870 -56.859 1.00 55.25 366 GLY A N 1
ATOM 2953 C CA . GLY A 1 366 ? 19.579 24.195 -57.380 1.00 55.25 366 GLY A CA 1
ATOM 2954 C C . GLY A 1 366 ? 19.661 25.317 -56.338 1.00 55.25 366 GLY A C 1
ATOM 2955 O O . GLY A 1 366 ? 18.936 25.309 -55.362 1.00 55.25 366 GLY A O 1
ATOM 2956 N N . GLY A 1 367 ? 20.514 26.328 -56.466 1.00 50.06 367 GLY A N 1
ATOM 2957 C CA . GLY A 1 367 ? 21.437 26.667 -57.536 1.00 50.06 367 GLY A CA 1
ATOM 2958 C C . GLY A 1 367 ? 22.468 27.679 -57.038 1.00 50.06 367 GLY A C 1
ATOM 2959 O O . GLY A 1 367 ? 22.334 28.264 -55.966 1.00 50.06 367 GLY A O 1
ATOM 2960 N N . LYS A 1 368 ? 23.512 27.877 -57.843 1.00 50.50 368 LYS A N 1
ATOM 2961 C CA . LYS A 1 368 ? 24.381 29.050 -57.742 1.00 50.50 368 LYS A CA 1
ATOM 2962 C C . LYS A 1 368 ? 23.528 30.282 -58.055 1.00 50.50 368 LYS A C 1
ATOM 2964 O O . LYS A 1 368 ? 23.310 30.586 -59.221 1.00 50.50 368 LYS A O 1
ATOM 2969 N N . GLY A 1 369 ? 22.983 30.917 -57.028 1.00 50.41 369 GLY A N 1
ATOM 2970 C CA . GLY A 1 369 ? 22.404 32.250 -57.110 1.00 50.41 369 GLY A CA 1
ATOM 2971 C C . GLY A 1 369 ? 23.280 33.188 -56.300 1.00 50.41 369 GLY A C 1
ATOM 2972 O O . GLY A 1 369 ? 23.276 33.111 -55.075 1.00 50.41 369 GLY A O 1
ATOM 2973 N N . ASP A 1 370 ? 24.047 34.022 -56.993 1.00 54.41 370 ASP A N 1
ATOM 2974 C CA . ASP A 1 370 ? 24.779 35.141 -56.410 1.00 54.41 370 ASP A CA 1
ATOM 2975 C C . ASP A 1 370 ? 23.794 36.087 -55.712 1.00 54.41 370 ASP A C 1
ATOM 2977 O O . ASP A 1 370 ? 23.014 36.771 -56.369 1.00 54.41 370 ASP A O 1
ATOM 2981 N N . TRP A 1 371 ? 23.833 36.136 -54.382 1.00 43.03 371 TRP A N 1
ATOM 2982 C CA . TRP A 1 371 ? 23.242 37.220 -53.602 1.00 43.03 371 TRP A CA 1
ATOM 2983 C C . TRP A 1 371 ? 24.237 37.641 -52.525 1.00 43.03 371 TRP A C 1
ATOM 2985 O O . TRP A 1 371 ? 24.330 37.048 -51.451 1.00 43.03 371 TRP A O 1
ATOM 2995 N N . LEU A 1 372 ? 25.012 38.672 -52.858 1.00 46.03 372 LEU A N 1
ATOM 2996 C CA . LEU A 1 372 ? 25.659 39.542 -51.885 1.00 46.03 372 LEU A CA 1
ATOM 2997 C C . LEU A 1 372 ? 24.561 40.334 -51.156 1.00 46.03 372 LEU A C 1
ATOM 2999 O O . LEU A 1 372 ? 23.744 40.961 -51.831 1.00 46.03 372 LEU A O 1
ATOM 3003 N N . PRO A 1 373 ? 24.526 40.366 -49.815 1.00 49.62 373 PRO A N 1
ATOM 3004 C CA . PRO A 1 373 ? 23.776 41.392 -49.115 1.00 49.62 373 PRO A CA 1
ATOM 3005 C C . PRO A 1 373 ? 24.589 42.694 -49.137 1.00 49.62 373 PRO A C 1
ATOM 3007 O O . PRO A 1 373 ? 25.641 42.798 -48.503 1.00 49.62 373 PRO A O 1
ATOM 3010 N N . GLU A 1 374 ? 24.105 43.683 -49.890 1.00 51.91 374 GLU A N 1
ATOM 3011 C CA . GLU A 1 374 ? 24.504 45.076 -49.706 1.00 51.91 374 GLU A CA 1
ATOM 3012 C C . GLU A 1 374 ? 24.076 45.561 -48.313 1.00 51.91 374 GLU A C 1
ATOM 3014 O O . GLU A 1 374 ? 22.932 45.397 -47.894 1.00 51.91 374 GLU A O 1
ATOM 3019 N N . ALA A 1 375 ? 25.064 46.125 -47.619 1.00 47.19 375 ALA A N 1
ATOM 3020 C CA . ALA A 1 375 ? 25.015 47.201 -46.636 1.00 47.19 375 ALA A CA 1
ATOM 3021 C C . ALA A 1 375 ? 23.686 47.485 -45.905 1.00 47.19 375 ALA A C 1
ATOM 3023 O O . ALA A 1 375 ? 22.754 48.061 -46.460 1.00 47.19 375 ALA A O 1
ATOM 3024 N N . PHE A 1 376 ? 23.713 47.283 -44.586 1.00 43.00 376 PHE A N 1
ATOM 3025 C CA . PHE A 1 376 ? 23.100 48.234 -43.661 1.00 43.00 376 PHE A CA 1
ATOM 3026 C C . PHE A 1 376 ? 24.211 49.065 -43.009 1.00 43.00 376 PHE A C 1
ATOM 3028 O O . PHE A 1 376 ? 25.067 48.526 -42.301 1.00 43.00 376 PHE A O 1
ATOM 3035 N N . LEU A 1 377 ? 24.195 50.360 -43.336 1.00 44.84 377 LEU A N 1
ATOM 3036 C CA . LEU A 1 377 ? 24.674 51.464 -42.502 1.00 44.84 377 LEU A CA 1
ATOM 3037 C C . LEU A 1 377 ? 23.621 51.780 -41.436 1.00 44.84 377 LEU A C 1
ATOM 3039 O O . LEU A 1 377 ? 22.417 51.646 -41.763 1.00 44.84 377 LEU A O 1
#

InterPro domains:
  IPR012912 Plasmid pRiA4b, Orf3-like domain [PF07929] (37-81)
  IPR012912 Plasmid pRiA4b, Orf3-like domain [PTHR41878] (36-79)
  IPR024047 MM3350-like superfamily [G3DSA:3.10.290.30] (21-256)
  IPR024047 MM3350-like superfamily [SSF159941] (36-80)
  IPR024047 MM3350-like superfamily [SSF159941] (159-231)

pLDDT: mean 77.24, std 17.54, range [33.03, 97.31]

Secondary structure (DSSP, 8-state):
---------TTEEEES-TTT--EEEEEEEEEBTTB--SSPPEEEEEEETT-BHHHHHHHHHHHHT----S-EEEEE--------SS---TT-----------HHHHHHHHHSS-TTSPEEE---TTTS-S-EEEEETTEEEEE--TTTTSTTS--SPPPGGG--EEEEEETTT-BHHHHHHHT-SEEEEEESTTTPPEEEEEEEEEEEE-HHHHTT-SEEEEEESPPBPSS-TTSB-SS---HHHHHHHHHHHHS--TT--S-HHHHHTTTT--S-S---TTT-S---TT-TTS--TTTTSPPPPHHHHHHHHHHHHHHHHHHHHHHHHH-----B-TTS-B-HHHHHHHHHHHHHHHHTTTTTS------------

Foldseek 3Di:
DDPPPVPPPPQKDFDPDLVLFQKFWKKKWWDDVPDDDPPIWIWIKIFGQFAFLLSVVVLVCLQLVHQQPWFKKKFFDPPPPVPPPDDPDPPPPDDDDPDPDDPVVVLCVQQPDCLLTEIEGADDVVPQDLQWDPLDVQWIKRWDDLPVPVPVVPPDDDPPRVIRIHGYGHSLQHGNNQRCVPGHQWMWMFTHPPRGIIMIMGGDTTIDGDPVRNVLPTATSDIDAFHADPVGNPDGDPDDDDRVVSSVCVCCQQPPPPVQQAGSQCVSCVVVQPPPDRPHQPPDLDDGSRGSRRPDPCVVPDDDDPVRSSVSVVVVVVVVVVQSVCCVPPVDRPDATPVRHGDVVVVVVVVVVVVVVVVVVPPPDDDPDDDDDDDDD

Organism: NCBI:txid994334